Protein AF-0000000067797384 (afdb_homodimer)

Sequence (432 aa):
MNILNNVDGSAKWEQGTSVICSVTGPIETRRRTDEPTLAQVELVIRPAIGQATTRETLIKDRIYSVLAATVVRNLYPRMLLQIVIQILEQGEGTGYNVLKLAACLNAVCLALIDSRTPMTGLFTAVAIAIVDDKLILHPTRKQVSQSTSTHAVSYFVENNKATGLLMCESEGEFTENQLFEVLEQAARACEDVALDMRERIEKGVKEGLRIDAGQEMNILNNVDGSAKWEQGTSVICSVTGPIETRRRTDEPTLAQVELVIRPAIGQATTRETLIKDRIYSVLAATVVRNLYPRMLLQIVIQILEQGEGTGYNVLKLAACLNAVCLALIDSRTPMTGLFTAVAIAIVDDKLILHPTRKQVSQSTSTHAVSYFVENNKATGLLMCESEGEFTENQLFEVLEQAARACEDVALDMRERIEKGVKEGLRIDAGQE

InterPro domains:
  IPR001247 Exoribonuclease, phosphorolytic domain 1 [PF01138] (2-118)
  IPR015847 Exoribonuclease, phosphorolytic domain 2 [PF03725] (122-188)
  IPR020568 Ribosomal protein uS5 domain 2-type superfamily [SSF54211] (2-115)
  IPR027408 PNPase/RNase PH domain superfamily [G3DSA:3.30.230.70] (1-209)
  IPR036345 Exoribonuclease, PH domain 2 superfamily [SSF55666] (118-206)
  IPR050080 Ribonuclease PH [PTHR11953] (1-198)

pLDDT: mean 85.71, std 13.72, range [37.38, 98.44]

Nearest PDB structures (foldseek):
  2ba0-assembly1_E  TM=8.595E-01  e=4.652E-19  Archaeoglobus fulgidus
  3m85-assembly1_D  TM=8.763E-01  e=4.937E-18  Archaeoglobus fulgidus
  2wnr-assembly1_D  TM=8.749E-01  e=2.183E-15  Methanothermobacter thermautotrophicus
  5okz-assembly4_Z  TM=8.083E-01  e=1.893E-08  Saccharomyces cerevisiae S288C
  8qcf-assembly1_G  TM=8.037E-01  e=2.281E-08  Saccharomyces cerevisiae

Organism: Yarrowia lipolytica (strain CLIB 122 / E 150) (NCBI:txid284591)

Structure (mmCIF, N/CA/C/O backbone):
data_AF-0000000067797384-model_v1
#
loop_
_entity.id
_entity.type
_entity.pdbx_description
1 polymer YALI0F20240p
#
loop_
_atom_site.group_PDB
_atom_site.id
_atom_site.type_symbol
_atom_site.label_atom_id
_atom_site.label_alt_id
_atom_site.label_comp_id
_atom_site.label_asym_id
_atom_site.label_entity_id
_atom_site.label_seq_id
_atom_site.pdbx_PDB_ins_code
_atom_site.Cartn_x
_atom_site.Cartn_y
_atom_site.Cartn_z
_atom_site.occupancy
_atom_site.B_iso_or_equiv
_atom_site.auth_seq_id
_atom_site.auth_comp_id
_atom_site.auth_asym_id
_atom_site.auth_atom_id
_atom_site.pdbx_PDB_model_num
ATOM 1 N N . MET A 1 1 ? 11.266 -24.547 -10.102 1 74 1 MET A N 1
ATOM 2 C CA . MET A 1 1 ? 10.055 -25.078 -9.492 1 74 1 MET A CA 1
ATOM 3 C C . MET A 1 1 ? 10.336 -26.438 -8.836 1 74 1 MET A C 1
ATOM 5 O O . MET A 1 1 ? 11.352 -27.062 -9.117 1 74 1 MET A O 1
ATOM 9 N N . ASN A 1 2 ? 9.383 -26.781 -7.848 1 70.94 2 ASN A N 1
ATOM 10 C CA . ASN A 1 2 ? 9.484 -28.031 -7.105 1 70.94 2 ASN A CA 1
ATOM 11 C C . ASN A 1 2 ? 10.82 -28.156 -6.379 1 70.94 2 ASN A C 1
ATOM 13 O O . ASN A 1 2 ? 11.516 -29.156 -6.5 1 70.94 2 ASN A O 1
ATOM 17 N N . ILE A 1 3 ? 11.172 -27.078 -5.707 1 73.88 3 ILE A N 1
ATOM 18 C CA . ILE A 1 3 ? 12.484 -27.031 -5.082 1 73.88 3 ILE A CA 1
ATOM 19 C C . ILE A 1 3 ? 12.414 -27.641 -3.682 1 73.88 3 ILE A C 1
ATOM 21 O O . ILE A 1 3 ? 13.445 -27.938 -3.078 1 73.88 3 ILE A O 1
ATOM 25 N N . LEU A 1 4 ? 11.109 -27.734 -3.258 1 67.25 4 LEU A N 1
ATOM 26 C CA . LEU A 1 4 ? 10.914 -28.312 -1.933 1 67.25 4 LEU A CA 1
ATOM 27 C C . LEU A 1 4 ? 10.156 -29.641 -2.021 1 67.25 4 LEU A C 1
ATOM 29 O O . LEU A 1 4 ? 9.109 -29.719 -2.662 1 67.25 4 LEU A O 1
ATOM 33 N N . ASN A 1 5 ? 10.555 -30.688 -1.388 1 70.75 5 ASN A N 1
ATOM 34 C CA . ASN A 1 5 ? 10.039 -32.031 -1.566 1 70.75 5 ASN A CA 1
ATOM 35 C C . ASN A 1 5 ? 8.828 -32.312 -0.68 1 70.75 5 ASN A C 1
ATOM 37 O O . ASN A 1 5 ? 8.031 -33.188 -0.961 1 70.75 5 ASN A O 1
ATOM 41 N N . ASN A 1 6 ? 8.578 -31.531 0.221 1 71.94 6 ASN A N 1
ATOM 42 C CA . ASN A 1 6 ? 7.555 -31.875 1.204 1 71.94 6 ASN A CA 1
ATOM 43 C C . ASN A 1 6 ? 6.324 -30.984 1.066 1 71.94 6 ASN A C 1
ATOM 45 O O . ASN A 1 6 ? 5.547 -30.844 2.014 1 71.94 6 ASN A O 1
ATOM 49 N N . VAL A 1 7 ? 6.32 -30.422 -0.116 1 81.12 7 VAL A N 1
ATOM 50 C CA . VAL A 1 7 ? 5.188 -29.531 -0.31 1 81.12 7 VAL A CA 1
ATOM 51 C C . VAL A 1 7 ? 4.555 -29.781 -1.677 1 81.12 7 VAL A C 1
ATOM 53 O O . VAL A 1 7 ? 5.148 -30.438 -2.529 1 81.12 7 VAL A O 1
ATOM 56 N N . ASP A 1 8 ? 3.307 -29.391 -1.945 1 86.56 8 ASP A N 1
ATOM 57 C CA . ASP A 1 8 ? 2.57 -29.641 -3.182 1 86.56 8 ASP A CA 1
ATOM 58 C C . ASP A 1 8 ? 3.109 -28.766 -4.32 1 86.56 8 ASP A C 1
ATOM 60 O O . ASP A 1 8 ? 3.004 -29.141 -5.492 1 86.56 8 ASP A O 1
ATOM 64 N N . GLY A 1 9 ? 3.725 -27.625 -3.943 1 91.44 9 GLY A N 1
ATOM 65 C CA . GLY A 1 9 ? 4.352 -26.75 -4.914 1 91.44 9 GLY A CA 1
ATOM 66 C C . GLY A 1 9 ? 5.375 -25.812 -4.301 1 91.44 9 GLY A C 1
ATOM 67 O O . GLY A 1 9 ? 5.281 -25.469 -3.119 1 91.44 9 GLY A O 1
ATOM 68 N N . SER A 1 10 ? 6.336 -25.484 -5.074 1 93.31 10 SER A N 1
ATOM 69 C CA . SER A 1 10 ? 7.352 -24.547 -4.594 1 93.31 10 SER A CA 1
ATOM 70 C C . SER A 1 10 ? 8.047 -23.844 -5.754 1 93.31 10 SER A C 1
ATOM 72 O O . SER A 1 10 ? 8.055 -24.344 -6.879 1 93.31 10 SER A O 1
ATOM 74 N N . ALA A 1 11 ? 8.57 -22.656 -5.402 1 94.25 11 ALA A N 1
ATOM 75 C CA . ALA A 1 11 ? 9.289 -21.891 -6.418 1 94.25 11 ALA A CA 1
ATOM 76 C C . ALA A 1 11 ? 10.25 -20.891 -5.777 1 94.25 11 ALA A C 1
ATOM 78 O O . ALA A 1 11 ? 10.023 -20.453 -4.648 1 94.25 11 ALA A O 1
ATOM 79 N N . LYS A 1 12 ? 11.25 -20.688 -6.527 1 94.56 12 LYS A N 1
ATOM 80 C CA . LYS A 1 12 ? 12.188 -19.625 -6.188 1 94.56 12 LYS A CA 1
ATOM 81 C C . LYS A 1 12 ? 12.117 -18.484 -7.191 1 94.56 12 LYS A C 1
ATOM 83 O O . LYS A 1 12 ? 11.953 -18.719 -8.391 1 94.56 12 LYS A O 1
ATOM 88 N N . TRP A 1 13 ? 12.133 -17.266 -6.699 1 95.38 13 TRP A N 1
ATOM 89 C CA . TRP A 1 13 ? 12.164 -16.078 -7.551 1 95.38 13 TRP A CA 1
ATOM 90 C C . TRP A 1 13 ? 13.312 -15.156 -7.16 1 95.38 13 TRP A C 1
ATOM 92 O O . TRP A 1 13 ? 13.516 -14.875 -5.977 1 95.38 13 TRP A O 1
ATOM 102 N N . GLU A 1 14 ? 14.016 -14.82 -8.203 1 94.19 14 GLU A N 1
ATOM 103 C CA . GLU A 1 14 ? 15.164 -13.938 -7.977 1 94.19 14 GLU A CA 1
ATOM 104 C C . GLU A 1 14 ? 15.141 -12.742 -8.93 1 94.19 14 GLU A C 1
ATOM 106 O O . GLU A 1 14 ? 15.352 -12.898 -10.133 1 94.19 14 GLU A O 1
ATOM 111 N N . GLN A 1 15 ? 14.922 -11.609 -8.453 1 93.12 15 GLN A N 1
ATOM 112 C CA . GLN A 1 15 ? 14.945 -10.328 -9.148 1 93.12 15 GLN A CA 1
ATOM 113 C C . GLN A 1 15 ? 15.086 -9.172 -8.164 1 93.12 15 GLN A C 1
ATOM 115 O O . GLN A 1 15 ? 14.094 -8.664 -7.645 1 93.12 15 GLN A O 1
ATOM 120 N N . GLY A 1 16 ? 16.25 -8.625 -7.941 1 92.31 16 GLY A N 1
ATOM 121 C CA . GLY A 1 16 ? 16.562 -7.594 -6.965 1 92.31 16 GLY A CA 1
ATOM 122 C C . GLY A 1 16 ? 16.625 -8.117 -5.543 1 92.31 16 GLY A C 1
ATOM 123 O O . GLY A 1 16 ? 17.203 -7.477 -4.668 1 92.31 16 GLY A O 1
ATOM 124 N N . THR A 1 17 ? 15.93 -9.164 -5.324 1 93.75 17 THR A N 1
ATOM 125 C CA . THR A 1 17 ? 15.938 -9.93 -4.082 1 93.75 17 THR A CA 1
ATOM 126 C C . THR A 1 17 ? 15.734 -11.422 -4.359 1 93.75 17 THR A C 1
ATOM 128 O O . THR A 1 17 ? 15.719 -11.844 -5.52 1 93.75 17 THR A O 1
ATOM 131 N N . SER A 1 18 ? 15.758 -12.203 -3.301 1 95.31 18 SER A N 1
ATOM 132 C CA . SER A 1 18 ? 15.609 -13.648 -3.445 1 95.31 18 SER A CA 1
ATOM 133 C C . SER A 1 18 ? 14.578 -14.195 -2.463 1 95.31 18 SER A C 1
ATOM 135 O O . SER A 1 18 ? 14.648 -13.922 -1.263 1 95.31 18 SER A O 1
ATOM 137 N N . VAL A 1 19 ? 13.57 -14.914 -3.092 1 95.94 19 VAL A N 1
ATOM 138 C CA . VAL A 1 19 ? 12.484 -15.43 -2.262 1 95.94 19 VAL A CA 1
ATOM 139 C C . VAL A 1 19 ? 12.148 -16.859 -2.676 1 95.94 19 VAL A C 1
ATOM 141 O O . VAL A 1 19 ? 12.242 -17.219 -3.855 1 95.94 19 VAL A O 1
ATOM 144 N N . ILE A 1 20 ? 11.828 -17.688 -1.635 1 95.94 20 ILE A N 1
ATOM 145 C CA . ILE A 1 20 ? 11.32 -19.031 -1.876 1 95.94 20 ILE A CA 1
ATOM 146 C C . ILE A 1 20 ? 9.891 -19.141 -1.35 1 95.94 20 ILE A C 1
ATOM 148 O O . ILE A 1 20 ? 9.586 -18.656 -0.262 1 95.94 20 ILE A O 1
ATOM 152 N N . CYS A 1 21 ? 9.078 -19.688 -2.133 1 96.69 21 CYS A N 1
ATOM 153 C CA . CYS A 1 21 ? 7.688 -19.891 -1.725 1 96.69 21 CYS A CA 1
ATOM 154 C C . CYS A 1 21 ? 7.297 -21.359 -1.814 1 96.69 21 CYS A C 1
ATOM 156 O O . CYS A 1 21 ? 7.652 -22.047 -2.775 1 96.69 21 CYS A O 1
ATOM 158 N N . SER A 1 22 ? 6.602 -21.812 -0.805 1 95.94 22 SER A N 1
ATOM 159 C CA . SER A 1 22 ? 6.039 -23.156 -0.816 1 95.94 22 SER A CA 1
ATOM 160 C C . SER A 1 22 ? 4.523 -23.125 -0.628 1 95.94 22 SER A C 1
ATOM 162 O O . SER A 1 22 ? 4 -22.266 0.083 1 95.94 22 SER A O 1
ATOM 164 N N . VAL A 1 23 ? 3.879 -24.016 -1.264 1 94.94 23 VAL A N 1
ATOM 165 C CA . VAL A 1 23 ? 2.426 -24.141 -1.185 1 94.94 23 VAL A CA 1
ATOM 166 C C . VAL A 1 23 ? 2.051 -25.562 -0.756 1 94.94 23 VAL A C 1
ATOM 168 O O . VAL A 1 23 ? 2.566 -26.547 -1.302 1 94.94 23 VAL A O 1
ATOM 171 N N . THR A 1 24 ? 1.229 -25.625 0.307 1 92.94 24 THR A N 1
ATOM 172 C CA . THR A 1 24 ? 0.662 -26.906 0.752 1 92.94 24 THR A CA 1
ATOM 173 C C . THR A 1 24 ? -0.863 -26.859 0.724 1 92.94 24 THR A C 1
ATOM 175 O O . THR A 1 24 ? -1.472 -25.953 1.3 1 92.94 24 THR A O 1
ATOM 178 N N . GLY A 1 25 ? -1.457 -27.875 0.123 1 85.88 25 GLY A N 1
ATOM 179 C CA . GLY A 1 25 ? -2.898 -27.922 -0.061 1 85.88 25 GLY A CA 1
ATOM 180 C C . GLY A 1 25 ? -3.336 -27.5 -1.454 1 85.88 25 GLY A C 1
ATOM 181 O O . GLY A 1 25 ? -2.514 -27.422 -2.369 1 85.88 25 GLY A O 1
ATOM 182 N N . PRO A 1 26 ? -4.543 -27.438 -1.54 1 80.62 26 PRO A N 1
ATOM 183 C CA . PRO A 1 26 ? -5.648 -27.344 -0.585 1 80.62 26 PRO A CA 1
ATOM 184 C C . PRO A 1 26 ? -5.949 -28.672 0.106 1 80.62 26 PRO A C 1
ATOM 186 O O . PRO A 1 26 ? -5.871 -29.734 -0.524 1 80.62 26 PRO A O 1
ATOM 189 N N . ILE A 1 27 ? -6.059 -28.516 1.46 1 82.88 27 ILE A N 1
ATOM 190 C CA . ILE A 1 27 ? -6.406 -29.688 2.254 1 82.88 27 ILE A CA 1
ATOM 191 C C . ILE A 1 27 ? -7.707 -29.438 3.016 1 82.88 27 ILE A C 1
ATOM 193 O O . ILE A 1 27 ? -7.988 -28.297 3.398 1 82.88 27 ILE A O 1
ATOM 197 N N . GLU A 1 28 ? -8.602 -30.422 3.105 1 78.44 28 GLU A N 1
ATOM 198 C CA . GLU A 1 28 ? -9.867 -30.297 3.83 1 78.44 28 GLU A CA 1
ATOM 199 C C . GLU A 1 28 ? -9.625 -30.109 5.324 1 78.44 28 GLU A C 1
ATOM 201 O O . GLU A 1 28 ? -8.781 -30.781 5.918 1 78.44 28 GLU A O 1
ATOM 206 N N . THR A 1 29 ? -10.188 -28.938 5.754 1 71.94 29 THR A N 1
ATOM 207 C CA . THR A 1 29 ? -10.07 -28.719 7.191 1 71.94 29 THR A CA 1
ATOM 208 C C . THR A 1 29 ? -11.117 -29.516 7.953 1 71.94 29 THR A C 1
ATOM 210 O O . THR A 1 29 ? -12.25 -29.656 7.492 1 71.94 29 THR A O 1
ATOM 213 N N . ARG A 1 30 ? -10.773 -30.656 8.68 1 62.28 30 ARG A N 1
ATOM 214 C CA . ARG A 1 30 ? -11.68 -31.516 9.438 1 62.28 30 ARG A CA 1
ATOM 215 C C . ARG A 1 30 ? -12.539 -30.688 10.391 1 62.28 30 ARG A C 1
ATOM 217 O O . ARG A 1 30 ? -13.297 -31.25 11.188 1 62.28 30 ARG A O 1
ATOM 224 N N . ARG A 1 31 ? -12.391 -29.484 10.367 1 55.66 31 ARG A N 1
ATOM 225 C CA . ARG A 1 31 ? -13.125 -28.938 11.508 1 55.66 31 ARG A CA 1
ATOM 226 C C . ARG A 1 31 ? -14.625 -29.203 11.367 1 55.66 31 ARG A C 1
ATOM 228 O O . ARG A 1 31 ? -15.211 -28.922 10.32 1 55.66 31 ARG A O 1
ATOM 235 N N . ARG A 1 32 ? -15.18 -29.953 12.305 1 50.19 32 ARG A N 1
ATOM 236 C CA . ARG A 1 32 ? -16.531 -30.453 12.531 1 50.19 32 ARG A CA 1
ATOM 237 C C . ARG A 1 32 ? -17.547 -29.328 12.461 1 50.19 32 ARG A C 1
ATOM 239 O O . ARG A 1 32 ? -18.719 -29.516 12.812 1 50.19 32 ARG A O 1
ATOM 246 N N . THR A 1 33 ? -16.969 -28.156 12.195 1 51.62 33 THR A N 1
ATOM 247 C CA . THR A 1 33 ? -18.109 -27.281 12.422 1 51.62 33 THR A CA 1
ATOM 248 C C . THR A 1 33 ? -19.016 -27.234 11.195 1 51.62 33 THR A C 1
ATOM 250 O O . THR A 1 33 ? -18.531 -27.281 10.062 1 51.62 33 THR A O 1
ATOM 253 N N . ASP A 1 34 ? -20.25 -27.438 11.297 1 51.69 34 ASP A N 1
ATOM 254 C CA . ASP A 1 34 ? -21.422 -27.469 10.438 1 51.69 34 ASP A CA 1
ATOM 255 C C . ASP A 1 34 ? -21.453 -26.266 9.5 1 51.69 34 ASP A C 1
ATOM 257 O O . ASP A 1 34 ? -22.328 -26.156 8.633 1 51.69 34 ASP A O 1
ATOM 261 N N . GLU A 1 35 ? -20.812 -25.188 9.828 1 54.59 35 GLU A N 1
ATOM 262 C CA . GLU A 1 35 ? -21.078 -24.062 8.953 1 54.59 35 GLU A CA 1
ATOM 263 C C . GLU A 1 35 ? -20.078 -24 7.797 1 54.59 35 GLU A C 1
ATOM 265 O O . GLU A 1 35 ? -18.875 -24.141 8.008 1 54.59 35 GLU A O 1
ATOM 270 N N . PRO A 1 36 ? -20.625 -24.266 6.652 1 53.69 36 PRO A N 1
ATOM 271 C CA . PRO A 1 36 ? -19.797 -24.141 5.457 1 53.69 36 PRO A CA 1
ATOM 272 C C . PRO A 1 36 ? -18.828 -22.969 5.523 1 53.69 36 PRO A C 1
ATOM 274 O O . PRO A 1 36 ? -19.266 -21.812 5.586 1 53.69 36 PRO A O 1
ATOM 277 N N . THR A 1 37 ? -17.703 -23.25 6.117 1 61.56 37 THR A N 1
ATOM 278 C CA . THR A 1 37 ? -16.734 -22.172 6.301 1 61.56 37 THR A CA 1
ATOM 279 C C . THR A 1 37 ? -15.961 -21.906 5.012 1 61.56 37 THR A C 1
ATOM 281 O O . THR A 1 37 ? -15.758 -22.828 4.211 1 61.56 37 THR A O 1
ATOM 284 N N . LEU A 1 38 ? -15.859 -20.656 4.484 1 66.25 38 LEU A N 1
ATOM 285 C CA . LEU A 1 38 ? -15.133 -20.188 3.312 1 66.25 38 LEU A CA 1
ATOM 286 C C . LEU A 1 38 ? -13.734 -20.781 3.268 1 66.25 38 LEU A C 1
ATOM 288 O O . LEU A 1 38 ? -13.188 -21.172 4.301 1 66.25 38 LEU A O 1
ATOM 292 N N . ALA A 1 39 ? -13.289 -21.188 2.066 1 74.44 39 ALA A N 1
ATOM 293 C CA . ALA A 1 39 ? -11.891 -21.578 1.899 1 74.44 39 ALA A CA 1
ATOM 294 C C . ALA A 1 39 ? -10.961 -20.594 2.617 1 74.44 39 ALA A C 1
ATOM 296 O O . ALA A 1 39 ? -11.281 -19.406 2.744 1 74.44 39 ALA A O 1
ATOM 297 N N . GLN A 1 40 ? -9.969 -21.203 3.18 1 83.38 40 GLN A N 1
ATOM 298 C CA . GLN A 1 40 ? -9.031 -20.406 3.953 1 83.38 40 GLN A CA 1
ATOM 299 C C . GLN A 1 40 ? -7.633 -20.438 3.334 1 83.38 40 GLN A C 1
ATOM 301 O O . GLN A 1 40 ? -7.199 -21.469 2.816 1 83.38 40 GLN A O 1
ATOM 306 N N . VAL A 1 41 ? -6.992 -19.328 3.254 1 88 41 VAL A N 1
ATOM 307 C CA . VAL A 1 41 ? -5.586 -19.234 2.871 1 88 41 VAL A CA 1
ATOM 308 C C . VAL A 1 41 ? -4.75 -18.812 4.078 1 88 41 VAL A C 1
ATOM 310 O O . VAL A 1 41 ? -5.035 -17.797 4.723 1 88 41 VAL A O 1
ATOM 313 N N . GLU A 1 42 ? -3.865 -19.688 4.438 1 90.06 42 GLU A N 1
ATOM 314 C CA . GLU A 1 42 ? -2.887 -19.359 5.465 1 90.06 42 GLU A CA 1
ATOM 315 C C . GLU A 1 42 ? -1.565 -18.906 4.848 1 90.06 42 GLU A C 1
ATOM 317 O O . GLU A 1 42 ? -0.916 -19.672 4.137 1 90.06 42 GLU A O 1
ATOM 322 N N . LEU A 1 43 ? -1.185 -17.688 5.098 1 91.81 43 LEU A N 1
ATOM 323 C CA . LEU A 1 43 ? 0.029 -17.094 4.535 1 91.81 43 LEU A CA 1
ATOM 324 C C . LEU A 1 43 ? 1.037 -16.781 5.629 1 91.81 43 LEU A C 1
ATOM 326 O O . LEU A 1 43 ? 0.722 -16.047 6.574 1 91.81 43 LEU A O 1
ATOM 330 N N . VAL A 1 44 ? 2.262 -17.375 5.531 1 90.19 44 VAL A N 1
ATOM 331 C CA . VAL A 1 44 ? 3.352 -17.141 6.469 1 90.19 44 VAL A CA 1
ATOM 332 C C . VAL A 1 44 ? 4.543 -16.531 5.73 1 90.19 44 VAL A C 1
ATOM 334 O O . VAL A 1 44 ? 4.973 -17.047 4.695 1 90.19 44 VAL A O 1
ATOM 337 N N . ILE A 1 45 ? 5.07 -15.461 6.203 1 91.44 45 ILE A N 1
ATOM 338 C CA . ILE A 1 45 ? 6.27 -14.859 5.633 1 91.44 45 ILE A CA 1
ATOM 339 C C . ILE A 1 45 ? 7.402 -14.891 6.656 1 91.44 45 ILE A C 1
ATOM 341 O O . ILE A 1 45 ? 7.242 -14.422 7.785 1 91.44 45 ILE A O 1
ATOM 345 N N . ARG A 1 46 ? 8.445 -15.492 6.273 1 89.81 46 ARG A N 1
ATOM 346 C CA . ARG A 1 46 ? 9.648 -15.539 7.094 1 89.81 46 ARG A CA 1
ATOM 347 C C . ARG A 1 46 ? 10.711 -14.578 6.57 1 89.81 46 ARG A C 1
ATOM 349 O O . ARG A 1 46 ? 11.211 -14.742 5.457 1 89.81 46 ARG A O 1
ATOM 356 N N . PRO A 1 47 ? 11.07 -13.633 7.379 1 87.5 47 PRO A N 1
ATOM 357 C CA . PRO A 1 47 ? 12.047 -12.641 6.914 1 87.5 47 PRO A CA 1
ATOM 358 C C . PRO A 1 47 ? 13.461 -13.203 6.816 1 87.5 47 PRO A C 1
ATOM 360 O O . PRO A 1 47 ? 13.75 -14.258 7.395 1 87.5 47 PRO A O 1
ATOM 363 N N . ALA A 1 48 ? 14.328 -12.477 6.047 1 81.5 48 ALA A N 1
ATOM 364 C CA . ALA A 1 48 ? 15.727 -12.883 5.906 1 81.5 48 ALA A CA 1
ATOM 365 C C . ALA A 1 48 ? 16.484 -12.727 7.23 1 81.5 48 ALA A C 1
ATOM 367 O O . ALA A 1 48 ? 17.375 -13.516 7.531 1 81.5 48 ALA A O 1
ATOM 368 N N . ILE A 1 49 ? 16.188 -11.609 7.867 1 75.56 49 ILE A N 1
ATOM 369 C CA . ILE A 1 49 ? 16.891 -11.328 9.117 1 75.56 49 ILE A CA 1
ATOM 370 C C . ILE A 1 49 ? 15.867 -11.117 10.242 1 75.56 49 ILE A C 1
ATOM 372 O O . ILE A 1 49 ? 14.914 -10.352 10.086 1 75.56 49 ILE A O 1
ATOM 376 N N . GLY A 1 50 ? 16.125 -11.805 11.305 1 69.06 50 GLY A N 1
ATOM 377 C CA . GLY A 1 50 ? 15.367 -11.547 12.516 1 69.06 50 GLY A CA 1
ATOM 378 C C . GLY A 1 50 ? 13.922 -11.977 12.422 1 69.06 50 GLY A C 1
ATOM 379 O O . GLY A 1 50 ? 13.609 -12.969 11.75 1 69.06 50 GLY A O 1
ATOM 380 N N . GLN A 1 51 ? 13.148 -11.461 13.195 1 63.41 51 GLN A N 1
ATOM 381 C CA . GLN A 1 51 ? 11.711 -11.727 13.25 1 63.41 51 GLN A CA 1
ATOM 382 C C . GLN A 1 51 ? 10.945 -10.812 12.297 1 63.41 51 GLN A C 1
ATOM 384 O O . GLN A 1 51 ? 11.445 -9.758 11.906 1 63.41 51 GLN A O 1
ATOM 389 N N . ALA A 1 52 ? 9.891 -11.406 11.781 1 60.62 52 ALA A N 1
ATOM 390 C CA . ALA A 1 52 ? 9.039 -10.617 10.891 1 60.62 52 ALA A CA 1
ATOM 391 C C . ALA A 1 52 ? 8.781 -9.227 11.469 1 60.62 52 ALA A C 1
ATOM 393 O O . ALA A 1 52 ? 8.555 -9.086 12.672 1 60.62 52 ALA A O 1
ATOM 394 N N . THR A 1 53 ? 9.273 -8.273 10.68 1 61.19 53 THR A N 1
ATOM 395 C CA . THR A 1 53 ? 9.039 -6.883 11.047 1 61.19 53 THR A CA 1
ATOM 396 C C . THR A 1 53 ? 7.73 -6.383 10.438 1 61.19 53 THR A C 1
ATOM 398 O O . THR A 1 53 ? 6.984 -7.148 9.828 1 61.19 53 THR A O 1
ATOM 401 N N . THR A 1 54 ? 7.344 -5.195 10.703 1 58.66 54 THR A N 1
ATOM 402 C CA . THR A 1 54 ? 6.156 -4.504 10.211 1 58.66 54 THR A CA 1
ATOM 403 C C . THR A 1 54 ? 6.109 -4.527 8.688 1 58.66 54 THR A C 1
ATOM 405 O O . THR A 1 54 ? 5.035 -4.648 8.102 1 58.66 54 THR A O 1
ATOM 408 N N . ARG A 1 55 ? 7.203 -4.629 8.062 1 62.81 55 ARG A N 1
ATOM 409 C CA . ARG A 1 55 ? 7.262 -4.555 6.609 1 62.81 55 ARG A CA 1
ATOM 410 C C . ARG A 1 55 ? 6.793 -5.863 5.977 1 62.81 55 ARG A C 1
ATOM 412 O O . ARG A 1 55 ? 6.117 -5.852 4.945 1 62.81 55 ARG A O 1
ATOM 419 N N . GLU A 1 56 ? 7.012 -6.961 6.648 1 71.19 56 GLU A N 1
ATOM 420 C CA . GLU A 1 56 ? 6.582 -8.258 6.137 1 71.19 56 GLU A CA 1
ATOM 421 C C . GLU A 1 56 ? 5.07 -8.422 6.254 1 71.19 56 GLU A C 1
ATOM 423 O O . GLU A 1 56 ? 4.441 -9.062 5.406 1 71.19 56 GLU A O 1
ATOM 428 N N . THR A 1 57 ? 4.633 -7.789 7.172 1 70.69 57 THR A N 1
ATOM 429 C CA . THR A 1 57 ? 3.186 -7.836 7.34 1 70.69 57 THR A CA 1
ATOM 430 C C . THR A 1 57 ? 2.484 -7.082 6.215 1 70.69 57 THR A C 1
ATOM 432 O O . THR A 1 57 ? 1.438 -7.52 5.727 1 70.69 57 THR A O 1
ATOM 435 N N . LEU A 1 58 ? 3.195 -6.027 5.742 1 70.81 58 LEU A N 1
ATOM 436 C CA . LEU A 1 58 ? 2.662 -5.273 4.613 1 70.81 58 LEU A CA 1
ATOM 437 C C . LEU A 1 58 ? 2.611 -6.137 3.357 1 70.81 58 LEU 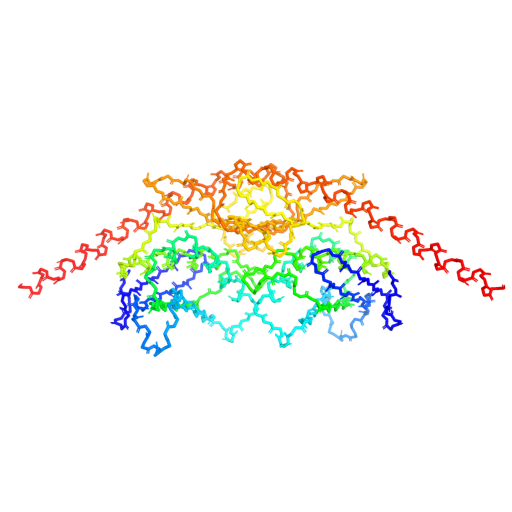A C 1
ATOM 439 O O . LEU A 1 58 ? 1.598 -6.16 2.656 1 70.81 58 LEU A O 1
ATOM 443 N N . ILE A 1 59 ? 3.615 -6.723 3.254 1 84.19 59 ILE A N 1
ATOM 444 C CA . ILE A 1 59 ? 3.734 -7.59 2.084 1 84.19 59 ILE A CA 1
ATOM 445 C C . ILE A 1 59 ? 2.662 -8.672 2.137 1 84.19 59 ILE A C 1
ATOM 447 O O . ILE A 1 59 ? 2.018 -8.969 1.126 1 84.19 59 ILE A O 1
ATOM 451 N N . LYS A 1 60 ? 2.434 -9.078 3.352 1 83.81 60 LYS A N 1
ATOM 452 C CA . LYS A 1 60 ? 1.446 -10.133 3.564 1 83.81 60 LYS A CA 1
ATOM 453 C C . LYS A 1 60 ? 0.05 -9.664 3.16 1 83.81 60 LYS A C 1
ATOM 455 O O . LYS A 1 60 ? -0.667 -10.383 2.455 1 83.81 60 LYS A O 1
ATOM 460 N N . ASP A 1 61 ? -0.333 -8.539 3.51 1 80.69 61 ASP A N 1
ATOM 461 C CA . ASP A 1 61 ? -1.659 -7.996 3.227 1 80.69 61 ASP A CA 1
ATOM 462 C C . ASP A 1 61 ? -1.863 -7.809 1.725 1 80.69 61 ASP A C 1
ATOM 464 O O . ASP A 1 61 ? -2.951 -8.062 1.203 1 80.69 61 ASP A O 1
ATOM 468 N N . ARG A 1 62 ? -0.904 -7.32 1.136 1 87.62 62 ARG A N 1
ATOM 469 C CA . ARG A 1 62 ? -1.014 -7.086 -0.301 1 87.62 62 ARG A CA 1
ATOM 470 C C . ARG A 1 62 ? -1.132 -8.406 -1.062 1 87.62 62 ARG A C 1
ATOM 472 O O . ARG A 1 62 ? -1.917 -8.508 -2.008 1 87.62 62 ARG A O 1
ATOM 479 N N . ILE A 1 63 ? -0.386 -9.32 -0.608 1 91.94 63 ILE A N 1
ATOM 480 C CA . ILE A 1 63 ? -0.438 -10.633 -1.24 1 91.94 63 ILE A CA 1
ATOM 481 C C . ILE A 1 63 ? -1.82 -11.25 -1.038 1 91.94 63 ILE A C 1
ATOM 483 O O . ILE A 1 63 ? -2.4 -11.805 -1.973 1 91.94 63 ILE A O 1
ATOM 487 N N . TYR A 1 64 ? -2.32 -11.109 0.145 1 86.69 64 TYR A N 1
ATOM 488 C CA . TYR A 1 64 ? -3.664 -11.609 0.418 1 86.69 64 TYR A CA 1
ATOM 489 C C . TYR A 1 64 ? -4.68 -10.992 -0.534 1 86.69 64 TYR A C 1
ATOM 491 O O . TYR A 1 64 ? -5.59 -11.672 -1.013 1 86.69 64 TYR A O 1
ATOM 499 N N . SER A 1 65 ? -4.559 -9.734 -0.711 1 85.31 65 SER A N 1
ATOM 500 C CA . SER A 1 65 ? -5.516 -9.047 -1.574 1 85.31 65 SER A CA 1
ATOM 501 C C . SER A 1 65 ? -5.477 -9.602 -2.994 1 85.31 65 SER A C 1
ATOM 503 O O . SER A 1 65 ? -6.523 -9.789 -3.621 1 85.31 65 SER A O 1
ATOM 505 N N . VAL A 1 66 ? -4.348 -9.828 -3.459 1 91.38 66 VAL A N 1
ATOM 506 C CA . VAL A 1 66 ? -4.191 -10.391 -4.797 1 91.38 66 VAL A CA 1
ATOM 507 C C . VAL A 1 66 ? -4.742 -11.812 -4.832 1 91.38 66 VAL A C 1
ATOM 509 O O . VAL A 1 66 ? -5.449 -12.188 -5.77 1 91.38 66 VAL A O 1
ATOM 512 N N . LEU A 1 67 ? -4.504 -12.633 -3.783 1 91.19 67 LEU A N 1
ATOM 513 C CA . LEU A 1 67 ? -4.977 -14.008 -3.707 1 91.19 67 LEU A CA 1
ATOM 514 C C . LEU A 1 67 ? -6.5 -14.055 -3.619 1 91.19 67 LEU A C 1
ATOM 516 O O . LEU A 1 67 ? -7.133 -14.938 -4.203 1 91.19 67 LEU A O 1
ATOM 520 N N . ALA A 1 68 ? -7.02 -13.133 -2.863 1 84.38 68 ALA A N 1
ATOM 521 C CA . ALA A 1 68 ? -8.469 -13.062 -2.727 1 84.38 68 ALA A CA 1
ATOM 522 C C . ALA A 1 68 ? -9.141 -12.852 -4.082 1 84.38 68 ALA A C 1
ATOM 524 O O . ALA A 1 68 ? -10.203 -13.414 -4.348 1 84.38 68 ALA A O 1
ATOM 525 N N . ALA A 1 69 ? -8.484 -12.109 -4.895 1 83.5 69 ALA A N 1
ATOM 526 C CA . ALA A 1 69 ? -9.055 -11.758 -6.195 1 83.5 69 ALA A CA 1
ATOM 527 C C . ALA A 1 69 ? -8.789 -12.859 -7.219 1 83.5 69 ALA A C 1
ATOM 529 O O . ALA A 1 69 ? -9.484 -12.945 -8.234 1 83.5 69 ALA A O 1
ATOM 530 N N . THR A 1 70 ? -7.844 -13.766 -6.914 1 87.75 70 THR A N 1
ATOM 531 C CA . THR A 1 70 ? -7.398 -14.633 -7.996 1 87.75 70 THR A CA 1
ATOM 532 C C . THR A 1 70 ? -7.559 -16.109 -7.605 1 87.75 70 THR A C 1
ATOM 534 O O . THR A 1 70 ? -7.645 -16.969 -8.469 1 87.75 70 THR A O 1
ATOM 537 N N . VAL A 1 71 ? -7.48 -16.422 -6.336 1 85.44 71 VAL A N 1
ATOM 538 C CA . VAL A 1 71 ? -7.367 -17.812 -5.914 1 85.44 71 VAL A CA 1
ATOM 539 C C . VAL A 1 71 ? -8.578 -18.203 -5.062 1 85.44 71 VAL A C 1
ATOM 541 O O . VAL A 1 71 ? -9.219 -19.219 -5.309 1 85.44 71 VAL A O 1
ATOM 544 N N . VAL A 1 72 ? -8.945 -17.375 -4.121 1 74.06 72 VAL A N 1
ATOM 545 C CA . VAL A 1 72 ? -9.914 -17.734 -3.084 1 74.06 72 VAL A CA 1
ATOM 546 C C . VAL A 1 72 ? -11.273 -18 -3.715 1 74.06 72 VAL A C 1
ATOM 548 O O . VAL A 1 72 ? -11.969 -18.938 -3.316 1 74.06 72 VAL A O 1
ATOM 551 N N . ARG A 1 73 ? -11.5 -17.234 -4.645 1 71.06 73 ARG A N 1
ATOM 552 C CA . ARG A 1 73 ? -12.789 -17.391 -5.305 1 71.06 73 ARG A CA 1
ATOM 553 C C . ARG A 1 73 ? -12.898 -18.734 -6.004 1 71.06 73 ARG A C 1
ATOM 555 O O . ARG A 1 73 ? -14 -19.203 -6.312 1 71.06 73 ARG A O 1
ATOM 562 N N . ASN A 1 74 ? -11.828 -19.391 -6.184 1 73.94 74 ASN A N 1
ATOM 563 C CA . ASN A 1 74 ? -11.797 -20.641 -6.934 1 73.94 74 ASN A CA 1
ATOM 564 C C . ASN A 1 74 ? -11.617 -21.844 -6.016 1 73.94 74 ASN A C 1
ATOM 566 O O . ASN A 1 74 ? -11.617 -22.984 -6.477 1 73.94 74 ASN A O 1
ATOM 570 N N . LEU A 1 75 ? -11.531 -21.531 -4.691 1 76.5 75 LEU A N 1
ATOM 571 C CA . LEU A 1 75 ? -11.32 -22.609 -3.748 1 76.5 75 LEU A CA 1
ATOM 572 C C . LEU A 1 75 ? -12.641 -23.109 -3.176 1 76.5 75 LEU A C 1
ATOM 574 O O . LEU A 1 75 ? -13.562 -22.312 -2.961 1 76.5 75 LEU A O 1
ATOM 578 N N . TYR A 1 76 ? -12.672 -24.391 -3.016 1 74.12 76 TYR A N 1
ATOM 579 C CA . TYR A 1 76 ? -13.852 -25 -2.402 1 74.12 76 TYR A CA 1
ATOM 580 C C . TYR A 1 76 ? -13.961 -24.594 -0.936 1 74.12 76 TYR A C 1
ATOM 582 O O . TYR A 1 76 ? -12.953 -24.359 -0.266 1 74.12 76 TYR A O 1
ATOM 590 N N . PRO A 1 77 ? -15.242 -24.594 -0.49 1 77.19 77 PRO A N 1
ATOM 591 C CA . PRO A 1 77 ? -15.445 -24.312 0.935 1 77.19 77 PRO A CA 1
ATOM 592 C C . PRO A 1 77 ? -14.727 -25.312 1.836 1 77.19 77 PRO A C 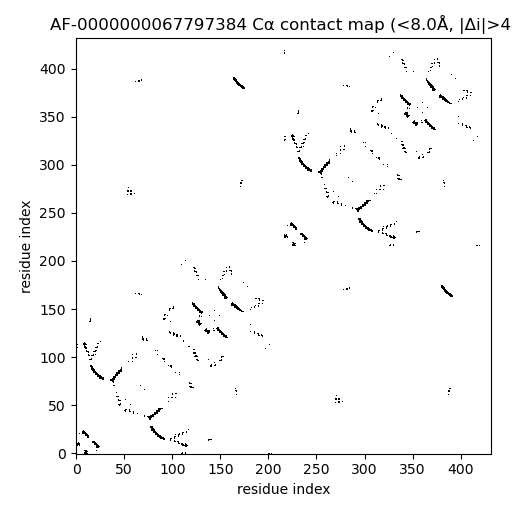1
ATOM 594 O O . PRO A 1 77 ? -14.578 -26.484 1.465 1 77.19 77 PRO A O 1
ATOM 597 N N . ARG A 1 78 ? -14.148 -24.953 2.828 1 78.19 78 ARG A N 1
ATOM 598 C CA . ARG A 1 78 ? -13.547 -25.75 3.893 1 78.19 78 ARG A CA 1
ATOM 599 C C . ARG A 1 78 ? -12.172 -26.266 3.484 1 78.19 78 ARG A C 1
ATOM 601 O O . ARG A 1 78 ? -11.734 -27.312 3.945 1 78.19 78 ARG A O 1
ATOM 608 N N . MET A 1 79 ? -11.602 -25.703 2.477 1 84.44 79 MET A N 1
ATOM 609 C CA . MET A 1 79 ? -10.234 -26.047 2.1 1 84.44 79 MET A CA 1
ATOM 610 C C . MET A 1 79 ? -9.242 -25.047 2.666 1 84.44 79 MET A C 1
ATOM 612 O O . MET A 1 79 ? -9.555 -23.859 2.812 1 84.44 79 MET A O 1
ATOM 616 N N . LEU A 1 80 ? -8.117 -25.656 3.002 1 87.94 80 LEU A N 1
ATOM 617 C CA . LEU A 1 80 ? -7.0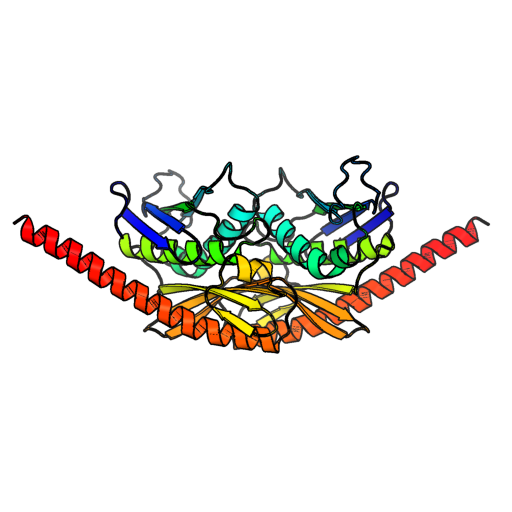35 -24.812 3.508 1 87.94 80 LEU A CA 1
ATOM 618 C C . LEU A 1 80 ? -5.848 -24.828 2.555 1 87.94 80 LEU A C 1
ATOM 620 O O . LEU A 1 80 ? -5.383 -25.906 2.15 1 87.94 80 LEU A O 1
ATOM 624 N N . LEU A 1 81 ? -5.488 -23.703 2.109 1 92.06 81 LEU A N 1
ATOM 625 C CA . LEU A 1 81 ? -4.277 -23.5 1.324 1 92.06 81 LEU A CA 1
ATOM 626 C C . LEU A 1 81 ? -3.203 -22.797 2.15 1 92.06 81 LEU A C 1
ATOM 628 O O . LEU A 1 81 ? -3.416 -21.688 2.635 1 92.06 81 LEU A O 1
ATOM 632 N N . GLN A 1 82 ? -2.111 -23.531 2.389 1 93.81 82 GLN A N 1
ATOM 633 C CA . GLN A 1 82 ? -1.019 -22.953 3.164 1 93.81 82 GLN A CA 1
ATOM 634 C C . GLN A 1 82 ? 0.105 -22.469 2.254 1 93.81 82 GLN A C 1
ATOM 636 O O . GLN A 1 82 ? 0.621 -23.234 1.434 1 93.81 82 GLN A O 1
ATOM 641 N N . ILE A 1 83 ? 0.453 -21.219 2.387 1 95.5 83 ILE A N 1
ATOM 642 C CA . ILE A 1 83 ? 1.531 -20.609 1.616 1 95.5 83 ILE A CA 1
ATOM 643 C C . ILE A 1 83 ? 2.609 -20.094 2.561 1 95.5 83 ILE A C 1
ATOM 645 O O . ILE A 1 83 ? 2.32 -19.312 3.475 1 95.5 83 ILE A O 1
ATOM 649 N N . VAL A 1 84 ? 3.857 -20.562 2.355 1 94.81 84 VAL A N 1
ATOM 650 C CA . VAL A 1 84 ? 4.984 -20.109 3.16 1 94.81 84 VAL A CA 1
ATOM 651 C C . VAL A 1 84 ? 6.02 -19.438 2.264 1 94.81 84 VAL A C 1
ATOM 653 O O . VAL A 1 84 ? 6.5 -20.031 1.3 1 94.81 84 VAL A O 1
ATOM 656 N N . ILE A 1 85 ? 6.328 -18.172 2.588 1 95.25 85 ILE A N 1
ATOM 657 C CA . ILE A 1 85 ? 7.328 -17.422 1.844 1 95.25 85 ILE A CA 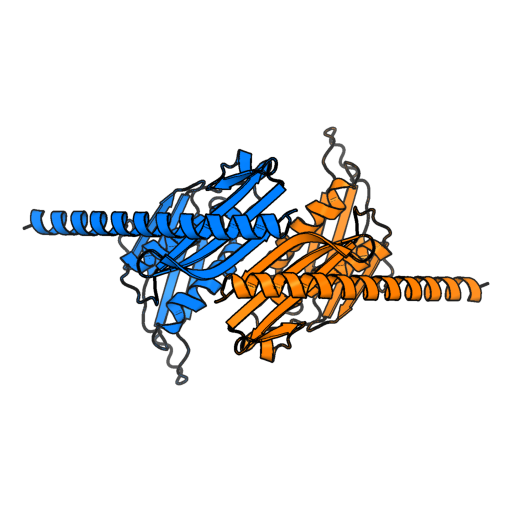1
ATOM 658 C C . ILE A 1 85 ? 8.562 -17.203 2.717 1 95.25 85 ILE A C 1
ATOM 660 O O . ILE A 1 85 ? 8.453 -16.688 3.834 1 95.25 85 ILE A O 1
ATOM 664 N N . GLN A 1 86 ? 9.648 -17.625 2.229 1 94.69 86 GLN A N 1
ATOM 665 C CA . GLN A 1 86 ? 10.938 -17.375 2.865 1 94.69 86 GLN A CA 1
ATOM 666 C C . GLN A 1 86 ? 11.734 -16.328 2.09 1 94.69 86 GLN A C 1
ATOM 668 O O . GLN A 1 86 ? 12.211 -16.609 0.987 1 94.69 86 GLN A O 1
ATOM 673 N N . ILE A 1 87 ? 11.906 -15.172 2.705 1 93.38 87 ILE A N 1
ATOM 674 C CA . ILE A 1 87 ? 12.758 -14.156 2.102 1 93.38 87 ILE A CA 1
ATOM 675 C C . ILE A 1 87 ? 14.227 -14.453 2.42 1 93.38 87 ILE A C 1
ATOM 677 O O . ILE A 1 87 ? 14.617 -14.492 3.588 1 93.38 87 ILE A O 1
ATOM 681 N N . LEU A 1 88 ? 15.031 -14.625 1.418 1 93.69 88 LEU A N 1
ATOM 682 C CA . LEU A 1 88 ? 16.422 -15.023 1.605 1 93.69 88 LEU A CA 1
ATOM 683 C C . LEU A 1 88 ? 17.328 -13.805 1.681 1 93.69 88 LEU A C 1
ATOM 685 O O . LEU A 1 88 ? 18.375 -13.836 2.336 1 93.69 88 LEU A O 1
ATOM 689 N N . GLU A 1 89 ? 16.938 -12.727 0.943 1 92.44 89 GLU A N 1
ATOM 690 C CA . GLU A 1 89 ? 17.703 -11.484 0.877 1 92.44 89 GLU A CA 1
ATOM 691 C C . GLU A 1 89 ? 16.781 -10.266 0.894 1 92.44 89 GLU A C 1
ATOM 693 O O . GLU A 1 89 ? 15.734 -10.266 0.247 1 92.44 89 GLU A O 1
ATOM 698 N N . GLN A 1 90 ? 17.078 -9.258 1.557 1 86 90 GLN A N 1
ATOM 699 C CA . GLN A 1 90 ? 16.266 -8.055 1.645 1 86 90 GLN A CA 1
ATOM 700 C C . GLN A 1 90 ? 16.219 -7.328 0.303 1 86 90 GLN A C 1
ATOM 702 O O . GLN A 1 90 ? 15.133 -6.949 -0.158 1 86 90 GLN A O 1
ATOM 707 N N . GLY A 1 91 ? 17.406 -7.102 -0.309 1 90.56 91 GLY A N 1
ATOM 708 C CA . GLY A 1 91 ? 17.531 -6.512 -1.633 1 90.56 91 GLY A CA 1
ATOM 709 C C . GLY A 1 91 ? 17.328 -5.008 -1.637 1 90.56 91 GLY A C 1
ATOM 710 O O . GLY A 1 91 ? 17.719 -4.328 -2.592 1 90.56 91 GLY A O 1
ATOM 711 N N . GLU A 1 92 ? 16.672 -4.473 -0.694 1 90.69 92 GLU A N 1
ATOM 712 C CA . GLU A 1 92 ? 16.406 -3.043 -0.572 1 90.69 92 GLU A CA 1
ATOM 713 C C . GLU A 1 92 ? 16.5 -2.584 0.88 1 90.69 92 GLU A C 1
ATOM 715 O O . GLU A 1 92 ? 16.594 -3.408 1.791 1 90.69 92 GLU A O 1
ATOM 720 N N . GLY A 1 93 ? 16.594 -1.291 1.004 1 83.44 93 GLY A N 1
ATOM 721 C CA . GLY A 1 93 ? 16.688 -0.741 2.348 1 83.44 93 GLY A CA 1
ATOM 722 C C . GLY A 1 93 ? 15.461 -1.004 3.188 1 83.44 93 GLY A C 1
ATOM 723 O O . GLY A 1 93 ? 14.383 -1.282 2.652 1 83.44 93 GLY A O 1
ATOM 724 N N . THR A 1 94 ? 15.523 -0.923 4.516 1 73.19 94 THR A N 1
ATOM 725 C CA . THR A 1 94 ? 14.461 -1.237 5.461 1 73.19 94 THR A CA 1
ATOM 726 C C . THR A 1 94 ? 13.273 -0.297 5.273 1 73.19 94 THR A C 1
ATOM 728 O O . THR A 1 94 ? 12.148 -0.627 5.648 1 73.19 94 THR A O 1
ATOM 731 N N . GLY A 1 95 ? 13.508 0.768 4.652 1 74.62 95 GLY A N 1
ATOM 732 C CA . GLY A 1 95 ? 12.438 1.727 4.449 1 74.62 95 GLY A CA 1
ATOM 733 C C . GLY A 1 95 ? 11.641 1.475 3.182 1 74.62 95 GLY A C 1
ATOM 734 O O . GLY A 1 95 ? 10.664 2.176 2.904 1 74.62 95 GLY A O 1
ATOM 735 N N . TYR A 1 96 ? 12.031 0.359 2.523 1 83.06 96 TYR A N 1
ATOM 736 C CA . TYR A 1 96 ? 11.398 0.072 1.239 1 83.06 96 TYR A CA 1
ATOM 737 C C . TYR A 1 96 ? 10.867 -1.354 1.199 1 83.06 96 TYR A C 1
ATOM 739 O O . TYR A 1 96 ? 11.352 -2.227 1.926 1 83.06 96 TYR A O 1
ATOM 747 N N . ASN A 1 97 ? 9.805 -1.573 0.339 1 87.06 97 ASN A N 1
ATOM 748 C CA . ASN A 1 97 ? 9.258 -2.918 0.189 1 87.06 97 ASN A CA 1
ATOM 749 C C . ASN A 1 97 ? 8.867 -3.207 -1.259 1 87.06 97 ASN A C 1
ATOM 751 O O . ASN A 1 97 ? 8.195 -4.199 -1.538 1 87.06 97 ASN A O 1
ATOM 755 N N . VAL A 1 98 ? 9.297 -2.428 -2.105 1 93.25 98 VAL A N 1
ATOM 756 C CA . VAL A 1 98 ? 8.812 -2.473 -3.48 1 93.25 98 VAL A CA 1
ATOM 757 C C . VAL A 1 98 ? 9.352 -3.719 -4.18 1 93.25 98 VAL A C 1
ATOM 759 O O . VAL A 1 98 ? 8.609 -4.418 -4.875 1 93.25 98 VAL A O 1
ATOM 762 N N . LEU A 1 99 ? 10.656 -4.047 -3.977 1 95.19 99 LEU A N 1
ATOM 763 C CA . LEU A 1 99 ? 11.273 -5.207 -4.605 1 95.19 99 LEU A CA 1
ATOM 764 C C . LEU A 1 99 ? 10.773 -6.5 -3.979 1 95.19 99 LEU A C 1
ATOM 766 O O . LEU A 1 99 ? 10.43 -7.449 -4.688 1 95.19 99 LEU A O 1
ATOM 770 N N . LYS A 1 100 ? 10.695 -6.473 -2.688 1 93.44 100 LYS A N 1
ATOM 771 C CA . LYS A 1 100 ? 10.242 -7.656 -1.962 1 93.44 100 LYS A CA 1
ATOM 772 C C . LYS A 1 100 ? 8.805 -8 -2.324 1 93.44 100 LYS A C 1
ATOM 774 O O . LYS A 1 100 ? 8.484 -9.172 -2.557 1 93.44 100 LYS A O 1
ATOM 779 N N . LEU A 1 101 ? 7.977 -7 -2.363 1 94.56 101 LEU A N 1
ATOM 780 C CA . LEU A 1 101 ? 6.562 -7.215 -2.66 1 94.56 101 LEU A CA 1
ATOM 781 C C . LEU A 1 101 ? 6.387 -7.836 -4.043 1 94.56 101 LEU A C 1
ATOM 783 O O . LEU A 1 101 ? 5.672 -8.828 -4.195 1 94.56 101 LEU A O 1
ATOM 787 N N . ALA A 1 102 ? 7.078 -7.293 -5.02 1 96.94 102 ALA A N 1
ATOM 788 C CA . ALA A 1 102 ? 6.992 -7.816 -6.379 1 96.94 102 ALA A CA 1
ATOM 789 C C . ALA A 1 102 ? 7.52 -9.25 -6.449 1 96.94 102 ALA A C 1
ATOM 791 O O . ALA A 1 102 ? 6.887 -10.125 -7.047 1 96.94 102 ALA A O 1
ATOM 792 N N . ALA A 1 103 ? 8.641 -9.484 -5.828 1 96.31 103 ALA A N 1
ATOM 793 C CA . ALA A 1 103 ? 9.266 -10.805 -5.852 1 96.31 103 ALA A CA 1
ATOM 794 C C . ALA A 1 103 ? 8.383 -11.844 -5.168 1 96.31 103 ALA A C 1
ATOM 796 O O . ALA A 1 103 ? 8.227 -12.961 -5.66 1 96.31 103 ALA A O 1
ATOM 797 N N . CYS A 1 104 ? 7.809 -11.445 -4.043 1 96.31 104 CYS A N 1
ATOM 798 C CA . CYS A 1 104 ? 6.953 -12.359 -3.295 1 96.31 104 CYS A CA 1
ATOM 799 C C . CYS A 1 104 ? 5.73 -12.75 -4.117 1 96.31 104 CYS A C 1
ATOM 801 O O . CYS A 1 104 ? 5.371 -13.93 -4.18 1 96.31 104 CYS A O 1
ATOM 803 N N . LEU A 1 105 ? 5.121 -11.805 -4.73 1 97.25 105 LEU A N 1
ATOM 804 C CA . LEU A 1 105 ? 3.938 -12.086 -5.535 1 97.25 105 LEU A CA 1
ATOM 805 C C . LEU A 1 105 ? 4.266 -13.055 -6.668 1 97.25 105 LEU A C 1
ATOM 807 O O . LEU A 1 105 ? 3.52 -14.008 -6.914 1 97.25 105 LEU A O 1
ATOM 811 N N . ASN A 1 106 ? 5.363 -12.828 -7.301 1 97.31 106 ASN A N 1
ATOM 812 C CA . ASN A 1 106 ? 5.75 -13.68 -8.422 1 97.31 106 ASN A CA 1
ATOM 813 C C . ASN A 1 106 ? 6.098 -15.094 -7.957 1 97.31 106 ASN A C 1
ATOM 815 O O . ASN A 1 106 ? 5.738 -16.078 -8.617 1 97.31 106 ASN A O 1
ATOM 819 N N . ALA A 1 107 ? 6.785 -15.172 -6.848 1 96.31 107 ALA A N 1
ATOM 820 C CA . ALA A 1 107 ? 7.109 -16.484 -6.297 1 96.31 107 ALA A CA 1
ATOM 821 C C . ALA A 1 107 ? 5.848 -17.266 -5.934 1 96.31 107 ALA A C 1
ATOM 823 O O . ALA A 1 107 ? 5.746 -18.453 -6.203 1 96.31 107 ALA A O 1
ATOM 824 N N . VAL A 1 108 ? 4.91 -16.562 -5.332 1 96.5 108 VAL A N 1
ATOM 825 C CA . VAL A 1 108 ? 3.645 -17.172 -4.941 1 96.5 108 VAL A CA 1
ATOM 826 C C . VAL A 1 108 ? 2.92 -17.703 -6.184 1 96.5 108 VAL A C 1
ATOM 828 O O . VAL A 1 108 ? 2.451 -18.844 -6.203 1 96.5 108 VAL A O 1
ATOM 831 N N . CYS A 1 109 ? 2.863 -16.938 -7.223 1 96.56 109 CYS A N 1
ATOM 832 C CA . CYS A 1 109 ? 2.186 -17.328 -8.453 1 96.56 109 CYS A CA 1
ATOM 833 C C . CYS A 1 109 ? 2.811 -18.594 -9.031 1 96.56 109 CYS A C 1
ATOM 835 O O . CYS A 1 109 ? 2.104 -19.547 -9.367 1 96.56 109 CYS A O 1
ATOM 837 N N . LEU A 1 1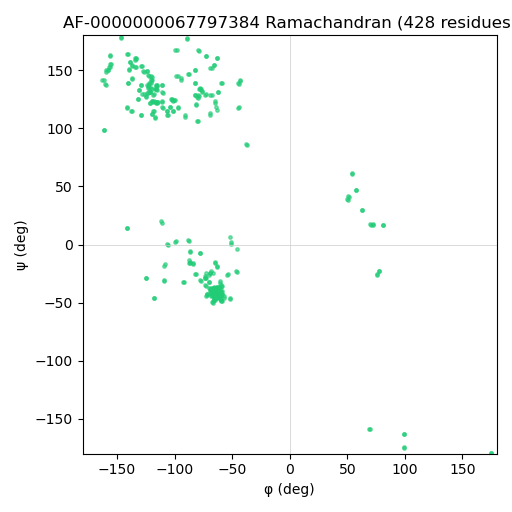10 ? 4.113 -18.594 -9.117 1 94.69 110 LEU A N 1
ATOM 838 C CA . LEU A 1 110 ? 4.832 -19.719 -9.68 1 94.69 110 LEU A CA 1
ATOM 839 C C . LEU A 1 110 ? 4.617 -20.969 -8.836 1 94.69 110 LEU A C 1
ATOM 841 O O . LEU A 1 110 ? 4.434 -22.078 -9.367 1 94.69 110 LEU A O 1
ATOM 845 N N . ALA A 1 111 ? 4.656 -20.781 -7.5 1 94.06 111 ALA A N 1
ATOM 846 C CA . ALA A 1 111 ? 4.469 -21.922 -6.598 1 94.06 111 ALA A CA 1
ATOM 847 C C . ALA A 1 111 ? 3.059 -22.484 -6.719 1 94.06 111 ALA A C 1
ATOM 849 O O . ALA A 1 111 ? 2.863 -23.703 -6.641 1 94.06 111 ALA A O 1
ATOM 850 N N . LEU A 1 112 ? 2.092 -21.641 -6.902 1 93.62 112 LEU A N 1
ATOM 851 C CA . LEU A 1 112 ? 0.71 -22.078 -7.082 1 93.62 112 LEU A CA 1
ATOM 852 C C . LEU A 1 112 ? 0.552 -22.859 -8.375 1 93.62 112 LEU A C 1
ATOM 854 O O . LEU A 1 112 ? -0.163 -23.875 -8.406 1 93.62 112 LEU A O 1
ATOM 858 N N . ILE A 1 113 ? 1.248 -22.422 -9.375 1 90.56 113 ILE A N 1
ATOM 859 C CA . ILE A 1 113 ? 1.241 -23.141 -10.641 1 90.56 113 ILE A CA 1
ATOM 860 C C . ILE A 1 113 ? 1.854 -24.531 -10.445 1 90.56 113 ILE A C 1
ATOM 862 O O . ILE A 1 113 ? 1.298 -25.531 -10.898 1 90.56 113 ILE A O 1
ATOM 866 N N . ASP A 1 114 ? 2.928 -24.547 -9.781 1 90 114 ASP A N 1
ATOM 867 C CA . ASP A 1 114 ? 3.631 -25.797 -9.531 1 90 114 ASP A CA 1
ATOM 868 C C . ASP A 1 114 ? 2.754 -26.766 -8.75 1 90 114 ASP A C 1
ATOM 870 O O . ASP A 1 114 ? 2.844 -27.984 -8.938 1 90 114 ASP A O 1
ATOM 874 N N . SER A 1 115 ? 1.908 -26.219 -7.883 1 89.62 115 SER A N 1
ATOM 875 C CA . SER A 1 115 ? 1.044 -27.062 -7.059 1 89.62 115 SER A CA 1
ATOM 876 C C . SER A 1 115 ? -0.25 -27.406 -7.789 1 89.62 115 SER A C 1
ATOM 878 O O . SER A 1 115 ? -1.095 -28.125 -7.254 1 89.62 115 SER A O 1
ATOM 880 N N . ARG A 1 116 ? -0.469 -26.844 -8.945 1 87.88 116 ARG A N 1
ATOM 881 C CA . ARG A 1 116 ? -1.666 -27.047 -9.758 1 87.88 116 ARG A CA 1
ATOM 882 C C . ARG A 1 116 ? -2.91 -26.547 -9.031 1 87.88 116 ARG A C 1
ATOM 884 O O . ARG A 1 116 ? -3.969 -27.188 -9.094 1 87.88 116 ARG A O 1
ATOM 891 N N . THR A 1 117 ? -2.697 -25.547 -8.203 1 89.56 117 THR A N 1
ATOM 892 C CA . THR A 1 117 ? -3.816 -24.891 -7.531 1 89.56 117 THR A CA 1
ATOM 893 C C . THR A 1 117 ? -4.676 -24.125 -8.531 1 89.56 117 THR A C 1
ATOM 895 O O . THR A 1 117 ? -4.152 -23.359 -9.344 1 89.56 117 THR A O 1
ATOM 898 N N . PRO A 1 118 ? -5.922 -24.359 -8.5 1 87.31 118 PRO A N 1
ATOM 899 C CA . PRO A 1 118 ? -6.777 -23.625 -9.43 1 87.31 118 PRO A CA 1
ATOM 900 C C . PRO A 1 118 ? -6.75 -22.125 -9.195 1 87.31 118 PRO A C 1
ATOM 902 O O . PRO A 1 118 ? -6.852 -21.672 -8.055 1 87.31 118 PRO A O 1
ATOM 905 N N . MET A 1 119 ? -6.555 -21.359 -10.242 1 87.81 119 MET A N 1
ATOM 906 C CA . MET A 1 119 ? -6.57 -19.906 -10.219 1 87.81 119 MET A CA 1
ATOM 907 C C . MET A 1 119 ? -7.34 -19.344 -11.414 1 87.81 119 MET A C 1
ATOM 909 O O . MET A 1 119 ? -7.508 -20.031 -12.422 1 87.81 119 MET A O 1
ATOM 913 N N . THR A 1 120 ? -7.887 -18.172 -11.328 1 82.19 120 THR A N 1
ATOM 914 C CA . THR A 1 120 ? -8.617 -17.547 -12.43 1 82.19 120 THR A CA 1
ATOM 915 C C . THR A 1 120 ? -7.668 -17.172 -13.57 1 82.19 120 THR A C 1
ATOM 917 O O . THR A 1 120 ? -8.078 -17.141 -14.727 1 82.19 120 THR A O 1
ATOM 920 N N . GLY A 1 121 ? -6.445 -17 -13.336 1 80.31 121 GLY A N 1
ATOM 921 C CA . GLY A 1 121 ? -5.406 -16.594 -14.266 1 80.31 121 GLY A CA 1
ATOM 922 C C . GLY A 1 121 ? -4.062 -16.359 -13.602 1 80.31 121 GLY A C 1
ATOM 923 O O . GLY A 1 121 ? -3.916 -16.578 -12.398 1 80.31 121 GLY A O 1
ATOM 924 N N . LEU A 1 122 ? -3.156 -15.977 -14.531 1 91.31 122 LEU A N 1
ATOM 925 C CA . LEU A 1 122 ? -1.834 -15.664 -14 1 91.31 122 LEU A CA 1
ATOM 926 C C . LEU A 1 122 ? -1.79 -14.242 -13.461 1 91.31 122 LEU A C 1
ATOM 928 O O . LEU A 1 122 ? -2.463 -13.352 -13.984 1 91.31 122 LEU A O 1
ATOM 932 N N . PHE A 1 123 ? -1.148 -14.094 -12.359 1 95.88 123 PHE A N 1
ATOM 933 C CA . PHE A 1 123 ? -0.842 -12.742 -11.914 1 95.88 123 PHE A CA 1
ATOM 934 C C . PHE A 1 123 ? 0.664 -12.539 -11.789 1 95.88 123 PHE A C 1
ATOM 936 O O . PHE A 1 123 ? 1.391 -13.469 -11.422 1 95.88 123 PHE A O 1
ATOM 943 N N . THR A 1 124 ? 1.081 -11.414 -12.148 1 97.62 124 THR A N 1
ATOM 944 C CA . THR A 1 124 ? 2.484 -11.031 -12.055 1 97.62 124 THR A CA 1
ATOM 945 C C . THR A 1 124 ? 2.623 -9.641 -11.445 1 97.62 124 THR A C 1
ATOM 947 O O . THR A 1 124 ? 1.647 -8.891 -11.359 1 97.62 124 THR A O 1
ATOM 950 N N . ALA A 1 125 ? 3.787 -9.367 -10.953 1 98.19 125 ALA A N 1
ATOM 951 C CA . ALA A 1 125 ? 4.062 -8.07 -10.344 1 98.19 125 ALA A CA 1
ATOM 952 C C . ALA A 1 125 ? 5.449 -7.566 -10.727 1 98.19 125 ALA A C 1
ATOM 954 O O . ALA A 1 125 ? 6.359 -8.359 -10.977 1 98.19 125 ALA A O 1
ATOM 955 N N . VAL A 1 126 ? 5.547 -6.25 -10.758 1 98.38 126 VAL A N 1
ATOM 956 C CA . VAL A 1 126 ? 6.836 -5.645 -11.078 1 98.38 126 VAL A CA 1
ATOM 957 C C . VAL A 1 126 ? 7.082 -4.441 -10.172 1 98.38 126 VAL A C 1
ATOM 959 O O . VAL A 1 126 ? 6.141 -3.893 -9.594 1 98.38 126 VAL A O 1
ATOM 962 N N . ALA A 1 127 ? 8.344 -4.133 -10.039 1 98.19 127 ALA A N 1
ATOM 963 C CA . ALA A 1 127 ? 8.789 -2.969 -9.273 1 98.19 127 ALA A CA 1
ATOM 964 C C . ALA A 1 127 ? 9.367 -1.898 -10.203 1 98.19 127 ALA A C 1
ATOM 966 O O . ALA A 1 127 ? 10.164 -2.201 -11.086 1 98.19 127 ALA A O 1
ATOM 967 N N . ILE A 1 128 ? 8.906 -0.667 -10.016 1 98.44 128 ILE A N 1
ATOM 968 C CA . ILE A 1 128 ? 9.391 0.464 -10.805 1 98.44 128 ILE A CA 1
ATOM 969 C C . ILE A 1 128 ? 9.797 1.602 -9.867 1 98.44 128 ILE A C 1
ATOM 971 O O . ILE A 1 128 ? 9.117 1.874 -8.875 1 98.44 128 ILE A O 1
ATOM 975 N N . ALA A 1 129 ? 10.922 2.229 -10.148 1 98.12 129 ALA A N 1
ATOM 976 C CA . ALA A 1 129 ? 11.359 3.422 -9.43 1 98.12 129 ALA A CA 1
ATOM 977 C C . ALA A 1 129 ? 11.516 4.605 -10.383 1 98.12 129 ALA A C 1
ATOM 979 O O . ALA A 1 129 ? 11.859 4.43 -11.555 1 98.12 129 ALA A O 1
ATOM 980 N N . ILE A 1 130 ? 11.203 5.754 -9.891 1 97.69 130 ILE A N 1
ATOM 981 C CA . ILE A 1 130 ? 11.5 6.969 -10.648 1 97.69 130 ILE A CA 1
ATOM 982 C C . ILE A 1 130 ? 12.75 7.633 -10.078 1 97.69 130 ILE A C 1
ATOM 984 O O . ILE A 1 130 ? 12.773 8.047 -8.922 1 97.69 130 ILE A O 1
ATOM 988 N N . VAL A 1 131 ? 13.812 7.691 -10.867 1 97.31 131 VAL A N 1
ATOM 989 C CA . VAL A 1 131 ? 15.086 8.312 -10.523 1 97.31 131 VAL A CA 1
ATOM 990 C C . VAL A 1 131 ? 15.414 9.414 -11.523 1 97.31 131 VAL A C 1
ATOM 992 O O . VAL A 1 131 ? 15.492 9.164 -12.727 1 97.31 131 VAL A O 1
ATOM 995 N N . ASP A 1 132 ? 15.586 10.617 -11.055 1 95.81 132 ASP A N 1
ATOM 996 C CA . ASP A 1 132 ? 15.867 11.75 -11.938 1 95.81 132 ASP A CA 1
ATOM 997 C C . ASP A 1 132 ? 14.852 11.82 -13.078 1 95.81 132 ASP A C 1
ATOM 999 O O . ASP A 1 132 ? 15.234 11.867 -14.25 1 95.81 132 ASP A O 1
ATOM 1003 N N . ASP A 1 133 ? 13.633 11.594 -12.797 1 94.69 133 ASP A N 1
ATOM 1004 C CA . ASP A 1 133 ? 12.477 11.734 -13.68 1 94.69 133 ASP A CA 1
ATOM 1005 C C . ASP A 1 133 ? 12.453 10.633 -14.734 1 94.69 133 ASP A C 1
ATOM 1007 O O . ASP A 1 133 ? 11.773 10.758 -15.758 1 94.69 133 ASP A O 1
ATOM 1011 N N . LYS A 1 134 ? 13.219 9.578 -14.461 1 97.25 134 LYS A N 1
ATOM 1012 C CA . LYS A 1 134 ? 13.227 8.43 -15.367 1 97.25 134 LYS A CA 1
ATOM 1013 C C . LYS A 1 134 ? 12.68 7.184 -14.68 1 97.25 134 LYS A C 1
ATOM 1015 O O . LYS A 1 134 ? 13 6.914 -13.523 1 97.25 134 LYS A O 1
ATOM 1020 N N . LEU A 1 135 ? 11.859 6.5 -15.469 1 98.06 135 LEU A N 1
ATOM 1021 C CA . LEU A 1 135 ? 11.32 5.242 -14.961 1 98.06 135 LEU A CA 1
ATOM 1022 C C . LEU A 1 135 ? 12.344 4.117 -15.102 1 98.06 135 LEU A C 1
ATOM 1024 O O . LEU A 1 135 ? 12.891 3.908 -16.188 1 98.06 135 LEU A O 1
ATOM 1028 N N . ILE A 1 136 ? 12.609 3.451 -14 1 98.31 136 ILE A N 1
ATOM 1029 C CA . ILE A 1 136 ? 13.523 2.32 -14.016 1 98.31 136 ILE A CA 1
ATOM 1030 C C . ILE A 1 136 ? 12.789 1.049 -13.602 1 98.31 136 ILE A C 1
ATOM 1032 O O . ILE A 1 136 ? 12.344 0.928 -12.461 1 98.31 136 ILE A O 1
ATOM 1036 N N . LEU A 1 137 ? 12.711 0.152 -14.57 1 97.88 137 LEU A N 1
ATOM 1037 C CA . LEU A 1 137 ? 12.125 -1.158 -14.312 1 97.88 137 LEU A CA 1
ATOM 1038 C C . LEU A 1 137 ? 13.109 -2.066 -13.586 1 97.88 137 LEU A C 1
ATOM 1040 O O . LEU A 1 137 ? 14.289 -2.125 -13.945 1 97.88 137 LEU A O 1
ATOM 1044 N N . HIS A 1 138 ? 12.656 -2.758 -12.539 1 96.5 138 HIS A N 1
ATOM 1045 C CA . HIS A 1 138 ? 13.492 -3.645 -11.734 1 96.5 138 HIS A CA 1
ATOM 1046 C C . HIS A 1 138 ? 14.727 -2.916 -11.211 1 96.5 138 HIS A C 1
ATOM 1048 O O . HIS A 1 138 ? 15.852 -3.318 -11.5 1 96.5 138 HIS A O 1
ATOM 1054 N N . PRO A 1 139 ? 14.461 -1.902 -10.438 1 97.81 139 PRO A N 1
ATOM 1055 C CA . PRO A 1 139 ? 15.578 -1.087 -9.953 1 97.81 139 PRO A CA 1
ATOM 1056 C C . PRO A 1 139 ? 16.5 -1.852 -9.016 1 97.81 139 PRO A C 1
ATOM 1058 O O . PRO A 1 139 ? 16.078 -2.822 -8.383 1 97.81 139 PRO A O 1
ATOM 1061 N N . THR A 1 140 ? 17.766 -1.402 -8.961 1 96.19 140 THR A N 1
ATOM 1062 C CA . THR A 1 140 ? 18.719 -1.912 -7.98 1 96.19 140 THR A CA 1
ATOM 1063 C C . THR A 1 140 ? 18.484 -1.263 -6.621 1 96.19 140 THR A C 1
ATOM 1065 O O . THR A 1 140 ? 17.75 -0.285 -6.512 1 96.19 140 THR A O 1
ATOM 1068 N N . ARG A 1 141 ? 19.125 -1.891 -5.664 1 95.69 141 ARG A N 1
ATOM 1069 C CA . ARG A 1 141 ? 19.062 -1.329 -4.32 1 95.69 141 ARG A CA 1
ATOM 1070 C C . ARG A 1 141 ? 19.453 0.148 -4.324 1 95.69 141 ARG A C 1
ATOM 1072 O O . ARG A 1 141 ? 18.781 0.968 -3.697 1 95.69 141 ARG A O 1
ATOM 1079 N N . LYS A 1 142 ? 20.5 0.456 -4.977 1 95.75 142 LYS A N 1
ATOM 1080 C CA . LYS A 1 142 ? 20.984 1.83 -5.066 1 95.75 142 LYS A CA 1
ATOM 1081 C C . LYS A 1 142 ? 19.953 2.73 -5.754 1 95.75 142 LYS A C 1
ATOM 1083 O O . LYS A 1 142 ? 19.703 3.848 -5.297 1 95.75 142 LYS A O 1
ATOM 1088 N N . GLN A 1 143 ? 19.359 2.271 -6.758 1 96.62 143 GLN A N 1
ATOM 1089 C CA . GLN A 1 143 ? 18.359 3.045 -7.5 1 96.62 143 GLN A CA 1
ATOM 1090 C C . GLN A 1 143 ? 17.125 3.297 -6.66 1 96.62 143 GLN A C 1
ATOM 1092 O O . GLN A 1 143 ? 16.531 4.383 -6.715 1 96.62 143 GLN A O 1
ATOM 1097 N N . VAL A 1 144 ? 16.719 2.326 -5.879 1 95.69 144 VAL A N 1
ATOM 1098 C CA . VAL A 1 144 ? 15.586 2.482 -4.977 1 95.69 144 VAL A CA 1
ATOM 1099 C C . VAL A 1 144 ? 15.883 3.58 -3.957 1 95.69 144 VAL A C 1
ATOM 1101 O O . VAL A 1 144 ? 15.055 4.465 -3.73 1 95.69 144 VAL A O 1
ATOM 1104 N N . SER A 1 145 ? 17.078 3.592 -3.424 1 92.06 145 SER A N 1
ATOM 1105 C CA . SER A 1 145 ? 17.453 4.543 -2.385 1 92.06 145 SER A CA 1
ATOM 1106 C C . SER A 1 145 ? 17.547 5.961 -2.941 1 92.06 145 SER A C 1
ATOM 1108 O O . SER A 1 145 ? 17.375 6.934 -2.205 1 92.06 145 SER A O 1
ATOM 1110 N N . GLN A 1 146 ? 17.781 6.109 -4.23 1 94.62 146 GLN A N 1
ATOM 1111 C CA . GLN A 1 146 ? 17.953 7.414 -4.863 1 94.62 146 GLN A CA 1
ATOM 1112 C C . GLN A 1 146 ? 16.672 7.883 -5.535 1 94.62 146 GLN A C 1
ATOM 1114 O O . GLN A 1 146 ? 16.625 8.969 -6.109 1 94.62 146 GLN A O 1
ATOM 1119 N N . SER A 1 147 ? 15.633 7.102 -5.402 1 95.44 147 SER A N 1
ATOM 1120 C CA . SER A 1 147 ? 14.414 7.371 -6.156 1 95.44 147 SER A CA 1
ATOM 1121 C C . SER A 1 147 ? 13.562 8.438 -5.469 1 95.44 147 SER A C 1
ATOM 1123 O O . SER A 1 147 ? 13.633 8.602 -4.246 1 95.44 147 SER A O 1
ATOM 1125 N N . THR A 1 148 ? 12.844 9.148 -6.285 1 93.56 148 THR A N 1
ATOM 1126 C CA . THR A 1 148 ? 11.867 10.086 -5.75 1 93.56 148 THR A CA 1
ATOM 1127 C C . THR A 1 148 ? 10.57 9.367 -5.391 1 93.56 148 THR A C 1
ATOM 1129 O O . THR A 1 148 ? 9.805 9.844 -4.551 1 93.56 148 THR A O 1
ATOM 1132 N N . SER A 1 149 ? 10.336 8.227 -6.07 1 95.12 149 SER A N 1
ATOM 1133 C CA . SER A 1 149 ? 9.156 7.418 -5.785 1 95.12 149 SER A CA 1
ATOM 1134 C C . SER A 1 149 ? 9.359 5.969 -6.211 1 95.12 149 SER A C 1
ATOM 1136 O O . SER A 1 149 ? 10.219 5.676 -7.047 1 95.12 149 SER A O 1
ATOM 1138 N N . THR A 1 150 ? 8.695 5.074 -5.578 1 96.31 150 THR A N 1
ATOM 1139 C CA . THR A 1 150 ? 8.711 3.654 -5.906 1 96.31 150 THR A CA 1
ATOM 1140 C C . THR A 1 150 ? 7.289 3.127 -6.09 1 96.31 150 THR A C 1
ATOM 1142 O O . THR A 1 150 ? 6.352 3.617 -5.453 1 96.31 150 THR A O 1
ATOM 1145 N N . HIS A 1 151 ? 7.141 2.098 -6.996 1 97.25 151 HIS A N 1
ATOM 1146 C CA . HIS A 1 151 ? 5.832 1.589 -7.398 1 97.25 151 HIS A CA 1
ATOM 1147 C C . HIS A 1 151 ? 5.859 0.073 -7.562 1 97.25 151 HIS A C 1
ATOM 1149 O O . HIS A 1 151 ? 6.652 -0.459 -8.344 1 97.25 151 HIS A O 1
ATOM 1155 N N . ALA A 1 152 ? 5.102 -0.599 -6.793 1 97 152 ALA A N 1
ATOM 1156 C CA . ALA A 1 152 ? 4.824 -2.016 -7.016 1 97 152 ALA A CA 1
ATOM 1157 C C . ALA A 1 152 ? 3.453 -2.215 -7.652 1 97 152 ALA A C 1
ATOM 1159 O O . ALA A 1 152 ? 2.441 -1.751 -7.117 1 97 152 ALA A O 1
ATOM 1160 N N . VAL A 1 153 ? 3.449 -2.891 -8.812 1 97.81 153 VAL A N 1
ATOM 1161 C CA . VAL A 1 153 ? 2.209 -3.014 -9.578 1 97.81 153 VAL A CA 1
ATOM 1162 C C . VAL A 1 153 ? 1.988 -4.469 -9.977 1 97.81 153 VAL A C 1
ATOM 1164 O O . VAL A 1 153 ? 2.92 -5.148 -10.414 1 97.81 153 VAL A O 1
ATOM 1167 N N . SER A 1 154 ? 0.781 -4.969 -9.781 1 97.94 154 SER A N 1
ATOM 1168 C CA . SER A 1 154 ? 0.426 -6.324 -10.18 1 97.94 154 SER A CA 1
ATOM 1169 C C . SER A 1 154 ? -0.752 -6.324 -11.148 1 97.94 154 SER A C 1
ATOM 1171 O O . SER A 1 154 ? -1.713 -5.574 -10.969 1 97.94 154 SER A O 1
ATOM 1173 N N . TYR A 1 155 ? -0.645 -7.141 -12.141 1 96.81 155 TYR A N 1
ATOM 1174 C CA . TYR A 1 155 ? -1.697 -7.305 -13.133 1 96.81 155 TYR A CA 1
ATOM 1175 C C . TYR A 1 155 ? -2.135 -8.758 -13.234 1 96.81 155 TYR A C 1
ATOM 1177 O O . TYR A 1 155 ? -1.332 -9.672 -13.023 1 96.81 155 TYR A O 1
ATOM 1185 N N . PHE A 1 156 ? -3.414 -8.883 -13.578 1 94.25 156 PHE A N 1
ATOM 1186 C CA . PHE A 1 156 ? -3.898 -10.141 -14.141 1 94.25 156 PHE A CA 1
ATOM 1187 C C . PHE A 1 156 ? -3.41 -10.312 -15.578 1 94.25 156 PHE A C 1
ATOM 1189 O O . PHE A 1 156 ? -3.488 -9.375 -16.375 1 94.25 156 PHE A O 1
ATOM 1196 N N . VAL A 1 157 ? -2.82 -11.461 -15.836 1 93.06 157 VAL A N 1
ATOM 1197 C CA . VAL A 1 157 ? -2.346 -11.719 -17.188 1 93.06 157 VAL A CA 1
ATOM 1198 C C . VAL A 1 157 ? -3.053 -12.953 -17.766 1 93.06 157 VAL A C 1
ATOM 1200 O O . VAL A 1 157 ? -2.924 -14.055 -17.219 1 93.06 157 VAL A O 1
ATOM 1203 N N . GLU A 1 158 ? -3.838 -12.68 -18.719 1 88.38 158 GLU A N 1
ATOM 1204 C CA . GLU A 1 158 ? -4.527 -13.727 -19.453 1 88.38 158 GLU A CA 1
ATOM 1205 C C . GLU A 1 158 ? -4.16 -13.688 -20.938 1 88.38 158 GLU A C 1
ATOM 1207 O O . GLU A 1 158 ? -4.172 -12.625 -21.562 1 88.38 158 GLU A O 1
ATOM 1212 N N . ASN A 1 159 ? -3.879 -14.852 -21.484 1 88.12 159 ASN A N 1
ATOM 1213 C CA . ASN A 1 159 ? -3.473 -14.953 -22.875 1 88.12 159 ASN A CA 1
ATOM 1214 C C . ASN A 1 159 ? -2.348 -13.977 -23.203 1 88.12 159 ASN A C 1
ATOM 1216 O O . ASN A 1 159 ? -2.408 -13.266 -24.219 1 88.12 159 ASN A O 1
ATOM 1220 N N . ASN A 1 160 ? -1.438 -13.82 -22.312 1 88.12 160 ASN A N 1
ATOM 1221 C CA . ASN A 1 160 ? -0.216 -13.039 -22.438 1 88.12 160 ASN A CA 1
ATOM 1222 C C . ASN A 1 160 ? -0.513 -11.539 -22.484 1 88.12 160 ASN A C 1
ATOM 1224 O O . ASN A 1 160 ? 0.318 -10.75 -22.922 1 88.12 160 ASN A O 1
ATOM 1228 N N . LYS A 1 161 ? -1.713 -11.188 -22.047 1 93.38 161 LYS A N 1
ATOM 1229 C CA . LYS A 1 161 ? -2.084 -9.781 -21.984 1 93.38 161 LYS A CA 1
ATOM 1230 C C . LYS A 1 161 ? -2.492 -9.367 -20.578 1 93.38 161 LYS A C 1
ATOM 1232 O O . LYS A 1 161 ? -3.191 -10.117 -19.891 1 93.38 161 LYS A O 1
ATOM 1237 N N . ALA A 1 162 ? -1.961 -8.203 -20.188 1 93.81 162 ALA A N 1
ATOM 1238 C CA . ALA A 1 162 ? -2.42 -7.625 -18.922 1 93.81 162 ALA A CA 1
ATOM 1239 C C . ALA A 1 162 ? -3.865 -7.145 -19.031 1 93.81 162 ALA A C 1
ATOM 1241 O O . ALA A 1 162 ? -4.16 -6.223 -19.797 1 93.81 162 ALA A O 1
ATOM 1242 N N . THR A 1 163 ? -4.805 -7.777 -18.328 1 89 163 THR A N 1
ATOM 1243 C CA . THR A 1 163 ? -6.223 -7.52 -18.562 1 89 163 THR A CA 1
ATOM 1244 C C . THR A 1 163 ? -6.832 -6.75 -17.391 1 89 163 THR A C 1
ATOM 1246 O O . THR A 1 163 ? -7.91 -6.168 -17.516 1 89 163 THR A O 1
ATOM 1249 N N . GLY A 1 164 ? -6.199 -6.75 -16.281 1 91.06 164 GLY A N 1
ATOM 1250 C CA . GLY A 1 164 ? -6.742 -6.074 -15.117 1 91.06 164 GLY A CA 1
ATOM 1251 C C . GLY A 1 164 ? -5.703 -5.793 -14.055 1 91.06 164 GLY A C 1
ATOM 1252 O O . GLY A 1 164 ? -4.816 -6.617 -13.805 1 91.06 164 GLY A O 1
ATOM 1253 N N . LEU A 1 165 ? -5.871 -4.555 -13.43 1 94.94 165 LEU A N 1
ATOM 1254 C CA . LEU A 1 165 ? -5.012 -4.211 -12.305 1 94.94 165 LEU A CA 1
ATOM 1255 C C . LEU A 1 165 ? -5.473 -4.922 -11.031 1 94.94 165 LEU A C 1
ATOM 1257 O O . LEU A 1 165 ? -6.672 -5.004 -10.766 1 94.94 165 LEU A O 1
ATOM 1261 N N . LEU A 1 166 ? -4.531 -5.484 -10.32 1 94.12 166 LEU A N 1
ATOM 1262 C CA . LEU A 1 166 ? -4.855 -6.191 -9.086 1 94.12 166 LEU A CA 1
ATOM 1263 C C . LEU A 1 166 ? -4.363 -5.414 -7.867 1 94.12 166 LEU A C 1
ATOM 1265 O O . LEU A 1 166 ? -4.922 -5.543 -6.777 1 94.12 166 LEU A O 1
ATOM 1269 N N . MET A 1 167 ? -3.266 -4.719 -8.117 1 94.25 167 MET A N 1
ATOM 1270 C CA . MET A 1 167 ? -2.658 -3.979 -7.012 1 94.25 167 MET A CA 1
ATOM 1271 C C . MET A 1 167 ? -1.752 -2.869 -7.535 1 94.25 167 MET A C 1
ATOM 1273 O O . MET A 1 167 ? -1.05 -3.053 -8.531 1 94.25 167 MET A O 1
ATOM 1277 N N . CYS A 1 168 ? -1.815 -1.74 -6.945 1 94.25 168 CYS A N 1
ATOM 1278 C CA . CYS A 1 168 ? -0.878 -0.644 -7.16 1 94.25 168 CYS A CA 1
ATOM 1279 C C . CYS A 1 168 ? -0.493 0.014 -5.84 1 94.25 168 CYS A C 1
ATOM 1281 O O . CYS A 1 168 ? -1.35 0.549 -5.137 1 94.25 168 CYS A O 1
ATOM 1283 N N . GLU A 1 169 ? 0.74 -0.112 -5.512 1 92.88 169 GLU A N 1
ATOM 1284 C CA . GLU A 1 169 ? 1.308 0.532 -4.332 1 92.88 169 GLU A CA 1
ATOM 1285 C C . GLU A 1 169 ? 2.389 1.538 -4.715 1 92.88 169 GLU A C 1
ATOM 1287 O O . GLU A 1 169 ? 3.465 1.155 -5.176 1 92.88 169 GLU A O 1
ATOM 1292 N N . SER A 1 170 ? 2.033 2.768 -4.539 1 93.81 170 SER A N 1
ATOM 1293 C CA . SER A 1 170 ? 2.943 3.846 -4.914 1 93.81 170 SER A CA 1
ATOM 1294 C C . SER A 1 170 ? 3.262 4.738 -3.721 1 93.81 170 SER A C 1
ATOM 1296 O O . SER A 1 170 ? 2.363 5.133 -2.973 1 93.81 170 SER A O 1
ATOM 1298 N N . GLU A 1 171 ? 4.562 4.977 -3.562 1 90.19 171 GLU A N 1
ATOM 1299 C CA . GLU A 1 171 ? 5.023 5.82 -2.463 1 90.19 171 GLU A CA 1
ATOM 1300 C C . GLU A 1 171 ? 6.039 6.848 -2.945 1 90.19 171 GLU A C 1
ATOM 1302 O O . GLU A 1 171 ? 6.773 6.602 -3.906 1 90.19 171 GLU A O 1
ATOM 1307 N N . GLY A 1 172 ? 6.102 8.023 -2.195 1 90.25 172 GLY A N 1
ATOM 1308 C CA . GLY A 1 172 ? 6.984 9.109 -2.576 1 90.25 172 GLY A CA 1
ATOM 1309 C C . GLY A 1 172 ? 6.27 10.219 -3.324 1 90.25 172 GLY A C 1
ATOM 1310 O O . GLY A 1 172 ? 5.055 10.383 -3.191 1 90.25 172 GLY A O 1
ATOM 1311 N N . GLU A 1 173 ? 7.102 11.047 -3.996 1 90 173 GLU A N 1
ATOM 1312 C CA . GLU A 1 173 ? 6.531 12.148 -4.758 1 90 173 GLU A CA 1
ATOM 1313 C C . GLU A 1 173 ? 6.512 11.844 -6.25 1 90 173 GLU A C 1
ATOM 1315 O O . GLU A 1 173 ? 7.539 11.469 -6.824 1 90 173 GLU A O 1
ATOM 1320 N N . PHE A 1 174 ? 5.273 11.945 -6.883 1 93.38 174 PHE A N 1
ATOM 1321 C CA . PHE A 1 174 ? 5.105 11.688 -8.312 1 93.38 174 PHE A CA 1
ATOM 1322 C C . PHE A 1 174 ? 3.869 12.398 -8.844 1 93.38 174 PHE A C 1
ATOM 1324 O O . PHE A 1 174 ? 3.02 12.844 -8.07 1 93.38 174 PHE A O 1
ATOM 1331 N N . THR A 1 175 ? 3.799 12.562 -10.148 1 92.25 175 THR A N 1
ATOM 1332 C CA . THR A 1 175 ? 2.66 13.211 -10.781 1 92.25 175 THR A CA 1
ATOM 1333 C C . THR A 1 175 ? 1.673 12.18 -11.32 1 92.25 175 THR A C 1
ATOM 1335 O O . THR A 1 175 ? 1.998 11 -11.414 1 92.25 175 THR A O 1
ATOM 1338 N N . GLU A 1 176 ? 0.508 12.641 -11.672 1 91.31 176 GLU A N 1
ATOM 1339 C CA . GLU A 1 176 ? -0.476 11.766 -12.297 1 91.31 176 GLU A CA 1
ATOM 1340 C C . GLU A 1 176 ? 0.05 11.195 -13.617 1 91.31 176 GLU A C 1
ATOM 1342 O O . GLU A 1 176 ? -0.142 10.016 -13.906 1 91.31 176 GLU A O 1
ATOM 1347 N N . ASN A 1 177 ? 0.703 12.094 -14.32 1 93.31 177 ASN A N 1
ATOM 1348 C CA . ASN A 1 177 ? 1.275 11.641 -15.586 1 93.31 177 ASN A CA 1
ATOM 1349 C C . ASN A 1 177 ? 2.32 10.555 -15.375 1 93.31 177 ASN A C 1
ATOM 1351 O O . ASN A 1 177 ? 2.359 9.57 -16.125 1 93.31 177 ASN A O 1
ATOM 1355 N N . GLN A 1 178 ? 3.125 10.727 -14.391 1 94.62 178 GLN A N 1
ATOM 1356 C CA . GLN A 1 178 ? 4.133 9.719 -14.07 1 94.62 178 GLN A CA 1
ATOM 1357 C C . GLN A 1 178 ? 3.484 8.398 -13.68 1 94.62 178 GLN A C 1
ATOM 1359 O O . GLN A 1 178 ? 3.967 7.328 -14.055 1 94.62 178 GLN A O 1
ATOM 1364 N N . LEU A 1 179 ? 2.391 8.445 -12.945 1 95 179 LEU A N 1
ATOM 1365 C CA . LEU A 1 179 ? 1.694 7.223 -12.555 1 95 179 LEU A CA 1
ATOM 1366 C C . LEU A 1 179 ? 1.118 6.512 -13.773 1 95 179 LEU A C 1
ATOM 1368 O O . LEU A 1 179 ? 1.184 5.281 -13.867 1 95 179 LEU A O 1
ATOM 1372 N N . PHE A 1 180 ? 0.647 7.309 -14.695 1 93.12 180 PHE A N 1
ATOM 1373 C CA . PHE A 1 180 ? 0.126 6.723 -15.922 1 93.12 180 PHE A CA 1
ATOM 1374 C C . PHE A 1 180 ? 1.229 6 -16.688 1 93.12 180 PHE A C 1
ATOM 1376 O O . PHE A 1 180 ? 1.021 4.895 -17.188 1 93.12 180 PHE A O 1
ATOM 1383 N N . GLU A 1 181 ? 2.328 6.609 -16.781 1 96.31 181 GLU A N 1
ATOM 1384 C CA . GLU A 1 181 ? 3.465 5.988 -17.453 1 96.31 181 GLU A CA 1
ATOM 1385 C C . GLU A 1 181 ? 3.912 4.723 -16.734 1 96.31 181 GLU A C 1
ATOM 1387 O O . GLU A 1 181 ? 4.273 3.73 -17.359 1 96.31 181 GLU A O 1
ATOM 1392 N N . VAL A 1 182 ? 3.881 4.801 -15.414 1 97.44 182 VAL A N 1
ATOM 1393 C CA . VAL A 1 182 ? 4.23 3.65 -14.586 1 97.44 182 VAL A CA 1
ATOM 1394 C C . VAL A 1 182 ? 3.293 2.486 -14.906 1 97.44 182 VAL A C 1
ATOM 1396 O O . VAL A 1 182 ? 3.744 1.356 -15.109 1 97.44 182 VAL A O 1
ATOM 1399 N N . LEU A 1 183 ? 2.029 2.748 -15.031 1 96.5 183 LEU A N 1
ATOM 1400 C CA . LEU A 1 183 ? 1.037 1.705 -15.273 1 96.5 183 LEU A CA 1
ATOM 1401 C C . LEU A 1 183 ? 1.205 1.102 -16.656 1 96.5 183 LEU A C 1
ATOM 1403 O O . LEU A 1 183 ? 1.106 -0.116 -16.828 1 96.5 183 LEU A O 1
ATOM 1407 N N . GLU A 1 184 ? 1.499 1.935 -17.594 1 95.75 184 GLU A N 1
ATOM 1408 C CA . GLU A 1 184 ? 1.706 1.454 -18.953 1 95.75 184 GLU A CA 1
ATOM 1409 C C . GLU A 1 184 ? 2.932 0.548 -19.047 1 95.75 184 GLU A C 1
ATOM 1411 O O . GLU A 1 184 ? 2.869 -0.532 -19.625 1 95.75 184 GLU A O 1
ATOM 1416 N N . GLN A 1 185 ? 3.969 1.023 -18.469 1 97.5 185 GLN A N 1
ATOM 1417 C CA . GLN A 1 185 ? 5.195 0.232 -18.469 1 97.5 185 GLN A CA 1
ATOM 1418 C C . GLN A 1 185 ? 5.023 -1.056 -17.672 1 97.5 185 GLN A C 1
ATOM 1420 O O . GLN A 1 185 ? 5.539 -2.107 -18.062 1 97.5 185 GLN A O 1
ATOM 1425 N N . ALA A 1 186 ? 4.332 -0.94 -16.547 1 98 186 ALA A N 1
ATOM 1426 C CA . ALA A 1 186 ? 4.109 -2.104 -15.695 1 98 186 ALA A CA 1
ATOM 1427 C C . ALA A 1 186 ? 3.291 -3.168 -16.422 1 98 186 ALA A C 1
ATOM 1429 O O . ALA A 1 186 ? 3.559 -4.363 -16.281 1 98 186 ALA A O 1
ATOM 1430 N N . ALA A 1 187 ? 2.297 -2.773 -17.234 1 96.75 187 ALA A N 1
ATOM 1431 C CA . ALA A 1 187 ? 1.475 -3.715 -17.984 1 96.75 187 ALA A CA 1
ATOM 1432 C C . ALA A 1 187 ? 2.33 -4.559 -18.938 1 96.75 187 ALA A C 1
ATOM 1434 O O . ALA A 1 187 ? 2.256 -5.789 -18.906 1 96.75 187 ALA A O 1
ATOM 1435 N N . ARG A 1 188 ? 3.154 -3.898 -19.641 1 97.31 188 ARG A N 1
ATOM 1436 C CA . ARG A 1 188 ? 4.023 -4.59 -20.578 1 97.31 188 ARG A CA 1
ATOM 1437 C C . ARG A 1 188 ? 5.016 -5.492 -19.859 1 97.31 188 ARG A C 1
ATOM 1439 O O . ARG A 1 188 ? 5.25 -6.629 -20.266 1 97.31 188 ARG A O 1
ATOM 1446 N N . ALA A 1 189 ? 5.57 -4.953 -18.828 1 97.88 189 ALA A N 1
ATOM 1447 C CA . ALA A 1 189 ? 6.562 -5.707 -18.062 1 97.88 189 ALA A CA 1
ATOM 1448 C C . ALA A 1 189 ? 5.938 -6.945 -17.422 1 97.88 189 ALA A C 1
ATOM 1450 O O . ALA A 1 189 ? 6.57 -8 -17.344 1 97.88 189 ALA A O 1
ATOM 1451 N N . CYS A 1 190 ? 4.699 -6.82 -16.922 1 97.62 190 CYS A N 1
ATOM 1452 C CA . CYS A 1 190 ? 3.996 -7.949 -16.328 1 97.62 190 CYS A CA 1
ATOM 1453 C C . CYS A 1 190 ? 3.734 -9.039 -17.359 1 97.62 190 CYS A C 1
ATOM 1455 O O . CYS A 1 190 ? 3.801 -10.227 -17.047 1 97.62 190 CYS A O 1
ATOM 1457 N N . GLU A 1 191 ? 3.439 -8.609 -18.562 1 97.12 191 GLU A N 1
ATOM 1458 C CA . GLU A 1 191 ? 3.285 -9.57 -19.656 1 97.12 191 GLU A CA 1
ATOM 1459 C C . GLU A 1 191 ? 4.578 -10.344 -19.891 1 97.12 191 GLU A C 1
ATOM 1461 O O . GLU A 1 191 ? 4.555 -11.562 -20.078 1 97.12 191 GLU A O 1
ATOM 1466 N N . ASP A 1 192 ? 5.703 -9.648 -19.859 1 97 192 ASP A N 1
ATOM 1467 C CA . ASP A 1 192 ? 7.004 -10.281 -20.062 1 97 192 ASP A CA 1
ATOM 1468 C C . ASP A 1 192 ? 7.305 -11.273 -18.938 1 97 192 ASP A C 1
ATOM 1470 O O . ASP A 1 192 ? 7.84 -12.352 -19.172 1 97 192 ASP A O 1
ATOM 1474 N N . VAL A 1 193 ? 6.961 -10.875 -17.703 1 96.38 193 VAL A N 1
ATOM 1475 C CA . VAL A 1 193 ? 7.191 -11.742 -16.562 1 96.38 193 VAL A CA 1
ATOM 1476 C C . VAL A 1 193 ? 6.352 -13.016 -16.703 1 96.38 193 VAL A C 1
ATOM 1478 O O . VAL A 1 193 ? 6.824 -14.117 -16.406 1 96.38 193 VAL A O 1
ATOM 1481 N N . ALA A 1 194 ? 5.129 -12.852 -17.172 1 95 194 ALA A N 1
ATOM 1482 C CA . ALA A 1 194 ? 4.246 -14 -17.375 1 95 194 ALA A CA 1
ATOM 1483 C C . ALA A 1 194 ? 4.832 -14.961 -18.406 1 95 194 ALA A C 1
ATOM 1485 O O . ALA A 1 194 ? 4.773 -16.188 -18.219 1 95 194 ALA A O 1
ATOM 1486 N N . LEU A 1 195 ? 5.359 -14.406 -19.438 1 93.81 195 LEU A N 1
ATOM 1487 C CA . LEU A 1 195 ? 5.988 -15.219 -20.469 1 93.81 195 LEU A CA 1
ATOM 1488 C C . LEU A 1 195 ? 7.18 -15.984 -19.906 1 93.81 195 LEU A C 1
ATOM 1490 O O . LEU A 1 195 ? 7.355 -17.172 -20.203 1 93.81 195 LEU A O 1
ATOM 1494 N N . ASP A 1 196 ? 7.945 -15.281 -19.141 1 91.44 196 ASP A N 1
ATOM 1495 C CA . ASP A 1 196 ? 9.086 -15.922 -18.484 1 91.44 196 ASP A CA 1
ATOM 1496 C C . ASP A 1 196 ? 8.641 -17.078 -17.594 1 91.44 196 ASP A C 1
ATOM 1498 O O . ASP A 1 196 ? 9.273 -18.125 -17.562 1 91.44 196 ASP A O 1
ATOM 1502 N N . MET A 1 197 ? 7.559 -16.859 -16.844 1 91.31 197 MET A N 1
ATOM 1503 C CA . MET A 1 197 ? 7.023 -17.875 -15.961 1 91.31 197 MET A CA 1
ATOM 1504 C C . MET A 1 197 ? 6.582 -19.109 -16.75 1 91.31 197 MET A C 1
ATOM 1506 O O . MET A 1 197 ? 6.867 -20.234 -16.359 1 91.31 197 MET A O 1
ATOM 1510 N N . ARG A 1 198 ? 5.969 -18.891 -17.828 1 88.75 198 ARG A N 1
ATOM 1511 C CA . ARG A 1 198 ? 5.496 -19.984 -18.672 1 88.75 198 ARG A CA 1
ATOM 1512 C C . ARG A 1 198 ? 6.664 -20.797 -19.219 1 88.75 198 ARG A C 1
ATOM 1514 O O . ARG A 1 198 ? 6.594 -22.031 -19.281 1 88.75 198 ARG A O 1
ATOM 1521 N N . GLU A 1 199 ? 7.656 -20.109 -19.578 1 88.25 199 GLU A N 1
ATOM 1522 C CA . GLU A 1 199 ? 8.836 -20.797 -20.094 1 88.25 199 GLU A CA 1
ATOM 1523 C C . GLU A 1 199 ? 9.484 -21.656 -19.016 1 88.25 199 GLU A C 1
ATOM 1525 O O . GLU A 1 199 ? 9.945 -22.766 -19.297 1 88.25 199 GLU A O 1
ATOM 1530 N N . ARG A 1 200 ? 9.539 -21.062 -17.859 1 84.62 200 ARG A N 1
ATOM 1531 C CA . ARG A 1 200 ? 10.117 -21.797 -16.75 1 84.62 200 ARG A CA 1
ATOM 1532 C C . ARG A 1 200 ? 9.305 -23.047 -16.422 1 84.62 200 ARG A C 1
ATOM 1534 O O . ARG A 1 200 ? 9.859 -24.078 -16.094 1 84.62 200 ARG A O 1
ATOM 1541 N N . ILE A 1 201 ? 8.039 -22.953 -16.531 1 84.31 201 ILE A N 1
ATOM 1542 C CA . ILE A 1 201 ? 7.125 -24.062 -16.266 1 84.31 201 ILE A CA 1
ATOM 1543 C C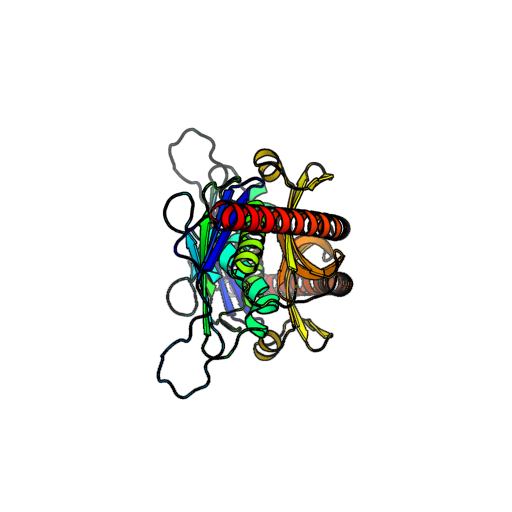 . ILE A 1 201 ? 7.328 -25.141 -17.312 1 84.31 201 ILE A C 1
ATOM 1545 O O . ILE A 1 201 ? 7.398 -26.328 -16.984 1 84.31 201 ILE A O 1
ATOM 1549 N N . GLU A 1 202 ? 7.336 -24.703 -18.5 1 82.25 202 GLU A N 1
ATOM 1550 C CA . GLU A 1 202 ? 7.523 -25.656 -19.594 1 82.25 202 GLU A CA 1
ATOM 1551 C C . GLU A 1 202 ? 8.844 -26.406 -19.453 1 82.25 202 GLU A C 1
ATOM 1553 O O . GLU A 1 202 ? 8.914 -27.609 -19.688 1 82.25 202 GLU A O 1
ATOM 1558 N N . LYS A 1 203 ? 9.812 -25.656 -19.062 1 78.62 203 LYS A N 1
ATOM 1559 C CA . LYS A 1 203 ? 11.125 -26.281 -18.891 1 78.62 203 LYS A CA 1
ATOM 1560 C C . LYS A 1 203 ? 11.125 -27.25 -17.703 1 78.62 203 LYS A C 1
ATOM 1562 O O . LYS A 1 203 ? 11.766 -28.297 -17.766 1 78.62 203 LYS A O 1
ATOM 1567 N N . GLY A 1 204 ? 10.484 -26.734 -16.594 1 71.25 204 GLY A N 1
ATOM 1568 C CA . GLY A 1 204 ? 10.383 -27.594 -15.438 1 71.25 204 GLY A CA 1
ATOM 1569 C C . GLY A 1 204 ? 9.617 -28.875 -15.703 1 71.25 204 GLY A C 1
ATOM 1570 O O . GLY A 1 204 ? 9.992 -29.953 -15.211 1 71.25 204 GLY A O 1
ATOM 1571 N N . VAL A 1 205 ? 8.539 -28.781 -16.438 1 61.47 205 VAL A N 1
ATOM 1572 C CA . VAL A 1 205 ? 7.734 -29.938 -16.828 1 61.47 205 VAL A CA 1
ATOM 1573 C C . VAL A 1 205 ? 8.562 -30.875 -17.703 1 61.47 205 VAL A C 1
ATOM 1575 O O . VAL A 1 205 ? 8.516 -32.094 -17.531 1 61.47 205 VAL A O 1
ATOM 1578 N N . LYS A 1 206 ? 9.32 -30.219 -18.5 1 58.28 206 LYS A N 1
ATOM 1579 C CA . LYS A 1 206 ? 10.148 -31.016 -19.406 1 58.28 206 LYS A CA 1
ATOM 1580 C C . LYS A 1 206 ? 11.227 -31.766 -18.641 1 58.28 206 LYS A C 1
ATOM 1582 O O . LYS A 1 206 ? 11.516 -32.938 -18.938 1 58.28 206 LYS A O 1
ATOM 1587 N N . GLU A 1 207 ? 11.766 -31.016 -17.703 1 58 207 GLU A N 1
ATOM 1588 C CA . GLU A 1 207 ? 12.805 -31.656 -16.891 1 58 207 GLU A CA 1
ATOM 1589 C C . GLU A 1 207 ? 12.219 -32.75 -16 1 58 207 GLU A C 1
ATOM 1591 O O . GLU A 1 207 ? 12.844 -33.781 -15.766 1 58 207 GLU A O 1
ATOM 1596 N N . GLY A 1 208 ? 11.047 -32.438 -15.523 1 55.81 208 GLY A N 1
ATOM 1597 C CA . GLY A 1 208 ? 10.359 -33.438 -14.734 1 55.81 208 GLY A CA 1
ATOM 1598 C C . GLY A 1 208 ? 9.977 -34.656 -15.539 1 55.81 208 GLY A C 1
ATOM 1599 O O . GLY A 1 208 ? 10.102 -35.812 -15.062 1 55.81 208 GLY A O 1
ATOM 1600 N N . LEU A 1 209 ? 9.547 -34.406 -16.781 1 49.28 209 LEU A N 1
ATOM 1601 C CA . LEU A 1 209 ? 9.188 -35.5 -17.703 1 49.28 209 LEU A CA 1
ATOM 1602 C C . LEU A 1 209 ? 10.43 -36.281 -18.125 1 49.28 209 LEU A C 1
ATOM 1604 O O . LEU A 1 209 ? 10.383 -37.5 -18.25 1 49.28 209 LEU A O 1
ATOM 1608 N N . ARG A 1 210 ? 11.539 -35.656 -18.344 1 50.91 210 ARG A N 1
ATOM 1609 C CA . ARG A 1 210 ? 12.773 -36.344 -18.75 1 50.91 210 ARG A CA 1
ATOM 1610 C C . ARG A 1 210 ? 13.266 -37.281 -17.656 1 50.91 210 ARG A C 1
ATOM 1612 O O . ARG A 1 210 ? 13.742 -38.375 -17.938 1 50.91 210 ARG A O 1
ATOM 1619 N N . ILE A 1 211 ? 13.102 -36.75 -16.453 1 49.31 211 ILE A N 1
ATOM 1620 C CA . ILE A 1 211 ? 13.531 -37.594 -15.328 1 49.31 211 ILE A CA 1
ATOM 1621 C C . ILE A 1 211 ? 12.641 -38.844 -15.242 1 49.31 211 ILE A C 1
ATOM 1623 O O . ILE A 1 211 ? 13.133 -39.938 -15.008 1 49.31 211 ILE A O 1
ATOM 1627 N N . ASP A 1 212 ? 11.367 -38.625 -15.352 1 50.5 212 ASP A N 1
ATOM 1628 C CA . ASP A 1 212 ? 10.469 -39.781 -15.312 1 50.5 212 ASP A CA 1
ATOM 1629 C C . ASP A 1 212 ? 10.773 -40.75 -16.438 1 50.5 212 ASP A C 1
ATOM 1631 O O . ASP A 1 212 ? 10.734 -41.969 -16.25 1 50.5 212 ASP A O 1
ATOM 1635 N N . ALA A 1 213 ? 11.148 -40.281 -17.625 1 51.75 213 ALA A N 1
ATOM 1636 C CA . ALA A 1 213 ? 11.461 -41.156 -18.766 1 51.75 213 ALA A CA 1
ATOM 1637 C C . ALA A 1 213 ? 12.805 -41.844 -18.562 1 51.75 213 ALA A C 1
ATOM 1639 O O . ALA A 1 213 ? 13 -42.969 -19.031 1 51.75 213 ALA A O 1
ATOM 1640 N N . GLY A 1 214 ? 13.711 -41.094 -17.922 1 47.91 214 GLY A N 1
ATOM 1641 C CA . GLY A 1 214 ? 14.992 -41.75 -17.734 1 47.91 214 GLY A CA 1
ATOM 1642 C C . GLY A 1 214 ? 14.961 -42.812 -16.672 1 47.91 214 GLY A C 1
ATOM 1643 O O . GLY A 1 214 ? 15.922 -43.594 -16.516 1 47.91 214 GLY A O 1
ATOM 1644 N N . GLN A 1 215 ? 14.078 -42.656 -15.742 1 47.12 215 GLN A N 1
ATOM 1645 C CA . GLN A 1 215 ? 14 -43.688 -14.711 1 47.12 215 GLN A CA 1
ATOM 1646 C C . GLN A 1 215 ? 13.25 -44.938 -15.227 1 47.12 215 GLN A C 1
ATOM 1648 O O . GLN A 1 215 ? 13.172 -45.938 -14.531 1 47.12 215 GLN A O 1
ATOM 1653 N N . GLU A 1 216 ? 12.672 -44.844 -16.422 1 37.38 216 GLU A N 1
ATOM 1654 C CA . GLU A 1 216 ? 12.266 -46.125 -16.984 1 37.38 216 GLU A CA 1
ATOM 1655 C C . GLU A 1 216 ? 13.414 -46.781 -17.734 1 37.38 216 GLU A C 1
ATOM 1657 O O . GLU A 1 216 ? 14.258 -46.125 -18.328 1 37.38 216 GLU A O 1
ATOM 1662 N N . MET B 1 1 ? -8.852 20.484 17.453 1 73.88 1 MET B N 1
ATOM 1663 C CA . MET B 1 1 ? -7.422 20.625 17.703 1 73.88 1 MET B CA 1
ATOM 1664 C C . MET B 1 1 ? -7.141 20.922 19.172 1 73.88 1 MET B C 1
ATOM 1666 O O . MET B 1 1 ? -8.039 21.312 19.906 1 73.88 1 MET B O 1
ATOM 1670 N N . ASN B 1 2 ? -5.812 20.594 19.562 1 70.56 2 ASN B N 1
ATOM 1671 C CA . ASN B 1 2 ? -5.359 20.812 20.938 1 70.56 2 ASN B CA 1
ATOM 1672 C C . ASN B 1 2 ? -6.23 20.062 21.938 1 70.56 2 ASN B C 1
ATOM 1674 O O . ASN B 1 2 ? -6.703 20.656 22.906 1 70.56 2 ASN B O 1
ATOM 1678 N N . ILE B 1 3 ? -6.484 18.812 21.625 1 73.12 3 ILE B N 1
ATOM 1679 C CA . ILE B 1 3 ? -7.41 18.031 22.438 1 73.12 3 ILE B CA 1
ATOM 1680 C C . ILE B 1 3 ? -6.652 17.391 23.594 1 73.12 3 ILE B C 1
ATOM 1682 O O . ILE B 1 3 ? -7.266 16.906 24.562 1 73.12 3 ILE B O 1
ATOM 1686 N N . LEU B 1 4 ? -5.281 17.422 23.359 1 66.56 4 LEU B N 1
ATOM 1687 C CA . LEU B 1 4 ? -4.461 16.828 24.422 1 66.56 4 LEU B CA 1
ATOM 1688 C C . LEU B 1 4 ? -3.553 17.891 25.047 1 66.56 4 LEU B C 1
ATOM 1690 O O . LEU B 1 4 ? -2.857 18.609 24.344 1 66.56 4 LEU B O 1
ATOM 1694 N N . ASN B 1 5 ? -3.443 18 26.312 1 69.94 5 ASN B N 1
ATOM 1695 C CA . ASN B 1 5 ? -2.791 19.094 27.031 1 69.94 5 ASN B CA 1
ATOM 1696 C C . ASN B 1 5 ? -1.294 18.844 27.188 1 69.94 5 ASN B C 1
ATOM 1698 O O . ASN B 1 5 ? -0.521 19.781 27.375 1 69.94 5 ASN B O 1
ATOM 1702 N N . ASN B 1 6 ? -0.85 17.734 26.984 1 71.56 6 ASN B N 1
ATOM 1703 C CA . ASN B 1 6 ? 0.533 17.422 27.328 1 71.56 6 ASN B CA 1
ATOM 1704 C C . ASN B 1 6 ? 1.388 17.188 26.078 1 71.56 6 ASN B C 1
ATOM 1706 O O . ASN B 1 6 ? 2.426 16.531 26.141 1 71.56 6 ASN B O 1
ATOM 1710 N N . VAL B 1 7 ? 0.782 17.734 25.047 1 81.06 7 VAL B N 1
ATOM 1711 C CA . VAL B 1 7 ? 1.532 17.531 23.812 1 81.06 7 VAL B CA 1
ATOM 1712 C C . VAL B 1 7 ? 1.594 18.844 23.031 1 81.06 7 VAL B C 1
ATOM 1714 O O . VAL B 1 7 ? 0.853 19.781 23.328 1 81.06 7 VAL B O 1
ATOM 1717 N N . ASP B 1 8 ? 2.533 19.062 22.109 1 86.31 8 ASP B N 1
ATOM 1718 C CA . ASP B 1 8 ? 2.732 20.281 21.328 1 86.31 8 ASP B CA 1
ATOM 1719 C C . ASP B 1 8 ? 1.616 20.484 20.312 1 86.31 8 ASP B C 1
ATOM 1721 O O . ASP B 1 8 ? 1.304 21.609 19.938 1 86.31 8 ASP B O 1
ATOM 1725 N N . GLY B 1 9 ? 0.991 19.359 19.906 1 91.5 9 GLY B N 1
ATOM 1726 C CA . GLY B 1 9 ? -0.14 19.391 18.984 1 91.5 9 GLY B CA 1
ATOM 1727 C C . GLY B 1 9 ? -0.99 18.141 19.031 1 91.5 9 GLY B C 1
ATOM 1728 O O . GLY B 1 9 ? -0.495 17.062 19.344 1 91.5 9 GLY B O 1
ATOM 1729 N N . SER B 1 10 ? -2.232 18.328 18.781 1 93.25 10 SER B N 1
ATOM 1730 C CA . SER B 1 10 ? -3.131 17.172 18.75 1 93.25 10 SER B CA 1
ATOM 1731 C C . SER B 1 10 ? -4.363 17.453 17.891 1 93.25 10 SER B C 1
ATOM 1733 O O . SER B 1 10 ? -4.723 18.625 17.688 1 93.25 10 SER B O 1
ATOM 1735 N N . ALA B 1 11 ? -4.922 16.344 17.406 1 94.25 11 ALA B N 1
ATOM 1736 C CA . ALA B 1 11 ? -6.129 16.469 16.594 1 94.25 11 ALA B CA 1
ATOM 1737 C C . ALA B 1 11 ? -6.926 15.172 16.578 1 94.25 11 ALA B C 1
ATOM 1739 O O . ALA B 1 11 ? -6.359 14.086 16.75 1 94.25 11 ALA B O 1
ATOM 1740 N N . LYS B 1 12 ? -8.164 15.414 16.438 1 94.56 12 LYS B N 1
ATOM 1741 C CA . LYS B 1 12 ? -9.078 14.297 16.203 1 94.56 12 LYS B CA 1
ATOM 1742 C C . LYS B 1 12 ? -9.648 14.336 14.789 1 94.56 12 LYS B C 1
ATOM 1744 O O . LYS B 1 12 ? -9.953 15.414 14.266 1 94.56 12 LYS B O 1
ATOM 1749 N N . TRP B 1 13 ? -9.719 13.195 14.148 1 95.25 13 TRP B N 1
ATOM 1750 C CA . TRP B 1 13 ? -10.32 13.078 12.828 1 95.25 13 TRP B CA 1
ATOM 1751 C C . TRP B 1 13 ? -11.367 11.969 12.805 1 95.25 13 TRP B C 1
ATOM 1753 O O . TRP B 1 13 ? -11.125 10.867 13.297 1 95.25 13 TRP B O 1
ATOM 1763 N N . GLU B 1 14 ? -12.492 12.398 12.297 1 94.12 14 GLU B N 1
ATOM 1764 C CA . GLU B 1 14 ? -13.602 11.445 12.219 1 94.12 14 GLU B CA 1
ATOM 1765 C C . GLU B 1 14 ? -14.203 11.414 10.82 1 94.12 14 GLU B C 1
ATOM 1767 O O . GLU B 1 14 ? -14.867 12.367 10.398 1 94.12 14 GLU B O 1
ATOM 1772 N N . GLN B 1 15 ? -14.047 10.375 10.125 1 93.19 15 GLN B N 1
ATOM 1773 C CA . GLN B 1 15 ? -14.609 10.086 8.812 1 93.19 15 GLN B CA 1
ATOM 1774 C C . GLN B 1 15 ? -14.57 8.594 8.516 1 93.19 15 GLN B C 1
ATOM 1776 O O . GLN B 1 15 ? -13.57 8.086 8 1 93.19 15 GLN B O 1
ATOM 1781 N N . GLY B 1 16 ? -15.609 7.848 8.688 1 92.25 16 GLY B N 1
ATOM 1782 C CA . GLY B 1 16 ? -15.695 6.402 8.547 1 92.25 16 GLY B CA 1
ATOM 1783 C C . GLY B 1 16 ? -15.07 5.652 9.711 1 92.25 16 GLY B C 1
ATOM 1784 O O . GLY B 1 16 ? -15.367 4.477 9.93 1 92.25 16 GLY B O 1
ATOM 1785 N N . THR B 1 17 ? -14.156 6.285 10.344 1 93.75 17 THR B N 1
ATOM 1786 C CA . THR B 1 17 ? -13.5 5.832 11.562 1 93.75 17 THR B CA 1
ATOM 1787 C C . THR B 1 17 ? -13.133 7.02 12.453 1 93.75 17 THR B C 1
ATOM 1789 O O . THR B 1 17 ? -13.492 8.164 12.148 1 93.75 17 THR B O 1
ATOM 1792 N N . SER B 1 18 ? -12.578 6.715 13.602 1 95.25 18 SER B N 1
ATOM 1793 C CA . SER B 1 18 ? -12.211 7.762 14.547 1 95.25 18 SER B CA 1
ATOM 1794 C C . SER B 1 18 ? -10.789 7.578 15.055 1 95.25 18 SER B C 1
ATOM 1796 O O . SER B 1 18 ? -10.414 6.492 15.5 1 95.25 18 SER B O 1
ATOM 1798 N N . VAL B 1 19 ? -9.992 8.719 14.852 1 95.88 19 VAL B N 1
ATOM 1799 C CA . VAL B 1 19 ? -8.586 8.633 15.227 1 95.88 19 VAL B CA 1
ATOM 1800 C C . VAL B 1 19 ? -8.172 9.914 15.945 1 95.88 19 VAL B C 1
ATOM 1802 O O . VAL B 1 19 ? -8.664 11 15.633 1 95.88 19 VAL B O 1
ATOM 1805 N N . ILE B 1 20 ? -7.289 9.727 16.969 1 95.94 20 ILE B N 1
ATOM 1806 C CA . ILE B 1 20 ? -6.664 10.859 17.641 1 95.94 20 ILE B CA 1
ATOM 1807 C C . ILE B 1 20 ? -5.156 10.82 17.422 1 95.94 20 ILE B C 1
ATOM 1809 O O . ILE B 1 20 ? -4.535 9.758 17.5 1 95.94 20 ILE B O 1
ATOM 1813 N N . CYS B 1 21 ? -4.648 11.914 17.094 1 96.5 21 CYS B N 1
ATOM 1814 C CA . CYS B 1 21 ? -3.207 12.008 16.891 1 96.5 21 CYS B CA 1
ATOM 1815 C C . CYS B 1 21 ? -2.602 13.086 17.781 1 96.5 21 CYS B C 1
ATOM 1817 O O . CYS B 1 21 ? -3.172 14.164 17.938 1 96.5 21 CYS B O 1
ATOM 1819 N N . SER B 1 22 ? -1.479 12.758 18.359 1 95.94 22 SER B N 1
ATOM 1820 C CA . SER B 1 22 ? -0.713 13.727 19.125 1 95.94 22 SER B CA 1
ATOM 1821 C C . SER B 1 22 ? 0.707 13.867 18.594 1 95.94 22 SER B C 1
ATOM 1823 O O . SER B 1 22 ? 1.291 12.898 18.109 1 95.94 22 SER B O 1
ATOM 1825 N N . VAL B 1 23 ? 1.213 15.039 18.672 1 94.94 23 VAL B N 1
ATOM 1826 C CA . VAL B 1 23 ? 2.564 15.344 18.219 1 94.94 23 VAL B CA 1
ATOM 1827 C C . VAL B 1 23 ? 3.357 15.992 19.359 1 94.94 23 VAL B C 1
ATOM 1829 O O . VAL B 1 23 ? 2.871 16.906 20.016 1 94.94 23 VAL B O 1
ATOM 1832 N N . THR B 1 24 ? 4.535 15.406 19.625 1 93 24 THR B N 1
ATOM 1833 C CA . THR B 1 24 ? 5.473 15.984 20.578 1 93 24 THR B CA 1
ATOM 1834 C C . THR B 1 24 ? 6.812 16.281 19.906 1 93 24 THR B C 1
ATOM 1836 O O . THR B 1 24 ? 7.406 15.406 19.281 1 93 24 THR B O 1
ATOM 1839 N N . GLY B 1 25 ? 7.305 17.484 20.109 1 85.75 25 GLY B N 1
ATOM 1840 C CA . GLY B 1 25 ? 8.523 17.938 19.453 1 85.75 25 GLY B CA 1
ATOM 1841 C C . GLY B 1 25 ? 8.266 18.812 18.234 1 85.75 25 GLY B C 1
ATOM 1842 O O . GLY B 1 25 ? 7.141 19.266 18.031 1 85.75 25 GLY B O 1
ATOM 1843 N N . PRO B 1 26 ? 9.297 19.094 17.656 1 80.56 26 PRO B N 1
ATOM 1844 C CA . PRO B 1 26 ? 10.656 18.547 17.641 1 80.56 26 PRO B CA 1
ATOM 1845 C C . PRO B 1 26 ? 11.461 18.922 18.875 1 80.56 26 PRO B C 1
ATOM 1847 O O . PRO B 1 26 ? 11.344 20.047 19.375 1 80.56 26 PRO B O 1
ATOM 1850 N N . ILE B 1 27 ? 12.07 17.828 19.422 1 82.81 27 ILE B N 1
ATOM 1851 C CA . ILE B 1 27 ? 12.938 18.047 20.578 1 82.81 27 ILE B CA 1
ATOM 1852 C C . ILE B 1 27 ? 14.352 17.562 20.25 1 82.81 27 ILE B C 1
ATOM 1854 O O . ILE B 1 27 ? 14.539 16.625 19.484 1 82.81 27 ILE B O 1
ATOM 1858 N N . GLU B 1 28 ? 15.383 18.297 20.688 1 78.56 28 GLU B N 1
ATOM 1859 C CA . GLU B 1 28 ? 16.781 17.922 20.469 1 78.56 28 GLU B CA 1
ATOM 1860 C C . GLU B 1 28 ? 17.125 16.641 21.203 1 78.56 28 GLU B C 1
ATOM 1862 O O . GLU B 1 28 ? 16.75 16.453 22.359 1 78.56 28 GLU B O 1
ATOM 1867 N N . THR B 1 29 ? 17.594 15.727 20.312 1 71.25 29 THR B N 1
ATOM 1868 C CA . THR B 1 29 ? 18.031 14.484 20.953 1 71.25 29 THR B CA 1
ATOM 1869 C C . THR B 1 29 ? 19.422 14.641 21.531 1 71.25 29 THR B C 1
ATOM 1871 O O . THR B 1 29 ? 20.281 15.32 20.953 1 71.25 29 THR B O 1
ATOM 1874 N N . ARG B 1 30 ? 19.656 14.758 22.922 1 62.5 30 ARG B N 1
ATOM 1875 C CA . ARG B 1 30 ? 20.938 14.883 23.594 1 62.5 30 ARG B CA 1
ATOM 1876 C C . ARG B 1 30 ? 21.891 13.781 23.156 1 62.5 30 ARG B C 1
ATOM 1878 O 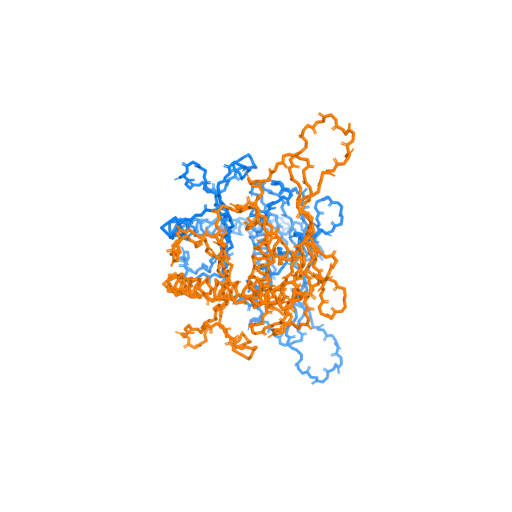O . ARG B 1 30 ? 23 13.664 23.672 1 62.5 30 ARG B O 1
ATOM 1885 N N . ARG B 1 31 ? 21.5 13.008 22.203 1 54.97 31 ARG B N 1
ATOM 1886 C CA . ARG B 1 31 ? 22.484 11.945 22.078 1 54.97 31 ARG B CA 1
ATOM 1887 C C . ARG B 1 31 ? 23.844 12.516 21.672 1 54.97 31 ARG B C 1
ATOM 1889 O O . ARG B 1 31 ? 23.938 13.305 20.734 1 54.97 31 ARG B O 1
ATOM 1896 N N . ARG B 1 32 ? 24.906 12.383 22.578 1 47.91 32 ARG B N 1
ATOM 1897 C CA . ARG B 1 32 ? 26.328 12.758 22.531 1 47.91 32 ARG B CA 1
ATOM 1898 C C . ARG B 1 32 ? 26.953 12.352 21.219 1 47.91 32 ARG B C 1
ATOM 1900 O O . ARG B 1 32 ? 28.172 12.453 21.047 1 47.91 32 ARG B O 1
ATOM 1907 N N . THR B 1 33 ? 26.125 11.688 20.438 1 51.22 33 THR B N 1
ATOM 1908 C CA . THR B 1 33 ? 27.047 11.195 19.422 1 51.22 33 THR B CA 1
ATOM 1909 C C . THR B 1 33 ? 27.328 12.266 18.375 1 51.22 33 THR B C 1
ATOM 1911 O O . THR B 1 33 ? 26.438 13.055 18.031 1 51.22 33 THR B O 1
ATOM 1914 N N . ASP B 1 34 ? 28.5 12.555 18.078 1 51.25 34 ASP B N 1
ATOM 1915 C CA . ASP B 1 34 ? 29.203 13.453 17.156 1 51.25 34 ASP B CA 1
ATOM 1916 C C . ASP B 1 34 ? 28.609 13.375 15.758 1 51.25 34 ASP B C 1
ATOM 1918 O O . ASP B 1 34 ? 29 14.133 14.867 1 51.25 34 ASP B O 1
ATOM 1922 N N . GLU B 1 35 ? 27.938 12.328 15.375 1 54.62 35 GLU B N 1
ATOM 1923 C CA . GLU B 1 35 ? 27.578 12.305 13.953 1 54.62 35 GLU B CA 1
ATOM 1924 C C . GLU B 1 35 ? 26.219 12.953 13.711 1 54.62 35 GLU B C 1
ATOM 1926 O O . GLU B 1 35 ? 25.25 12.648 14.414 1 54.62 35 GLU B O 1
ATOM 1931 N N . PRO B 1 36 ? 26.297 14.102 13.086 1 53.66 36 PRO B N 1
ATOM 1932 C CA . PRO B 1 36 ? 25.047 14.766 12.703 1 53.66 36 PRO B CA 1
ATOM 1933 C C . PRO B 1 36 ? 23.984 13.789 12.242 1 53.66 36 PRO B C 1
ATOM 1935 O O . PRO B 1 36 ? 24.172 13.094 11.242 1 53.66 36 PRO B O 1
ATOM 1938 N N . THR B 1 37 ? 23.25 13.289 13.211 1 61.44 37 THR B N 1
ATOM 1939 C CA . THR B 1 37 ? 22.25 12.281 12.883 1 61.44 37 THR B CA 1
ATOM 1940 C C . THR B 1 37 ? 20.984 12.945 12.32 1 61.44 37 THR B C 1
ATOM 1942 O O . THR B 1 37 ? 20.656 14.078 12.68 1 61.44 37 THR B O 1
ATOM 1945 N N . LEU B 1 38 ? 20.438 12.531 11.141 1 66.56 38 LEU B N 1
ATOM 1946 C CA . LEU B 1 38 ? 19.219 12.977 10.469 1 66.56 38 LEU B CA 1
ATOM 1947 C C . LEU B 1 38 ? 18.062 13.109 11.461 1 66.56 38 LEU B C 1
ATOM 1949 O O . LEU B 1 38 ? 18.078 12.469 12.508 1 66.56 38 LEU B O 1
ATOM 1953 N N . ALA B 1 39 ? 17.281 14.188 11.305 1 74.31 39 ALA B N 1
ATOM 1954 C CA . ALA B 1 39 ? 16.047 14.281 12.078 1 74.31 39 ALA B CA 1
ATOM 1955 C C . ALA B 1 39 ? 15.305 12.945 12.102 1 74.31 39 ALA B C 1
ATOM 1957 O O . ALA B 1 39 ? 15.398 12.164 11.148 1 74.31 39 ALA B O 1
ATOM 1958 N N . GLN B 1 40 ? 14.781 12.711 13.266 1 83.25 40 GLN B N 1
ATOM 1959 C CA . GLN B 1 40 ? 14.094 11.438 13.445 1 83.25 40 GLN B CA 1
ATOM 1960 C C . GLN B 1 40 ? 12.609 11.641 13.703 1 83.25 40 GLN B C 1
ATOM 1962 O O . GLN B 1 40 ? 12.219 12.586 14.398 1 83.25 40 GLN B O 1
ATOM 1967 N N . VAL B 1 41 ? 11.789 10.883 13.086 1 88.06 41 VAL B N 1
ATOM 1968 C CA . VAL B 1 41 ? 10.367 10.828 13.383 1 88.06 41 VAL B CA 1
ATOM 1969 C C . VAL B 1 41 ? 10.023 9.492 14.039 1 88.06 41 VAL B C 1
ATOM 1971 O O . VAL B 1 41 ? 10.328 8.43 13.5 1 88.06 41 VAL B O 1
ATOM 1974 N N . GLU B 1 42 ? 9.562 9.594 15.25 1 90.06 42 GLU B N 1
ATOM 1975 C CA . GLU B 1 42 ? 9.047 8.414 15.938 1 90.06 42 GLU B CA 1
ATOM 1976 C C . GLU B 1 42 ? 7.527 8.336 15.812 1 90.06 42 GLU B C 1
ATOM 1978 O O . GLU B 1 42 ? 6.812 9.227 16.281 1 90.06 42 GLU B O 1
ATOM 1983 N N . LEU B 1 43 ? 7.051 7.293 15.188 1 91.94 43 LEU B N 1
ATOM 1984 C CA . LEU B 1 43 ? 5.625 7.109 14.953 1 91.94 43 LEU B CA 1
ATOM 1985 C C . LEU B 1 43 ? 5.105 5.883 15.688 1 91.94 43 LEU B C 1
ATOM 1987 O O . LEU B 1 43 ? 5.625 4.777 15.508 1 91.94 43 LEU B O 1
ATOM 1991 N N . VAL B 1 44 ? 4.09 6.09 16.594 1 90.12 44 VAL B N 1
ATOM 1992 C CA . VAL B 1 44 ? 3.451 5.012 17.344 1 90.12 44 VAL B CA 1
ATOM 1993 C C . VAL B 1 44 ? 1.967 4.945 16.984 1 90.12 44 VAL B C 1
ATOM 1995 O O . VAL B 1 44 ? 1.271 5.961 17.016 1 90.12 44 VAL B O 1
ATOM 1998 N N . ILE B 1 45 ? 1.482 3.805 16.641 1 91.5 45 ILE B N 1
ATOM 1999 C CA . ILE B 1 45 ? 0.061 3.607 16.375 1 91.5 45 ILE B CA 1
ATOM 2000 C C . ILE B 1 45 ? -0.525 2.639 17.406 1 91.5 45 ILE B C 1
ATOM 2002 O O . ILE B 1 45 ? -0.021 1.526 17.578 1 91.5 45 ILE B O 1
ATOM 2006 N N . ARG B 1 46 ? -1.486 3.092 18.078 1 89.81 46 ARG B N 1
ATOM 2007 C CA . ARG B 1 46 ? -2.217 2.27 19.047 1 89.81 46 ARG B CA 1
ATOM 2008 C C . ARG B 1 46 ? -3.568 1.84 18.484 1 89.81 46 ARG B C 1
ATOM 2010 O O . ARG B 1 46 ? -4.434 2.68 18.219 1 89.81 46 ARG B O 1
ATOM 2017 N N . PRO B 1 47 ? -3.754 0.558 18.344 1 87.5 47 PRO B N 1
ATOM 2018 C CA . PRO B 1 47 ? -5.008 0.085 17.766 1 87.5 47 PRO B CA 1
ATOM 2019 C C . PRO B 1 47 ? -6.195 0.23 18.703 1 87.5 47 PRO B C 1
ATOM 2021 O O . PRO B 1 47 ? -6.012 0.401 19.922 1 87.5 47 PRO B O 1
ATOM 2024 N N . ALA B 1 48 ? -7.434 0.169 18.109 1 81.69 48 ALA B N 1
ATOM 2025 C CA . ALA B 1 48 ? -8.656 0.249 18.906 1 81.69 48 ALA B CA 1
ATOM 2026 C C . ALA B 1 48 ? -8.82 -0.986 19.781 1 81.69 48 ALA B C 1
ATOM 2028 O O . ALA B 1 48 ? -9.344 -0.899 20.906 1 81.69 48 ALA B O 1
ATOM 2029 N N . ILE B 1 49 ? -8.531 -2.115 19.172 1 75.5 49 ILE B N 1
ATOM 2030 C CA . ILE B 1 49 ? -8.695 -3.371 19.891 1 75.5 49 ILE B CA 1
ATOM 2031 C C . ILE B 1 49 ? -7.379 -4.141 19.906 1 75.5 49 ILE B C 1
ATOM 2033 O O . ILE B 1 49 ? -6.746 -4.32 18.859 1 75.5 49 ILE B O 1
ATOM 2037 N N . GLY B 1 50 ? -7.023 -4.57 21.094 1 69.06 50 GLY B N 1
ATOM 2038 C CA . GLY B 1 50 ? -5.898 -5.484 21.219 1 69.06 50 GLY B CA 1
ATOM 2039 C C . GLY B 1 50 ? -4.566 -4.836 20.906 1 69.06 50 GLY B C 1
ATOM 2040 O O . GLY B 1 50 ? -4.363 -3.652 21.172 1 69.06 50 GLY B O 1
ATOM 2041 N N . GLN B 1 51 ? -3.654 -5.598 20.594 1 63.31 51 GLN B N 1
ATOM 2042 C CA . GLN B 1 51 ? -2.305 -5.172 20.234 1 63.31 51 GLN B CA 1
ATOM 2043 C C . GLN B 1 51 ? -2.195 -4.883 18.75 1 63.31 51 GLN B C 1
ATOM 2045 O O . GLN B 1 51 ? -3.01 -5.359 17.953 1 63.31 51 GLN B O 1
ATOM 2050 N N . ALA B 1 52 ? -1.356 -3.904 18.484 1 60.28 52 ALA B N 1
ATOM 2051 C CA . ALA B 1 52 ? -1.125 -3.572 17.078 1 60.28 52 ALA B CA 1
ATOM 2052 C C . ALA B 1 52 ? -0.93 -4.832 16.234 1 60.28 52 ALA B C 1
ATOM 2054 O O . ALA B 1 52 ? -0.272 -5.777 16.672 1 60.28 52 ALA B O 1
ATOM 2055 N N . THR B 1 53 ? -1.877 -4.938 15.305 1 61 53 THR B N 1
ATOM 2056 C CA . THR B 1 53 ? -1.796 -6.043 14.352 1 61 53 THR B CA 1
ATOM 2057 C C . THR B 1 53 ? -0.978 -5.645 13.125 1 61 53 THR B C 1
ATOM 2059 O O . THR B 1 53 ? -0.413 -4.551 13.078 1 61 53 THR B O 1
ATOM 2062 N N . THR B 1 54 ? -0.769 -6.531 12.227 1 58.31 54 THR B N 1
ATOM 2063 C CA . THR B 1 54 ? -0.055 -6.363 10.961 1 58.31 54 THR B CA 1
ATOM 2064 C C . THR B 1 54 ? -0.63 -5.199 10.164 1 58.31 54 THR B C 1
ATOM 2066 O O . THR B 1 54 ? 0.11 -4.461 9.516 1 58.31 54 THR B O 1
ATOM 2069 N N . ARG B 1 55 ? -1.837 -4.871 10.367 1 62.72 55 ARG B N 1
ATOM 2070 C CA . ARG B 1 55 ? -2.498 -3.842 9.57 1 62.72 55 ARG B CA 1
ATOM 2071 C C . ARG B 1 55 ? -2.082 -2.447 10.031 1 62.72 55 ARG B C 1
ATOM 2073 O O . ARG B 1 55 ? -1.9 -1.546 9.203 1 62.72 55 ARG B O 1
ATOM 2080 N N . GLU B 1 56 ? -1.779 -2.301 11.281 1 71.31 56 GLU B N 1
ATOM 2081 C CA . GLU B 1 56 ? -1.345 -1.011 11.812 1 71.31 56 GLU B CA 1
ATOM 2082 C C . GLU B 1 56 ? 0.083 -0.689 11.375 1 71.31 56 GLU B C 1
ATOM 2084 O O . GLU B 1 56 ? 0.424 0.475 11.164 1 71.31 56 GLU B O 1
ATOM 2089 N N . THR B 1 57 ? 0.723 -1.689 11.195 1 70.75 57 THR B N 1
ATOM 2090 C CA . THR B 1 57 ? 2.092 -1.496 10.727 1 70.75 57 THR B CA 1
ATOM 2091 C C . THR B 1 57 ? 2.104 -0.98 9.289 1 70.75 57 THR B C 1
ATOM 2093 O O . THR B 1 57 ? 2.92 -0.126 8.938 1 70.75 57 THR B O 1
ATOM 2096 N N . LEU B 1 58 ? 1.062 -1.443 8.539 1 70.69 58 LEU B N 1
ATOM 2097 C CA . LEU B 1 58 ? 0.923 -0.962 7.164 1 70.69 58 LEU B CA 1
ATOM 2098 C C . LEU B 1 58 ? 0.627 0.534 7.141 1 70.69 58 LEU B C 1
ATOM 2100 O O . LEU B 1 58 ? 1.248 1.282 6.383 1 70.69 58 LEU B O 1
ATOM 2104 N N . ILE B 1 59 ? -0.182 0.784 7.949 1 84.12 59 ILE B N 1
ATOM 2105 C CA . ILE B 1 59 ? -0.592 2.182 8.039 1 84.12 59 ILE B CA 1
ATOM 2106 C C . ILE B 1 59 ? 0.602 3.043 8.445 1 84.12 59 ILE B C 1
ATOM 2108 O O . ILE B 1 59 ? 0.82 4.117 7.879 1 84.12 59 ILE B O 1
ATOM 2112 N N . LYS B 1 60 ? 1.38 2.439 9.289 1 83.69 60 LYS B N 1
ATOM 2113 C CA . LYS B 1 60 ? 2.555 3.146 9.797 1 83.69 60 LYS B CA 1
ATOM 2114 C C . LYS B 1 60 ? 3.543 3.439 8.672 1 83.69 60 LYS B C 1
ATOM 2116 O O . LYS B 1 60 ? 4.035 4.562 8.547 1 83.69 60 LYS B O 1
ATOM 2121 N N . ASP B 1 61 ? 3.805 2.535 7.855 1 80.44 61 ASP B N 1
ATOM 2122 C CA . ASP B 1 61 ? 4.766 2.68 6.766 1 80.44 61 ASP B CA 1
ATOM 2123 C C . ASP B 1 61 ? 4.297 3.725 5.758 1 80.44 61 ASP B C 1
ATOM 2125 O O . ASP B 1 61 ? 5.102 4.5 5.238 1 80.44 61 ASP B O 1
ATOM 2129 N N . ARG B 1 62 ? 3.096 3.676 5.473 1 87.69 62 ARG B N 1
ATOM 2130 C CA . ARG B 1 62 ? 2.559 4.625 4.5 1 87.69 62 ARG B CA 1
ATOM 2131 C C . ARG B 1 62 ? 2.613 6.051 5.039 1 87.69 62 ARG B C 1
ATOM 2133 O O . ARG B 1 62 ? 2.943 6.984 4.305 1 87.69 62 ARG B O 1
ATOM 2140 N N . ILE B 1 63 ? 2.322 6.125 6.258 1 91.94 63 ILE B N 1
ATOM 2141 C CA . ILE B 1 63 ? 2.373 7.438 6.895 1 91.94 63 ILE B CA 1
ATOM 2142 C C . ILE B 1 63 ? 3.811 7.953 6.898 1 91.94 63 ILE B C 1
ATOM 2144 O O . ILE B 1 63 ? 4.059 9.125 6.598 1 91.94 63 ILE B O 1
ATOM 2148 N N . TYR B 1 64 ? 4.719 7.082 7.207 1 87.12 64 TYR B N 1
ATOM 2149 C CA . TYR B 1 64 ? 6.129 7.461 7.18 1 87.12 64 TYR B CA 1
ATOM 2150 C C . TYR B 1 64 ? 6.523 7.988 5.805 1 87.12 64 TYR B C 1
ATOM 2152 O O . TYR B 1 64 ? 7.27 8.961 5.699 1 87.12 64 TYR B O 1
ATOM 2160 N N . SER B 1 65 ? 6.113 7.289 4.828 1 84.88 65 SER B N 1
ATOM 2161 C CA . SER B 1 65 ? 6.473 7.688 3.473 1 84.88 65 SER B CA 1
ATOM 2162 C C . SER B 1 65 ? 5.977 9.094 3.16 1 84.88 65 SER B C 1
ATOM 2164 O O . SER B 1 65 ? 6.691 9.883 2.541 1 84.88 65 SER B O 1
ATOM 2166 N N . VAL B 1 66 ? 4.805 9.375 3.547 1 91.5 66 VAL B N 1
ATOM 2167 C CA . VAL B 1 66 ? 4.234 10.695 3.326 1 91.5 66 VAL B CA 1
ATOM 2168 C C . VAL B 1 66 ? 4.996 11.734 4.152 1 91.5 66 VAL B C 1
ATOM 2170 O O . VAL B 1 66 ? 5.316 12.82 3.66 1 91.5 66 VAL B O 1
ATOM 2173 N N . LEU B 1 67 ? 5.367 11.422 5.402 1 91.31 67 LEU B N 1
ATOM 2174 C CA . LEU B 1 67 ? 6.094 12.328 6.285 1 91.31 67 LEU B CA 1
ATOM 2175 C C . LEU B 1 67 ? 7.496 12.602 5.746 1 91.31 67 LEU B C 1
ATOM 2177 O O . LEU B 1 67 ? 8 13.719 5.852 1 91.31 67 LEU B O 1
ATOM 2181 N N . ALA B 1 68 ? 8.07 11.547 5.238 1 84.44 68 ALA B N 1
ATOM 2182 C CA . ALA B 1 68 ? 9.406 11.695 4.668 1 84.44 68 ALA B CA 1
ATOM 2183 C C . ALA B 1 68 ? 9.406 12.711 3.527 1 84.44 68 ALA B C 1
ATOM 2185 O O . ALA B 1 68 ? 10.367 13.477 3.371 1 84.44 68 ALA B O 1
ATOM 2186 N N . ALA B 1 69 ? 8.352 12.734 2.822 1 83.5 69 ALA B N 1
ATOM 2187 C CA . ALA B 1 69 ? 8.25 13.594 1.649 1 83.5 69 ALA B CA 1
ATOM 2188 C C . ALA B 1 69 ? 7.82 15.008 2.043 1 83.5 69 ALA B C 1
ATOM 2190 O O . ALA B 1 69 ? 8.031 15.961 1.289 1 83.5 69 ALA B O 1
ATOM 2191 N N . THR B 1 70 ? 7.293 15.148 3.258 1 87.81 70 THR B N 1
ATOM 2192 C CA . THR B 1 70 ? 6.633 16.422 3.529 1 87.81 70 THR B CA 1
ATOM 2193 C C . THR B 1 70 ? 7.227 17.094 4.77 1 87.81 70 THR B C 1
ATOM 2195 O O . THR B 1 70 ? 7.125 18.297 4.938 1 87.81 70 THR B O 1
ATOM 2198 N N . VAL B 1 71 ? 7.738 16.328 5.711 1 85.62 71 VAL B N 1
ATOM 2199 C CA . VAL B 1 71 ? 8.086 16.859 7.02 1 85.62 71 VAL B CA 1
ATOM 2200 C C . VAL B 1 71 ? 9.586 16.703 7.262 1 85.62 71 VAL B C 1
ATOM 2202 O O . VAL B 1 71 ? 10.266 17.672 7.645 1 85.62 71 VAL B O 1
ATOM 2205 N N . VAL B 1 72 ? 10.141 15.555 6.977 1 74.38 72 VAL B N 1
ATOM 2206 C CA . VAL B 1 72 ? 11.484 15.195 7.395 1 74.38 72 VAL B CA 1
ATOM 2207 C C . VAL B 1 72 ? 12.5 16.109 6.723 1 74.38 72 VAL B C 1
ATOM 2209 O O . VAL B 1 72 ? 13.477 16.547 7.352 1 74.38 72 VAL B O 1
ATOM 2212 N N . ARG B 1 73 ? 12.172 16.375 5.57 1 71.25 73 ARG B N 1
ATOM 2213 C CA . ARG B 1 73 ? 13.086 17.234 4.816 1 71.25 73 ARG B CA 1
ATOM 2214 C C . ARG B 1 73 ? 13.172 18.625 5.418 1 71.25 73 ARG B C 1
ATOM 2216 O O . ARG B 1 73 ? 14.125 19.359 5.156 1 71.25 73 ARG B O 1
ATOM 2223 N N . ASN B 1 74 ? 12.266 18.969 6.242 1 74.31 74 ASN B N 1
ATOM 2224 C CA . ASN B 1 74 ? 12.188 20.312 6.801 1 74.31 74 ASN B CA 1
ATOM 2225 C C . ASN B 1 74 ? 12.648 20.344 8.258 1 74.31 74 ASN B C 1
ATOM 2227 O O . ASN B 1 74 ? 12.695 21.406 8.867 1 74.31 74 ASN B O 1
ATOM 2231 N N . LEU B 1 75 ? 13.031 19.141 8.75 1 76.62 75 LEU B N 1
ATOM 2232 C CA . LEU B 1 75 ? 13.445 19.078 10.148 1 76.62 75 LEU B CA 1
ATOM 2233 C C . LEU B 1 75 ? 14.953 19.219 10.273 1 76.62 75 LEU B C 1
ATOM 2235 O O . LEU B 1 75 ? 15.703 18.75 9.414 1 76.62 75 LEU B O 1
ATOM 2239 N N . TYR B 1 76 ? 15.305 19.906 11.32 1 74.56 76 TYR B N 1
ATOM 2240 C CA . TYR B 1 76 ? 16.734 20.062 11.609 1 74.56 76 TYR B CA 1
ATOM 2241 C C . TYR B 1 76 ? 17.344 18.75 12.031 1 74.56 76 TYR B C 1
ATOM 2243 O O . TYR B 1 76 ? 16.672 17.891 12.625 1 74.56 76 TYR B O 1
ATOM 2251 N N . PRO B 1 77 ? 18.672 18.656 11.742 1 77.31 77 PRO B N 1
ATOM 2252 C CA . PRO B 1 77 ? 19.375 17.453 12.203 1 77.31 77 PRO B CA 1
ATOM 2253 C C . PRO B 1 77 ? 19.312 17.281 13.719 1 77.31 77 PRO B C 1
ATOM 2255 O O . PRO B 1 77 ? 19.25 18.266 14.453 1 77.31 77 PRO B O 1
ATOM 2258 N N . ARG B 1 78 ? 19.125 16.188 14.219 1 78.31 78 ARG B N 1
ATOM 2259 C CA . ARG B 1 78 ? 19.188 15.781 15.617 1 78.31 78 ARG B CA 1
ATOM 2260 C C . ARG B 1 78 ? 17.891 16.141 16.344 1 78.31 78 ARG B C 1
ATOM 2262 O O . ARG B 1 78 ? 17.891 16.375 17.547 1 78.31 78 ARG B O 1
ATOM 2269 N N . MET B 1 79 ? 16.859 16.406 15.602 1 84.5 79 MET B N 1
ATOM 2270 C CA . MET B 1 79 ? 15.562 16.641 16.219 1 84.5 79 MET B CA 1
ATOM 2271 C C . MET B 1 79 ? 14.703 15.383 16.172 1 84.5 79 MET B C 1
ATOM 2273 O O . MET B 1 79 ? 14.812 14.586 15.234 1 84.5 79 MET B O 1
ATOM 2277 N N . LEU B 1 80 ? 13.961 15.289 17.25 1 87.88 80 LEU B N 1
ATOM 2278 C CA . LEU B 1 80 ? 13.031 14.164 17.312 1 87.88 80 LEU B CA 1
ATOM 2279 C C . LEU B 1 80 ? 11.586 14.648 17.312 1 87.88 80 LEU B C 1
ATOM 2281 O O . LEU B 1 80 ? 11.227 15.539 18.094 1 87.88 80 LEU B O 1
ATOM 2285 N N . LEU B 1 81 ? 10.867 14.203 16.391 1 92.12 81 LEU B N 1
ATOM 2286 C CA . LEU B 1 81 ? 9.43 14.422 16.312 1 92.12 81 LEU B CA 1
ATOM 2287 C C . LEU B 1 81 ? 8.664 13.141 16.656 1 92.12 81 LEU B C 1
ATOM 2289 O O . LEU B 1 81 ? 8.82 12.125 15.977 1 92.12 81 LEU B O 1
ATOM 2293 N N . GLN B 1 82 ? 7.938 13.203 17.766 1 93.81 82 GLN B N 1
ATOM 2294 C CA . GLN B 1 82 ? 7.164 12.039 18.188 1 93.81 82 GLN B CA 1
ATOM 2295 C C . GLN B 1 82 ? 5.695 12.188 17.797 1 93.81 82 GLN B C 1
ATOM 2297 O O . GLN B 1 82 ? 5.051 13.172 18.156 1 93.81 82 GLN B O 1
ATOM 2302 N N . ILE B 1 83 ? 5.188 11.242 17.078 1 95.56 83 ILE B N 1
ATOM 2303 C CA . ILE B 1 83 ? 3.791 11.219 16.656 1 95.56 83 ILE B CA 1
ATOM 2304 C C . ILE B 1 83 ? 3.109 9.961 17.203 1 95.56 83 ILE B C 1
ATOM 2306 O O . ILE B 1 83 ? 3.58 8.844 16.984 1 95.56 83 ILE B O 1
ATOM 2310 N N . VAL B 1 84 ? 2.012 10.156 17.969 1 94.75 84 VAL B N 1
ATOM 2311 C CA . VAL B 1 84 ? 1.244 9.039 18.5 1 94.75 84 VAL B CA 1
ATOM 2312 C C . VAL B 1 84 ? -0.179 9.078 17.953 1 94.75 84 VAL B C 1
ATOM 2314 O O . VAL B 1 84 ? -0.879 10.086 18.094 1 94.75 84 VAL B O 1
ATOM 2317 N N . ILE B 1 85 ? -0.575 7.973 17.312 1 95.31 85 ILE B N 1
ATOM 2318 C CA . ILE B 1 85 ? -1.923 7.852 16.766 1 95.31 85 ILE B CA 1
ATOM 2319 C C . ILE B 1 85 ? -2.709 6.812 17.562 1 95.31 85 ILE B C 1
ATOM 2321 O O . ILE B 1 85 ? -2.264 5.676 17.719 1 95.31 85 ILE B O 1
ATOM 2325 N N . GLN B 1 86 ? -3.793 7.246 18.078 1 94.69 86 GLN B N 1
ATOM 2326 C CA . GLN B 1 86 ? -4.73 6.348 18.75 1 94.69 86 GLN B CA 1
ATOM 2327 C C . GLN B 1 86 ? -5.969 6.109 17.891 1 94.69 86 GLN B C 1
ATOM 2329 O O . GLN B 1 86 ? -6.793 7.012 17.703 1 94.69 86 GLN B O 1
ATOM 2334 N N . ILE B 1 87 ? -6.102 4.875 17.406 1 93.38 87 ILE B N 1
ATOM 2335 C CA . ILE B 1 87 ? -7.312 4.512 16.672 1 93.38 87 ILE B CA 1
ATOM 2336 C C . ILE B 1 87 ? -8.43 4.164 17.656 1 93.38 87 ILE B C 1
ATOM 2338 O O . ILE B 1 87 ? -8.289 3.242 18.453 1 93.38 87 ILE B O 1
ATOM 2342 N N . LEU B 1 88 ? -9.508 4.875 17.594 1 93.56 88 LEU B N 1
ATOM 2343 C CA . LEU B 1 88 ? -10.586 4.707 18.547 1 93.56 88 LEU B CA 1
ATOM 2344 C C . LEU B 1 88 ? -11.617 3.697 18.047 1 93.56 88 LEU B C 1
ATOM 2346 O O . LEU B 1 88 ? -12.273 3.02 18.844 1 93.56 88 LEU B O 1
ATOM 2350 N N . GLU B 1 89 ? -11.789 3.646 16.688 1 92.38 89 GLU B N 1
ATOM 2351 C CA . GLU B 1 89 ? -12.742 2.76 16.031 1 92.38 89 GLU B CA 1
ATOM 2352 C C . GLU B 1 89 ? -12.164 2.164 14.75 1 92.38 89 GLU B C 1
ATOM 2354 O O . GLU B 1 89 ? -11.492 2.859 13.992 1 92.38 89 GLU B O 1
ATOM 2359 N N . GLN B 1 90 ? -12.367 0.966 14.477 1 85.81 90 GLN B N 1
ATOM 2360 C CA . GLN B 1 90 ? -11.844 0.304 13.281 1 85.81 90 GLN B CA 1
ATOM 2361 C C . GLN B 1 90 ? -12.484 0.862 12.016 1 85.81 90 GLN B C 1
ATOM 2363 O O . GLN B 1 90 ? -11.789 1.185 11.055 1 85.81 90 GLN B O 1
ATOM 2368 N N . GLY B 1 91 ? -13.852 0.931 12.016 1 90.38 91 GLY B N 1
ATOM 2369 C CA . GLY B 1 91 ? -14.617 1.525 10.93 1 90.38 91 GLY B CA 1
ATOM 2370 C C . GLY B 1 91 ? -14.734 0.616 9.719 1 90.38 91 GLY B C 1
ATOM 2371 O O . GLY B 1 91 ? -15.602 0.824 8.867 1 90.38 91 GLY B O 1
ATOM 2372 N N . GLU B 1 92 ? -13.875 -0.298 9.531 1 90.62 92 GLU B N 1
ATOM 2373 C CA . GLU B 1 92 ? -13.867 -1.24 8.414 1 90.62 92 GLU B CA 1
ATOM 2374 C C . GLU B 1 92 ? -13.453 -2.637 8.875 1 90.62 92 GLU B C 1
ATOM 2376 O O . GLU B 1 92 ? -13.008 -2.816 10.008 1 90.62 92 GLU B O 1
ATOM 2381 N N . GLY B 1 93 ? -13.75 -3.561 8.016 1 83.44 93 GLY B N 1
ATOM 2382 C CA . GLY B 1 93 ? -13.391 -4.93 8.344 1 83.44 93 GLY B CA 1
ATOM 2383 C C . GLY B 1 93 ? -11.898 -5.141 8.477 1 83.44 93 GLY B C 1
ATOM 2384 O O . GLY B 1 93 ? -11.102 -4.344 7.969 1 83.44 93 GLY B O 1
ATOM 2385 N N . THR B 1 94 ? -11.445 -6.191 9.141 1 73.06 94 THR B N 1
ATOM 2386 C CA . THR B 1 94 ? -10.047 -6.484 9.438 1 73.06 94 THR B CA 1
ATOM 2387 C C . THR B 1 94 ? -9.25 -6.695 8.156 1 73.06 94 THR B C 1
ATOM 2389 O O . THR B 1 94 ? -8.023 -6.539 8.141 1 73.06 94 THR B O 1
ATOM 2392 N N . GLY B 1 95 ? -9.93 -6.965 7.137 1 74.62 95 GLY B N 1
ATOM 2393 C CA . GLY B 1 95 ? -9.242 -7.207 5.879 1 74.62 95 GLY B CA 1
ATOM 2394 C C . GLY B 1 95 ? -8.992 -5.938 5.082 1 74.62 95 GLY B C 1
ATOM 2395 O O . GLY B 1 95 ? -8.367 -5.977 4.02 1 74.62 95 GLY B O 1
ATOM 2396 N N . TYR B 1 96 ? -9.391 -4.816 5.727 1 83.12 96 TYR B N 1
ATOM 2397 C CA . TYR B 1 96 ? -9.289 -3.551 5.008 1 83.12 96 TYR B CA 1
ATOM 2398 C C . TYR B 1 96 ? -8.539 -2.512 5.836 1 83.12 96 TYR B C 1
ATOM 2400 O O . TYR B 1 96 ? -8.508 -2.598 7.066 1 83.12 96 TYR B O 1
ATOM 2408 N N . ASN B 1 97 ? -7.895 -1.522 5.113 1 87.12 97 ASN B N 1
ATOM 2409 C CA . ASN B 1 97 ? -7.199 -0.449 5.816 1 87.12 97 ASN B CA 1
ATOM 2410 C C . ASN B 1 97 ? -7.391 0.894 5.117 1 87.12 97 ASN B C 1
ATOM 2412 O O . ASN B 1 97 ? -6.707 1.868 5.441 1 87.12 97 ASN B O 1
ATOM 2416 N N . VAL B 1 98 ? -8.281 0.954 4.262 1 93.19 98 VAL B N 1
ATOM 2417 C CA . VAL B 1 98 ? -8.406 2.107 3.379 1 93.19 98 VAL B CA 1
ATOM 2418 C C . VAL B 1 98 ? -8.922 3.309 4.168 1 93.19 98 VAL B C 1
ATOM 2420 O O . VAL B 1 98 ? -8.406 4.422 4.027 1 93.19 98 VAL B O 1
ATOM 2423 N N . LEU B 1 99 ? -9.922 3.1 5.055 1 95.25 99 LEU B N 1
ATOM 2424 C CA . LEU B 1 99 ? -10.5 4.18 5.848 1 95.25 99 LEU B CA 1
ATOM 2425 C C . LEU B 1 99 ? -9.531 4.629 6.941 1 95.25 99 LEU B C 1
ATOM 2427 O O . LEU B 1 99 ? -9.328 5.828 7.137 1 95.25 99 LEU B O 1
ATOM 2431 N N . LYS B 1 100 ? -8.961 3.652 7.562 1 93.44 100 LYS B N 1
ATOM 2432 C CA . LYS B 1 100 ? -8.023 3.947 8.648 1 93.44 100 LYS B CA 1
ATOM 2433 C C . LYS B 1 100 ? -6.816 4.727 8.133 1 93.44 100 LYS B C 1
ATOM 2435 O O . LYS B 1 100 ? -6.391 5.703 8.75 1 93.44 100 LYS B O 1
ATOM 2440 N N . LEU B 1 101 ? -6.301 4.297 7.012 1 94.5 101 LEU B N 1
ATOM 2441 C CA . LEU B 1 101 ? -5.121 4.938 6.445 1 94.5 101 LEU B CA 1
ATOM 2442 C C . LEU B 1 101 ? -5.402 6.402 6.121 1 94.5 101 LEU B C 1
ATOM 2444 O O . LEU B 1 101 ? -4.625 7.285 6.488 1 94.5 101 LEU B O 1
ATOM 2448 N N . ALA B 1 102 ? -6.523 6.656 5.492 1 96.94 102 ALA B N 1
ATOM 2449 C CA . ALA B 1 102 ? -6.898 8.023 5.141 1 96.94 102 ALA B CA 1
ATOM 2450 C C . ALA B 1 102 ? -7.113 8.875 6.391 1 96.94 102 ALA B C 1
ATOM 2452 O O . ALA B 1 102 ? -6.617 10 6.477 1 96.94 102 ALA B O 1
ATOM 2453 N N . ALA B 1 103 ? -7.805 8.328 7.344 1 96.31 103 ALA B N 1
ATOM 2454 C CA . ALA B 1 103 ? -8.102 9.047 8.578 1 96.31 103 ALA B CA 1
ATOM 2455 C C . ALA B 1 103 ? -6.828 9.367 9.352 1 96.31 103 ALA B C 1
ATOM 2457 O O . ALA B 1 103 ? -6.672 10.477 9.867 1 96.31 103 ALA B O 1
ATOM 2458 N N . CYS B 1 104 ? -5.945 8.398 9.406 1 96.31 104 CYS B N 1
ATOM 2459 C CA . CYS B 1 104 ? -4.691 8.586 10.133 1 96.31 104 CYS B CA 1
ATOM 2460 C C . CYS B 1 104 ? -3.857 9.695 9.5 1 96.31 104 CYS B C 1
ATOM 2462 O O . CYS B 1 104 ? -3.33 10.562 10.203 1 96.31 104 CYS B O 1
ATOM 2464 N N . LEU B 1 105 ? -3.758 9.68 8.227 1 97.25 105 LEU B N 1
ATOM 2465 C CA . LEU B 1 105 ? -2.977 10.695 7.527 1 97.25 105 LEU B CA 1
ATOM 2466 C C . LEU B 1 105 ? -3.539 12.086 7.793 1 97.25 105 LEU B C 1
ATOM 2468 O O . LEU B 1 105 ? -2.787 13.023 8.07 1 97.25 105 LEU B O 1
ATOM 2472 N N . ASN B 1 106 ? -4.805 12.203 7.746 1 97.31 106 ASN B N 1
ATOM 2473 C CA . ASN B 1 106 ? -5.441 13.5 7.957 1 97.31 106 ASN B CA 1
ATOM 2474 C C . ASN B 1 106 ? -5.273 13.977 9.398 1 97.31 106 ASN B C 1
ATOM 2476 O O . ASN B 1 106 ? -5.027 15.156 9.641 1 97.31 106 ASN B O 1
ATOM 2480 N N . ALA B 1 107 ? -5.418 13.055 10.312 1 96.31 107 ALA B N 1
ATOM 2481 C CA . ALA B 1 107 ? -5.219 13.406 11.719 1 96.31 107 ALA B CA 1
ATOM 2482 C C . ALA B 1 107 ? -3.791 13.875 11.969 1 96.31 107 ALA B C 1
ATOM 2484 O O . ALA B 1 107 ? -3.572 14.852 12.695 1 96.31 107 ALA B O 1
ATOM 2485 N N . VAL B 1 108 ? -2.857 13.172 11.383 1 96.5 108 VAL B N 1
ATOM 2486 C CA . VAL B 1 108 ? -1.448 13.523 11.531 1 96.5 108 VAL B CA 1
ATOM 2487 C C . VAL B 1 108 ? -1.204 14.93 10.977 1 96.5 108 VAL B C 1
ATOM 2489 O O . VAL B 1 108 ? -0.565 15.758 11.633 1 96.5 108 VAL B O 1
ATOM 2492 N N . CYS B 1 109 ? -1.73 15.227 9.836 1 96.56 109 CYS B N 1
ATOM 2493 C CA . CYS B 1 109 ? -1.547 16.531 9.219 1 96.56 109 CYS B CA 1
ATOM 2494 C C . CYS B 1 109 ? -2.088 17.641 10.109 1 96.56 109 CYS B C 1
ATOM 2496 O O . CYS B 1 109 ? -1.4 18.641 10.359 1 96.56 109 CYS B O 1
ATOM 2498 N N . LEU B 1 110 ? -3.277 17.453 10.602 1 94.62 110 LEU B N 1
ATOM 2499 C CA . LEU B 1 110 ? -3.916 18.453 11.453 1 94.62 110 LEU B CA 1
ATOM 2500 C C . LEU B 1 110 ? -3.131 18.641 12.75 1 94.62 110 LEU B C 1
ATOM 2502 O O . LEU B 1 110 ? -2.967 19.781 13.211 1 94.62 110 LEU B O 1
ATOM 2506 N N . ALA B 1 111 ? -2.66 17.516 13.312 1 94.06 111 ALA B N 1
ATOM 2507 C CA . ALA B 1 111 ? -1.898 17.594 14.555 1 94.06 111 ALA B CA 1
ATOM 2508 C C . ALA B 1 111 ? -0.577 18.328 14.344 1 94.06 111 ALA B C 1
ATOM 2510 O O . ALA B 1 111 ? -0.128 19.062 15.219 1 94.06 111 ALA B O 1
ATOM 2511 N N . LEU B 1 112 ? 0.036 18.125 13.227 1 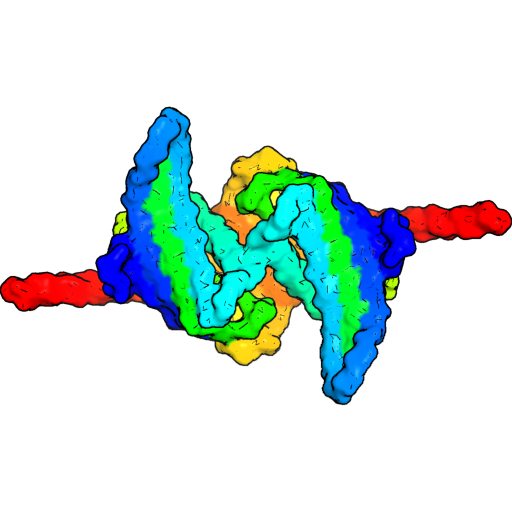93.69 112 LEU B N 1
ATOM 2512 C CA . LEU B 1 112 ? 1.28 18.812 12.891 1 93.69 112 LEU B CA 1
ATOM 2513 C C . LEU B 1 112 ? 1.054 20.312 12.742 1 93.69 112 LEU B C 1
ATOM 2515 O O . LEU B 1 112 ? 1.879 21.109 13.188 1 93.69 112 LEU B O 1
ATOM 2519 N N . ILE B 1 113 ? -0.059 20.641 12.188 1 90.56 113 ILE B N 1
ATOM 2520 C CA . ILE B 1 113 ? -0.424 22.047 12.07 1 90.56 113 ILE B CA 1
ATOM 2521 C C . ILE B 1 113 ? -0.613 22.656 13.461 1 90.56 113 ILE B C 1
ATOM 2523 O O . ILE B 1 113 ? -0.102 23.734 13.742 1 90.56 113 ILE B O 1
ATOM 2527 N N . ASP B 1 114 ? -1.302 21.938 14.25 1 90.06 114 ASP B N 1
ATOM 2528 C CA . ASP B 1 114 ? -1.573 22.406 15.609 1 90.06 114 ASP B CA 1
ATOM 2529 C C . ASP B 1 114 ? -0.277 22.609 16.391 1 90.06 114 ASP B C 1
ATOM 2531 O O . ASP B 1 114 ? -0.19 23.5 17.234 1 90.06 114 ASP B O 1
ATOM 2535 N N . SER B 1 115 ? 0.721 21.781 16.062 1 89.69 115 SER B N 1
ATOM 2536 C CA . SER B 1 115 ? 1.996 21.859 16.766 1 89.69 115 SER B CA 1
ATOM 2537 C C . SER B 1 115 ? 2.922 22.891 16.125 1 89.69 115 SER B C 1
ATOM 2539 O O . SER B 1 115 ? 4.039 23.109 16.594 1 89.69 115 SER B O 1
ATOM 2541 N N . ARG B 1 116 ? 2.535 23.453 15.016 1 88.06 116 ARG B N 1
ATOM 2542 C CA . ARG B 1 116 ? 3.312 24.422 14.266 1 88.06 116 ARG B CA 1
ATOM 2543 C C . ARG B 1 116 ? 4.613 23.812 13.758 1 88.06 116 ARG B C 1
ATOM 2545 O O . ARG B 1 116 ? 5.66 24.469 13.766 1 88.06 116 ARG B O 1
ATOM 2552 N N . THR B 1 117 ? 4.559 22.516 13.508 1 89.69 117 THR B N 1
ATOM 2553 C CA . THR B 1 117 ? 5.703 21.828 12.914 1 89.69 117 THR B CA 1
ATOM 2554 C C . THR B 1 117 ? 5.902 22.266 11.469 1 89.69 117 THR B C 1
ATOM 2556 O O . THR B 1 117 ? 4.949 22.281 10.68 1 89.69 117 THR B O 1
ATOM 2559 N N . PRO B 1 118 ? 7.074 22.641 11.164 1 87.38 118 PRO B N 1
ATOM 2560 C CA . PRO B 1 118 ? 7.309 23.047 9.773 1 87.38 118 PRO B CA 1
ATOM 2561 C C . PRO B 1 118 ? 7.07 21.922 8.781 1 87.38 118 PRO B C 1
ATOM 2563 O O . PRO B 1 118 ? 7.535 20.797 8.992 1 87.38 118 PRO B O 1
ATOM 2566 N N . MET B 1 119 ? 6.32 22.188 7.738 1 87.88 119 MET B N 1
ATOM 2567 C CA . MET B 1 119 ? 6.047 21.25 6.648 1 87.88 119 MET B CA 1
ATOM 2568 C C . MET B 1 119 ? 6.133 21.953 5.297 1 87.88 119 MET B C 1
ATOM 2570 O O . MET B 1 119 ? 6.012 23.172 5.219 1 87.88 119 MET B O 1
ATOM 2574 N N . THR B 1 120 ? 6.434 21.25 4.246 1 82.38 120 THR B N 1
ATOM 2575 C CA . THR B 1 120 ? 6.508 21.812 2.904 1 82.38 120 THR B CA 1
ATOM 2576 C C . THR B 1 120 ? 5.129 22.25 2.424 1 82.38 120 THR B C 1
ATOM 2578 O O . THR B 1 120 ? 5.012 23.172 1.62 1 82.38 120 THR B O 1
ATOM 2581 N N . GLY B 1 121 ? 4.098 21.719 2.898 1 80.62 121 GLY B N 1
ATOM 2582 C CA . GLY B 1 121 ? 2.709 21.953 2.533 1 80.62 121 GLY B CA 1
ATOM 2583 C C . GLY B 1 121 ? 1.739 21.031 3.254 1 80.62 121 GLY B C 1
ATOM 2584 O O . GLY B 1 121 ? 2.145 20.234 4.105 1 80.62 121 GLY B O 1
ATOM 2585 N N . LEU B 1 122 ? 0.477 21.312 2.854 1 91.25 122 LEU B N 1
ATOM 2586 C CA . LEU B 1 122 ? -0.549 20.453 3.43 1 91.25 122 LEU B CA 1
ATOM 2587 C C . LEU B 1 122 ? -0.65 19.141 2.66 1 91.25 122 LEU B C 1
ATOM 2589 O O . LEU B 1 122 ? -0.44 19.109 1.445 1 91.25 122 LEU B O 1
ATOM 2593 N N . PHE B 1 123 ? -0.811 18.109 3.393 1 95.81 123 PHE B N 1
ATOM 2594 C CA . PHE B 1 123 ? -1.18 16.859 2.736 1 95.81 123 PHE B CA 1
ATOM 2595 C C . PHE B 1 123 ? -2.512 16.344 3.266 1 95.81 123 PHE B C 1
ATOM 2597 O O . PHE B 1 123 ? -2.822 16.5 4.445 1 95.81 123 PHE B O 1
ATOM 2604 N N . THR B 1 124 ? -3.256 15.812 2.398 1 97.62 124 THR B N 1
ATOM 2605 C CA . THR B 1 124 ? -4.543 15.219 2.732 1 97.62 124 THR B CA 1
ATOM 2606 C C . THR B 1 124 ? -4.699 13.852 2.066 1 97.62 124 THR B C 1
ATOM 2608 O O . THR B 1 124 ? -3.947 13.516 1.147 1 97.62 124 THR B O 1
ATOM 2611 N N . ALA B 1 125 ? -5.594 13.07 2.602 1 98.19 125 ALA B N 1
ATOM 2612 C CA . ALA B 1 125 ? -5.848 11.742 2.064 1 98.19 125 ALA B CA 1
ATOM 2613 C C . ALA B 1 125 ? -7.34 11.43 2.051 1 98.19 125 ALA B C 1
ATOM 2615 O O . ALA B 1 125 ? -8.094 11.938 2.883 1 98.19 125 ALA B O 1
ATOM 2616 N N . VAL B 1 126 ? -7.695 10.609 1.091 1 98.38 126 VAL B N 1
ATOM 2617 C CA . VAL B 1 126 ? -9.094 10.203 0.994 1 98.38 126 VAL B CA 1
ATOM 2618 C C . VAL B 1 126 ? -9.188 8.719 0.666 1 98.38 126 VAL B C 1
ATOM 2620 O O . VAL B 1 126 ? -8.219 8.125 0.178 1 98.38 126 VAL B O 1
ATOM 2623 N N . ALA B 1 127 ? -10.328 8.156 1.018 1 98.19 127 ALA B N 1
ATOM 2624 C CA . ALA B 1 127 ? -10.648 6.762 0.722 1 98.19 127 ALA B CA 1
ATOM 2625 C C . ALA B 1 127 ? -11.75 6.66 -0.325 1 98.19 127 ALA B C 1
ATOM 2627 O O . ALA B 1 127 ? -12.766 7.348 -0.231 1 98.19 127 ALA B O 1
ATOM 2628 N N . ILE B 1 128 ? -11.516 5.848 -1.343 1 98.44 128 ILE B N 1
ATOM 2629 C CA . ILE B 1 128 ? -12.5 5.617 -2.4 1 98.44 128 ILE B CA 1
ATOM 2630 C C . ILE B 1 128 ? -12.703 4.117 -2.598 1 98.44 128 ILE B C 1
ATOM 2632 O O . ILE B 1 128 ? -11.742 3.344 -2.566 1 98.44 128 ILE B O 1
ATOM 2636 N N . ALA B 1 129 ? -13.945 3.705 -2.748 1 98.12 129 ALA B N 1
ATOM 2637 C CA . ALA B 1 129 ? -14.281 2.326 -3.09 1 98.12 129 ALA B CA 1
ATOM 2638 C C . ALA B 1 129 ? -15.047 2.258 -4.41 1 98.12 129 ALA B C 1
ATOM 2640 O O . ALA B 1 129 ? -15.789 3.18 -4.754 1 98.12 129 ALA B O 1
ATOM 2641 N N . ILE B 1 130 ? -14.797 1.233 -5.152 1 97.62 130 ILE B N 1
ATOM 2642 C CA . ILE B 1 130 ? -15.609 0.97 -6.336 1 97.62 130 ILE B CA 1
ATOM 2643 C C . ILE B 1 130 ? -16.625 -0.128 -6.027 1 97.62 130 ILE B C 1
ATOM 2645 O O . ILE B 1 130 ? -16.25 -1.261 -5.719 1 97.62 130 ILE B O 1
ATOM 2649 N N . VAL B 1 131 ? -17.906 0.212 -6.043 1 97.25 131 VAL B N 1
ATOM 2650 C CA . VAL B 1 131 ? -19.016 -0.697 -5.812 1 97.25 131 VAL B CA 1
ATOM 2651 C C . VAL B 1 131 ? -19.938 -0.71 -7.027 1 97.25 131 VAL B C 1
ATOM 2653 O O . VAL B 1 131 ? -20.453 0.334 -7.438 1 97.25 131 VAL B O 1
ATOM 2656 N N . ASP B 1 132 ? -20.141 -1.857 -7.617 1 95.81 132 ASP B N 1
ATOM 2657 C CA . ASP B 1 132 ? -20.984 -1.966 -8.805 1 95.81 132 ASP B CA 1
ATOM 2658 C C . ASP B 1 132 ? -20.562 -0.95 -9.867 1 95.81 132 ASP B C 1
ATOM 2660 O O . ASP B 1 132 ? -21.391 -0.181 -10.359 1 95.81 132 ASP B O 1
ATOM 2664 N N . ASP B 1 133 ? -19.312 -0.777 -10.047 1 94.75 133 ASP B N 1
ATOM 2665 C CA . ASP B 1 133 ? -18.672 0.026 -11.086 1 94.75 133 ASP B CA 1
ATOM 2666 C C . ASP B 1 133 ? -18.859 1.518 -10.82 1 94.75 133 ASP B C 1
ATOM 2668 O O . ASP B 1 133 ? -18.703 2.34 -11.719 1 94.75 133 ASP B O 1
ATOM 2672 N N . LYS B 1 134 ? -19.234 1.828 -9.578 1 97.19 134 LYS B N 1
ATOM 2673 C CA . LYS B 1 134 ? -19.375 3.227 -9.188 1 97.19 134 LYS B CA 1
ATOM 2674 C C . LYS B 1 134 ? -18.359 3.611 -8.117 1 97.19 134 LYS B C 1
ATOM 2676 O O . LYS B 1 134 ? -18.109 2.846 -7.184 1 97.19 134 LYS B O 1
ATOM 2681 N N . LEU B 1 135 ? -17.812 4.809 -8.344 1 98.06 135 LEU B N 1
ATOM 2682 C CA . LEU B 1 135 ? -16.875 5.332 -7.352 1 98.06 135 LEU B CA 1
ATOM 2683 C C . LEU B 1 135 ? -17.625 5.941 -6.168 1 98.06 135 LEU B C 1
ATOM 2685 O O . LEU B 1 135 ? -18.516 6.766 -6.352 1 98.06 135 LEU B O 1
ATOM 2689 N N . ILE B 1 136 ? -17.266 5.488 -4.992 1 98.31 136 ILE B N 1
ATOM 2690 C CA . ILE B 1 136 ? -17.859 6.027 -3.775 1 98.31 136 ILE B CA 1
ATOM 2691 C C . ILE B 1 136 ? -16.781 6.668 -2.906 1 98.31 136 ILE B C 1
ATOM 2693 O O . ILE B 1 136 ? -15.891 5.98 -2.402 1 98.31 136 ILE B O 1
ATOM 2697 N N . LEU B 1 137 ? -16.938 7.965 -2.777 1 97.88 137 LEU B N 1
ATOM 2698 C CA . LEU B 1 137 ? -16.047 8.727 -1.902 1 97.88 137 LEU B CA 1
ATOM 2699 C C . LEU B 1 137 ? -16.453 8.555 -0.441 1 97.88 137 LEU B C 1
ATOM 2701 O O . LEU B 1 137 ? -17.625 8.625 -0.108 1 97.88 137 LEU B O 1
ATOM 2705 N N . HIS B 1 138 ? -15.477 8.297 0.441 1 96.44 138 HIS B N 1
ATOM 2706 C CA . HIS B 1 138 ? -15.711 8.086 1.865 1 96.44 138 HIS B CA 1
ATOM 2707 C C . HIS B 1 138 ? -16.75 6.988 2.094 1 96.44 138 HIS B C 1
ATOM 2709 O O . HIS B 1 138 ? -17.781 7.227 2.709 1 96.44 138 HIS B O 1
ATOM 2715 N N . PRO B 1 139 ? -16.391 5.82 1.629 1 97.81 139 PRO B N 1
ATOM 2716 C CA . PRO B 1 139 ? -17.344 4.723 1.724 1 97.81 139 PRO B CA 1
ATOM 2717 C C . PRO B 1 139 ? -17.641 4.312 3.166 1 97.81 139 PRO B C 1
ATOM 2719 O O . PRO B 1 139 ? -16.812 4.535 4.051 1 97.81 139 PRO B O 1
ATOM 2722 N N . THR B 1 140 ? -18.828 3.734 3.375 1 96.19 140 THR B N 1
ATOM 2723 C CA . THR B 1 140 ? -19.172 3.131 4.656 1 96.19 140 THR B CA 1
ATOM 2724 C C . THR B 1 140 ? -18.547 1.747 4.789 1 96.19 140 THR B C 1
ATOM 2726 O O . THR B 1 140 ? -18.031 1.2 3.811 1 96.19 140 THR B O 1
ATOM 2729 N N . ARG B 1 141 ? -18.609 1.293 6.008 1 95.69 141 ARG B N 1
ATOM 2730 C CA . ARG B 1 141 ? -18.109 -0.058 6.266 1 95.69 141 ARG B CA 1
ATOM 2731 C C . ARG B 1 141 ? -18.75 -1.062 5.305 1 95.69 141 ARG B C 1
ATOM 2733 O O . ARG B 1 141 ? -18.062 -1.916 4.746 1 95.69 141 ARG B O 1
ATOM 2740 N N . LYS B 1 142 ? -20.016 -0.968 5.164 1 95.69 142 LYS B N 1
ATOM 2741 C CA . LYS B 1 142 ? -20.75 -1.866 4.285 1 95.69 142 LYS B CA 1
ATOM 2742 C C . LYS B 1 142 ? -20.297 -1.715 2.836 1 95.69 142 LYS B C 1
ATOM 2744 O O . LYS B 1 142 ? -20.109 -2.709 2.133 1 95.69 142 LYS B O 1
ATOM 2749 N N . GLN B 1 143 ? -20.094 -0.548 2.416 1 96.62 143 GLN B N 1
ATOM 2750 C CA . GLN B 1 143 ? -19.672 -0.281 1.044 1 96.62 143 GLN B CA 1
ATOM 2751 C C . GLN B 1 143 ? -18.266 -0.816 0.785 1 96.62 143 GLN B C 1
ATOM 2753 O O . GLN B 1 143 ? -17.984 -1.344 -0.293 1 96.62 143 GLN B O 1
ATOM 2758 N N . VAL B 1 144 ? -17.391 -0.709 1.757 1 95.62 144 VAL B N 1
ATOM 2759 C CA . VAL B 1 144 ? -16.031 -1.256 1.646 1 95.62 144 VAL B CA 1
ATOM 2760 C C . VAL B 1 144 ? -16.109 -2.771 1.478 1 95.62 144 VAL B C 1
ATOM 2762 O O . VAL B 1 144 ? -15.453 -3.334 0.593 1 95.62 144 VAL B O 1
ATOM 2765 N N . SER B 1 145 ? -16.953 -3.416 2.24 1 91.94 145 SER B N 1
ATOM 2766 C CA . SER B 1 145 ? -17.062 -4.871 2.225 1 91.94 145 SER B CA 1
ATOM 2767 C C . SER B 1 145 ? -17.656 -5.367 0.911 1 91.94 145 SER B C 1
ATOM 2769 O O . SER B 1 145 ? -17.391 -6.5 0.494 1 91.94 145 SER B O 1
ATOM 2771 N N . GLN B 1 146 ? -18.406 -4.547 0.218 1 94.56 146 GLN B N 1
ATOM 2772 C CA . GLN B 1 146 ? -19.094 -4.934 -1.015 1 94.56 146 GLN B CA 1
ATOM 2773 C C . GLN B 1 146 ? -18.312 -4.469 -2.242 1 94.56 146 GLN B C 1
ATOM 2775 O O . GLN B 1 146 ? -18.719 -4.727 -3.377 1 94.56 146 GLN B O 1
ATOM 2780 N N . SER B 1 147 ? -17.172 -3.867 -2.006 1 95.38 147 SER B N 1
ATOM 2781 C CA . SER B 1 147 ? -16.453 -3.232 -3.1 1 95.38 147 SER B CA 1
ATOM 2782 C C . SER B 1 147 ? -15.625 -4.25 -3.881 1 95.38 147 SER B C 1
ATOM 2784 O O . SER B 1 147 ? -15.227 -5.281 -3.338 1 95.38 147 SER B O 1
ATOM 2786 N N . THR B 1 148 ? -15.469 -3.951 -5.125 1 93.56 148 THR B N 1
ATOM 2787 C CA . THR B 1 148 ? -14.562 -4.746 -5.949 1 93.56 148 THR B CA 1
ATOM 2788 C C . THR B 1 148 ? -13.117 -4.297 -5.754 1 93.56 148 THR B C 1
ATOM 2790 O O . THR B 1 148 ? -12.188 -5.074 -5.98 1 93.56 148 THR B O 1
ATOM 2793 N N . SER B 1 149 ? -12.961 -3.016 -5.355 1 95.19 149 SER B N 1
ATOM 2794 C CA . SER B 1 149 ? -11.633 -2.48 -5.082 1 95.19 149 SER B CA 1
ATOM 2795 C C . SER B 1 149 ? -11.695 -1.287 -4.137 1 95.19 149 SER B C 1
ATOM 2797 O O . SER B 1 149 ? -12.742 -0.652 -4.004 1 95.19 149 SER B O 1
ATOM 2799 N N . THR B 1 150 ? -10.656 -1.067 -3.412 1 96.25 150 THR B N 1
ATOM 2800 C CA . THR B 1 150 ? -10.523 0.074 -2.514 1 96.25 150 THR B CA 1
ATOM 2801 C C . THR B 1 150 ? -9.227 0.831 -2.795 1 96.25 150 THR B C 1
ATOM 2803 O O . THR B 1 150 ? -8.227 0.234 -3.207 1 96.25 150 THR B O 1
ATOM 2806 N N . HIS B 1 151 ? -9.266 2.186 -2.553 1 97.25 151 HIS B N 1
ATOM 2807 C CA . HIS B 1 151 ? -8.164 3.072 -2.916 1 97.25 151 HIS B CA 1
ATOM 2808 C C . HIS B 1 151 ? -7.949 4.148 -1.856 1 97.25 151 HIS B C 1
ATOM 2810 O O . HIS B 1 151 ? -8.875 4.902 -1.536 1 97.25 151 HIS B O 1
ATOM 2816 N N . ALA B 1 152 ? -6.816 4.152 -1.274 1 97 152 ALA B N 1
ATOM 2817 C CA . ALA B 1 152 ? -6.383 5.273 -0.442 1 97 152 ALA B CA 1
ATOM 2818 C C . ALA B 1 152 ? -5.383 6.152 -1.186 1 97 152 ALA B C 1
ATOM 2820 O O . ALA B 1 152 ? -4.359 5.664 -1.67 1 97 152 ALA B O 1
ATOM 2821 N N . VAL B 1 153 ? -5.723 7.457 -1.281 1 97.75 153 VAL B N 1
ATOM 2822 C CA . VAL B 1 153 ? -4.906 8.352 -2.09 1 97.75 153 VAL B CA 1
ATOM 2823 C C . VAL B 1 153 ? -4.578 9.617 -1.294 1 97.75 153 VAL B C 1
ATOM 2825 O O . VAL B 1 153 ? -5.453 10.18 -0.632 1 97.75 153 VAL B O 1
ATOM 2828 N N . SER B 1 154 ? -3.328 10.023 -1.308 1 97.88 154 SER B N 1
ATOM 2829 C CA . SER B 1 154 ? -2.902 11.258 -0.643 1 97.88 154 SER B CA 1
ATOM 2830 C C . SER B 1 154 ? -2.246 12.219 -1.626 1 97.88 154 SER B C 1
ATOM 2832 O O . SER B 1 154 ? -1.463 11.797 -2.482 1 97.88 154 SER B O 1
ATOM 2834 N N . TYR B 1 155 ? -2.572 13.453 -1.481 1 96.75 155 TYR B N 1
ATOM 2835 C CA . TYR B 1 155 ? -2.008 14.516 -2.309 1 96.75 155 TYR B CA 1
ATOM 2836 C C . TYR B 1 155 ? -1.364 15.594 -1.447 1 96.75 155 TYR B C 1
ATOM 2838 O O . TYR B 1 155 ? -1.812 15.852 -0.326 1 96.75 155 TYR B O 1
ATOM 2846 N N . PHE B 1 156 ? -0.335 16.172 -2.055 1 94.19 156 PHE B N 1
ATOM 2847 C CA . PHE B 1 156 ? 0.119 17.484 -1.607 1 94.19 156 PHE B CA 1
ATOM 2848 C C . PHE B 1 156 ? -0.863 18.562 -2.029 1 94.19 156 PHE B C 1
ATOM 2850 O O . PHE B 1 156 ? -1.311 18.594 -3.178 1 94.19 156 PHE B O 1
ATOM 2857 N N . VAL B 1 157 ? -1.257 19.375 -1.066 1 93.06 157 VAL B N 1
ATOM 2858 C CA . VAL B 1 157 ? -2.182 20.453 -1.385 1 93.06 157 VAL B CA 1
ATOM 2859 C C . VAL B 1 157 ? -1.537 21.797 -1.051 1 93.06 157 VAL B C 1
ATOM 2861 O O . VAL B 1 157 ? -1.206 22.062 0.107 1 93.06 157 VAL B O 1
ATOM 2864 N N . GLU B 1 158 ? -1.279 22.5 -2.08 1 88.38 158 GLU B N 1
ATOM 2865 C CA . GLU B 1 158 ? -0.759 23.859 -1.965 1 88.38 158 GLU B CA 1
ATOM 2866 C C . GLU B 1 158 ? -1.703 24.875 -2.611 1 88.38 158 GLU B C 1
ATOM 2868 O O . GLU B 1 158 ? -2.16 24.672 -3.738 1 88.38 158 GLU B O 1
ATOM 2873 N N . ASN B 1 159 ? -1.953 25.953 -1.91 1 88.06 159 ASN B N 1
ATOM 2874 C CA . ASN B 1 159 ? -2.867 26.984 -2.395 1 88.06 159 ASN B CA 1
ATOM 2875 C C . ASN B 1 159 ? -4.199 26.391 -2.836 1 88.06 159 ASN B C 1
ATOM 2877 O O . ASN B 1 159 ? -4.703 26.703 -3.914 1 88.06 159 ASN B O 1
ATOM 2881 N N . ASN B 1 160 ? -4.676 25.422 -2.121 1 88.12 160 ASN B N 1
ATOM 2882 C CA . ASN B 1 160 ? -5.973 24.781 -2.283 1 88.12 160 ASN B CA 1
ATOM 2883 C C . ASN B 1 160 ? -6.02 23.922 -3.549 1 88.12 160 ASN B C 1
ATOM 2885 O O . ASN B 1 160 ? -7.102 23.609 -4.047 1 88.12 160 ASN B O 1
ATOM 2889 N N . LYS B 1 161 ? -4.836 23.625 -4.059 1 93.38 161 LYS B N 1
ATOM 2890 C CA . LYS B 1 161 ? -4.762 22.766 -5.242 1 93.38 161 LYS B CA 1
ATOM 2891 C C . LYS B 1 161 ? -3.906 21.531 -4.977 1 93.38 161 LYS B C 1
ATOM 2893 O O . LYS B 1 161 ? -2.855 21.625 -4.34 1 93.38 161 LYS B O 1
ATOM 2898 N N . ALA B 1 162 ? -4.461 20.406 -5.426 1 93.81 162 ALA B N 1
ATOM 2899 C CA . ALA B 1 162 ? -3.658 19.188 -5.391 1 93.81 162 ALA B CA 1
ATOM 2900 C C . ALA B 1 162 ? -2.518 19.25 -6.402 1 93.81 162 ALA B C 1
ATOM 2902 O O . ALA B 1 162 ? -2.752 19.297 -7.613 1 93.81 162 ALA B O 1
ATOM 2903 N N . THR B 1 163 ? -1.256 19.328 -5.949 1 88.94 163 THR B N 1
ATOM 2904 C CA . THR B 1 163 ? -0.142 19.609 -6.844 1 88.94 163 THR B CA 1
ATOM 2905 C C . THR B 1 163 ? 0.724 18.375 -7.055 1 88.94 163 THR B C 1
ATOM 2907 O O . THR B 1 163 ? 1.517 18.312 -7.996 1 88.94 163 THR B O 1
ATOM 2910 N N . GLY B 1 164 ? 0.594 17.406 -6.215 1 91.06 164 GLY B N 1
ATOM 2911 C CA . GLY B 1 164 ? 1.421 16.219 -6.34 1 91.06 164 GLY B CA 1
ATOM 2912 C C . GLY B 1 164 ? 0.878 15.039 -5.562 1 91.06 164 GLY B C 1
ATOM 2913 O O . GLY B 1 164 ? 0.362 15.195 -4.453 1 91.06 164 GLY B O 1
ATOM 2914 N N . LEU B 1 165 ? 1.037 13.82 -6.242 1 94.88 165 LEU B N 1
ATOM 2915 C CA . LEU B 1 165 ? 0.666 12.586 -5.559 1 94.88 165 LEU B CA 1
ATOM 2916 C C . LEU B 1 165 ? 1.735 12.18 -4.551 1 94.88 165 LEU B C 1
ATOM 2918 O O . LEU B 1 165 ? 2.932 12.273 -4.836 1 94.88 165 LEU B O 1
ATOM 2922 N N . LEU B 1 166 ? 1.291 11.82 -3.365 1 94.25 166 LEU B N 1
ATOM 2923 C CA . LEU B 1 166 ? 2.225 11.406 -2.324 1 94.25 166 LEU B CA 1
ATOM 2924 C C . LEU B 1 166 ? 2.127 9.906 -2.07 1 94.25 166 LEU B C 1
ATOM 2926 O O . LEU B 1 166 ? 3.09 9.281 -1.616 1 94.25 166 LEU B O 1
ATOM 2930 N N . MET B 1 167 ? 0.916 9.43 -2.289 1 94.25 167 MET B N 1
ATOM 2931 C CA . MET B 1 167 ? 0.674 8.016 -2.021 1 94.25 167 MET B CA 1
ATOM 2932 C C . MET B 1 167 ? -0.567 7.527 -2.76 1 94.25 167 MET B C 1
ATOM 2934 O O . MET B 1 167 ? -1.562 8.25 -2.857 1 94.25 167 MET B O 1
ATOM 2938 N N . CYS B 1 168 ? -0.493 6.379 -3.314 1 94.19 168 CYS B N 1
ATOM 2939 C CA . CYS B 1 168 ? -1.636 5.66 -3.865 1 94.19 168 CYS B CA 1
ATOM 2940 C C . CYS B 1 168 ? -1.572 4.18 -3.51 1 94.19 168 CYS B C 1
ATOM 2942 O O . CYS B 1 168 ? -0.627 3.488 -3.891 1 94.19 168 CYS B O 1
ATOM 2944 N N . GLU B 1 169 ? -2.514 3.764 -2.742 1 92.88 169 GLU B N 1
ATOM 2945 C CA . GLU B 1 169 ? -2.664 2.357 -2.377 1 92.88 169 GLU B CA 1
ATOM 2946 C C . GLU B 1 169 ? -3.984 1.792 -2.891 1 92.88 169 GLU B C 1
ATOM 2948 O O . GLU B 1 169 ? -5.055 2.168 -2.41 1 92.88 169 GLU B O 1
ATOM 2953 N N . SER B 1 170 ? -3.846 0.95 -3.855 1 93.88 170 SER B N 1
ATOM 2954 C CA . SER B 1 170 ? -5.023 0.364 -4.484 1 93.88 170 SER B CA 1
ATOM 2955 C C . SER B 1 170 ? -4.996 -1.158 -4.398 1 93.88 170 SER B C 1
ATOM 2957 O O . SER B 1 170 ? -3.969 -1.782 -4.664 1 93.88 170 SER B O 1
ATOM 2959 N N . GLU B 1 171 ? -6.137 -1.688 -3.973 1 90.19 171 GLU B N 1
ATOM 2960 C CA . GLU B 1 171 ? -6.262 -3.137 -3.848 1 90.19 171 GLU B CA 1
ATOM 2961 C C . GLU B 1 171 ? -7.574 -3.631 -4.449 1 90.19 171 GLU B C 1
ATOM 2963 O O . GLU B 1 171 ? -8.57 -2.902 -4.465 1 90.19 171 GLU B O 1
ATOM 2968 N N . GLY B 1 172 ? -7.566 -4.945 -4.922 1 90.31 172 GLY B N 1
ATOM 2969 C CA . GLY B 1 172 ? -8.727 -5.531 -5.578 1 90.31 172 GLY B CA 1
ATOM 2970 C C . GLY B 1 172 ? -8.617 -5.523 -7.09 1 90.31 172 GLY B C 1
ATOM 2971 O O . GLY B 1 172 ? -7.516 -5.469 -7.641 1 90.31 172 GLY B O 1
ATOM 2972 N N . GLU B 1 173 ? -9.805 -5.723 -7.707 1 89.94 173 GLU B N 1
ATOM 2973 C CA . GLU B 1 173 ? -9.828 -5.734 -9.164 1 89.94 173 GLU B CA 1
ATOM 2974 C C . GLU B 1 173 ? -10.359 -4.414 -9.719 1 89.94 173 GLU B C 1
ATOM 2976 O O . GLU B 1 173 ? -11.43 -3.953 -9.328 1 89.94 173 GLU B O 1
ATOM 2981 N N . PHE B 1 174 ? -9.539 -3.744 -10.641 1 93.69 174 PHE B N 1
ATOM 2982 C CA . PHE B 1 174 ? -9.914 -2.48 -11.258 1 93.69 174 PHE B CA 1
ATOM 2983 C C . PHE B 1 174 ? -9.18 -2.281 -12.578 1 93.69 174 PHE B C 1
ATOM 2985 O O . PHE B 1 174 ? -8.195 -2.977 -12.859 1 93.69 174 PHE B O 1
ATOM 2992 N N . THR B 1 175 ? -9.672 -1.375 -13.398 1 92.06 175 THR B N 1
ATOM 2993 C CA . THR B 1 175 ? -9.047 -1.087 -14.688 1 92.06 175 THR B CA 1
ATOM 2994 C C . THR B 1 175 ? -8.18 0.164 -14.602 1 92.06 175 THR B C 1
ATOM 2996 O O . THR B 1 175 ? -8.273 0.922 -13.633 1 92.06 175 THR B O 1
ATOM 2999 N N . GLU B 1 176 ? -7.383 0.371 -15.602 1 91.38 176 GLU B N 1
ATOM 3000 C CA . GLU B 1 176 ? -6.586 1.591 -15.672 1 91.38 176 GLU B CA 1
ATOM 3001 C C . GLU B 1 176 ? -7.473 2.83 -15.719 1 91.38 176 GLU B C 1
ATOM 3003 O O . GLU B 1 176 ? -7.184 3.834 -15.062 1 91.38 176 GLU B O 1
ATOM 3008 N N . ASN B 1 177 ? -8.523 2.662 -16.484 1 93.38 177 ASN B N 1
ATOM 3009 C CA . ASN B 1 177 ? -9.461 3.777 -16.578 1 93.38 177 ASN B CA 1
ATOM 3010 C C . ASN B 1 177 ? -10.086 4.098 -15.227 1 93.38 177 ASN B C 1
ATOM 3012 O O . ASN B 1 177 ? -10.227 5.27 -14.867 1 93.38 177 ASN B O 1
ATOM 3016 N N . GLN B 1 178 ? -10.438 3.09 -14.508 1 94.62 178 GLN B N 1
ATOM 3017 C CA . GLN B 1 178 ? -11.008 3.283 -13.18 1 94.62 178 GLN B CA 1
ATOM 3018 C C . GLN B 1 178 ? -10 3.955 -12.242 1 94.62 178 GLN B C 1
ATOM 3020 O O . GLN B 1 178 ? -10.375 4.812 -11.438 1 94.62 178 GLN B O 1
ATOM 3025 N N . LEU B 1 179 ? -8.742 3.594 -12.352 1 95.06 179 LEU B N 1
ATOM 3026 C CA . LEU B 1 179 ? -7.715 4.211 -11.516 1 95.06 179 LEU B CA 1
ATOM 3027 C C . LEU B 1 179 ? -7.559 5.688 -11.852 1 95.06 179 LEU B C 1
ATOM 3029 O O . LEU B 1 179 ? -7.406 6.52 -10.953 1 95.06 179 LEU B O 1
ATOM 3033 N N . PHE B 1 180 ? -7.668 5.977 -13.117 1 93.19 180 PHE B N 1
ATOM 3034 C CA . PHE B 1 180 ? -7.586 7.371 -13.531 1 93.19 180 PHE B CA 1
ATOM 3035 C C . PHE B 1 180 ? -8.734 8.18 -12.945 1 93.19 180 PHE B C 1
ATOM 3037 O O . PHE B 1 180 ? -8.539 9.297 -12.461 1 93.19 180 PHE B O 1
ATOM 3044 N N . GLU B 1 181 ? -9.883 7.637 -12.992 1 96.38 181 GLU B N 1
ATOM 3045 C CA . GLU B 1 181 ? -11.047 8.305 -12.414 1 96.38 181 GLU B CA 1
ATOM 3046 C C . GLU B 1 181 ? -10.898 8.477 -10.906 1 96.38 181 GLU B C 1
ATOM 3048 O O . GLU B 1 181 ? -11.281 9.508 -10.352 1 96.38 181 GLU B O 1
ATOM 3053 N N . VAL B 1 182 ? -10.344 7.441 -10.289 1 97.5 182 VAL B N 1
ATOM 3054 C CA . VAL B 1 182 ? -10.086 7.48 -8.859 1 97.5 182 VAL B CA 1
ATOM 3055 C C . VAL B 1 182 ? -9.148 8.641 -8.531 1 97.5 182 VAL B C 1
ATOM 3057 O O . VAL B 1 182 ? -9.414 9.422 -7.609 1 97.5 182 VAL B O 1
ATOM 3060 N N . LEU B 1 183 ? -8.125 8.828 -9.312 1 96.56 183 LEU B N 1
ATOM 3061 C CA . LEU B 1 183 ? -7.129 9.859 -9.062 1 96.56 183 LEU B CA 1
ATOM 3062 C C . LEU B 1 183 ? -7.727 11.25 -9.266 1 96.56 183 LEU B C 1
ATOM 3064 O O . LEU B 1 183 ? -7.461 12.164 -8.484 1 96.56 183 LEU B O 1
ATOM 3068 N N . GLU B 1 184 ? -8.547 11.359 -10.25 1 95.75 184 GLU B N 1
ATOM 3069 C CA . GLU B 1 184 ? -9.188 12.641 -10.516 1 95.75 184 GLU B CA 1
ATOM 3070 C C . GLU B 1 184 ? -10.133 13.031 -9.383 1 95.75 184 GLU B C 1
ATOM 3072 O O . GLU B 1 184 ? -10.102 14.164 -8.906 1 95.75 184 GLU B O 1
ATOM 3077 N N . GLN B 1 185 ? -10.906 12.094 -9.016 1 97.5 185 GLN B N 1
ATOM 3078 C CA . GLN B 1 185 ? -11.844 12.359 -7.926 1 97.5 185 GLN B CA 1
ATOM 3079 C C . GLN B 1 185 ? -11.109 12.602 -6.613 1 97.5 185 GLN B C 1
ATOM 3081 O O . GLN B 1 185 ? -11.516 13.453 -5.82 1 97.5 185 GLN B O 1
ATOM 3086 N N . ALA B 1 186 ? -10.062 11.836 -6.406 1 98 186 ALA B N 1
ATOM 3087 C CA . ALA B 1 186 ? -9.281 11.977 -5.18 1 98 186 ALA B CA 1
ATOM 3088 C C . ALA B 1 186 ? -8.633 13.359 -5.094 1 98 186 ALA B C 1
ATOM 3090 O O . ALA B 1 186 ? -8.578 13.961 -4.02 1 98 186 ALA B O 1
ATOM 3091 N N . ALA B 1 187 ? -8.156 13.914 -6.219 1 96.81 187 ALA B N 1
ATOM 3092 C CA . ALA B 1 187 ? -7.547 15.242 -6.242 1 96.81 187 ALA B CA 1
ATOM 3093 C C . ALA B 1 187 ? -8.523 16.297 -5.754 1 96.81 187 ALA B C 1
ATOM 3095 O O . ALA B 1 187 ? -8.203 17.078 -4.852 1 96.81 187 ALA B O 1
ATOM 3096 N N . ARG B 1 188 ? -9.68 16.25 -6.277 1 97.31 188 ARG B N 1
ATOM 3097 C CA . ARG B 1 188 ? -10.695 17.219 -5.895 1 97.31 188 ARG B CA 1
ATOM 3098 C C . ARG B 1 188 ? -11.102 17.031 -4.434 1 97.31 188 ARG B C 1
ATOM 3100 O O . ARG B 1 188 ? -11.25 18.016 -3.703 1 97.31 188 ARG B O 1
ATOM 3107 N N . ALA B 1 189 ? -11.281 15.812 -4.074 1 97.88 189 ALA B N 1
ATOM 3108 C CA . ALA B 1 189 ? -11.695 15.516 -2.705 1 97.88 189 ALA B CA 1
ATOM 3109 C C . ALA B 1 189 ? -10.633 15.953 -1.703 1 97.88 189 ALA B C 1
ATOM 3111 O O . ALA B 1 189 ? -10.953 16.438 -0.615 1 97.88 189 ALA B O 1
ATOM 3112 N N . CYS B 1 190 ? -9.359 15.75 -2.057 1 97.62 190 CYS B N 1
ATOM 3113 C CA . CYS B 1 190 ? -8.258 16.156 -1.189 1 97.62 190 CYS B CA 1
ATOM 3114 C C . CYS B 1 190 ? -8.234 17.672 -1.018 1 97.62 190 CYS B C 1
ATOM 3116 O O . CYS B 1 190 ? -7.922 18.172 0.064 1 97.62 190 CYS B O 1
ATOM 3118 N N . GLU B 1 191 ? -8.547 18.359 -2.074 1 97.12 191 GLU B N 1
ATOM 3119 C CA . GLU B 1 191 ? -8.656 19.812 -1.981 1 97.12 191 GLU B CA 1
ATOM 3120 C C . GLU B 1 191 ? -9.75 20.219 -1 1 97.12 191 GLU B C 1
ATOM 3122 O O . GLU B 1 191 ? -9.562 21.141 -0.198 1 97.12 191 GLU B O 1
ATOM 3127 N N . ASP B 1 192 ? -10.875 19.531 -1.046 1 96.94 192 ASP B N 1
ATOM 3128 C CA . ASP B 1 192 ? -11.984 19.812 -0.142 1 96.94 192 ASP B CA 1
ATOM 3129 C C . ASP B 1 192 ? -11.602 19.531 1.309 1 96.94 192 ASP B C 1
ATOM 3131 O O . ASP B 1 192 ? -11.961 20.297 2.211 1 96.94 192 ASP B O 1
ATOM 3135 N N . VAL B 1 193 ? -10.875 18.438 1.501 1 96.38 193 VAL B N 1
ATOM 3136 C CA . VAL B 1 193 ? -10.438 18.094 2.846 1 96.38 193 VAL B CA 1
ATOM 3137 C C . VAL B 1 193 ? -9.492 19.156 3.381 1 96.38 193 VAL B C 1
ATOM 3139 O O . VAL B 1 193 ? -9.57 19.547 4.551 1 96.38 193 VAL B O 1
ATOM 3142 N N . ALA B 1 194 ? -8.625 19.656 2.52 1 95.06 194 ALA B N 1
ATOM 3143 C CA . ALA B 1 194 ? -7.691 20.719 2.908 1 95.06 194 ALA B CA 1
ATOM 3144 C C . ALA B 1 194 ? -8.438 21.969 3.33 1 95.06 194 ALA B C 1
ATOM 3146 O O . ALA B 1 194 ? -8.07 22.625 4.312 1 95.06 194 ALA B O 1
ATOM 3147 N N . LEU B 1 195 ? -9.461 22.281 2.6 1 93.75 195 LEU B N 1
ATOM 3148 C CA . LEU B 1 195 ? -10.273 23.453 2.926 1 93.75 195 LEU B CA 1
ATOM 3149 C C . LEU B 1 195 ? -10.953 23.281 4.281 1 93.75 195 LEU B C 1
ATOM 3151 O O . LEU B 1 195 ? -11 24.203 5.082 1 93.75 195 LEU B O 1
ATOM 3155 N N . ASP B 1 196 ? -11.453 22.094 4.477 1 91.31 196 ASP B N 1
ATOM 3156 C CA . ASP B 1 196 ? -12.078 21.781 5.758 1 91.31 196 ASP B CA 1
ATOM 3157 C C . ASP B 1 196 ? -11.078 21.922 6.906 1 91.31 196 ASP B C 1
ATOM 3159 O O . ASP B 1 196 ? -11.422 22.438 7.969 1 91.31 196 ASP B O 1
ATOM 3163 N N . MET B 1 197 ? -9.859 21.453 6.684 1 91.38 197 MET B N 1
ATOM 3164 C CA . MET B 1 197 ? -8.812 21.547 7.695 1 91.38 197 MET B CA 1
ATOM 3165 C C . MET B 1 197 ? -8.492 23 8.016 1 91.38 197 MET B C 1
ATOM 3167 O O . MET B 1 197 ? -8.367 23.375 9.188 1 91.38 197 MET B O 1
ATOM 3171 N N . ARG B 1 198 ? -8.43 23.797 7.035 1 88.75 198 ARG B N 1
ATOM 3172 C CA . ARG B 1 198 ? -8.133 25.203 7.23 1 88.75 198 ARG B CA 1
ATOM 3173 C C . ARG B 1 198 ? -9.234 25.891 8.031 1 88.75 198 ARG B C 1
ATOM 3175 O O . ARG B 1 198 ? -8.953 26.734 8.891 1 88.75 198 ARG B O 1
ATOM 3182 N N . GLU B 1 199 ? -10.414 25.531 7.727 1 88.31 199 GLU B N 1
ATOM 3183 C CA . GLU B 1 199 ? -11.539 26.109 8.453 1 88.31 199 GLU B CA 1
ATOM 3184 C C . GLU B 1 199 ? -11.508 25.719 9.93 1 88.31 199 GLU B C 1
ATOM 3186 O O . GLU B 1 199 ? -11.805 26.531 10.805 1 88.31 199 GLU B O 1
ATOM 3191 N N . ARG B 1 200 ? -11.195 24.469 10.102 1 84.69 200 ARG B N 1
ATOM 3192 C CA . ARG B 1 200 ? -11.102 23.984 11.477 1 84.69 200 ARG B CA 1
ATOM 3193 C C . ARG B 1 200 ? -10 24.703 12.242 1 84.69 200 ARG B C 1
ATOM 3195 O O . ARG B 1 200 ? -10.148 25 13.43 1 84.69 200 ARG B O 1
ATOM 3202 N N . ILE B 1 201 ? -8.93 24.969 11.594 1 84.31 201 ILE B N 1
ATOM 3203 C CA . ILE B 1 201 ? -7.789 25.656 12.188 1 84.31 201 ILE B CA 1
ATOM 3204 C C . ILE B 1 201 ? -8.18 27.094 12.539 1 84.31 201 ILE B C 1
ATOM 3206 O O . ILE B 1 201 ? -7.871 27.578 13.633 1 84.31 201 ILE B O 1
ATOM 3210 N N . GLU B 1 202 ? -8.773 27.703 11.602 1 82.25 202 GLU B N 1
ATOM 3211 C CA . GLU B 1 202 ? -9.195 29.078 11.82 1 82.25 202 GLU B CA 1
ATOM 3212 C C . GLU B 1 202 ? -10.164 29.172 12.992 1 82.25 202 GLU B C 1
ATOM 3214 O O . GLU B 1 202 ? -10.078 30.109 13.805 1 82.25 202 GLU B O 1
ATOM 3219 N N . LYS B 1 203 ? -11.008 28.219 13.031 1 78.69 203 LYS B N 1
ATOM 3220 C CA . LYS B 1 203 ? -11.977 28.203 14.117 1 78.69 203 LYS B CA 1
ATOM 3221 C C . LYS B 1 203 ? -11.305 27.922 15.461 1 78.69 203 LYS B C 1
ATOM 3223 O O . LYS B 1 203 ? -11.672 28.5 16.484 1 78.69 203 LYS B O 1
ATOM 3228 N N . GLY B 1 204 ? -10.383 26.891 15.406 1 71.12 204 GLY B N 1
ATOM 3229 C CA . GLY B 1 204 ? -9.641 26.578 16.625 1 71.12 204 GLY B CA 1
ATOM 3230 C C . GLY B 1 204 ? -8.812 27.75 17.125 1 71.12 204 GLY B C 1
ATOM 3231 O O . GLY B 1 204 ? -8.734 27.984 18.328 1 71.12 204 GLY B O 1
ATOM 3232 N N . VAL B 1 205 ? -8.18 28.469 16.219 1 61.44 205 VAL B N 1
ATOM 3233 C CA . VAL B 1 205 ? -7.383 29.641 16.547 1 61.44 205 VAL B CA 1
ATOM 3234 C C . VAL B 1 205 ? -8.289 30.734 17.125 1 61.44 205 VAL B C 1
ATOM 3236 O O . VAL B 1 205 ? -7.934 31.391 18.109 1 61.44 205 VAL B O 1
ATOM 3239 N N . LYS B 1 206 ? -9.445 30.797 16.547 1 59.56 206 LYS B N 1
ATOM 3240 C CA . LYS B 1 206 ? -10.383 31.812 17.016 1 59.56 206 LYS B CA 1
ATOM 3241 C C . LYS B 1 206 ? -10.883 31.484 18.422 1 59.56 206 LYS B C 1
ATOM 3243 O O . LYS B 1 206 ? -11.023 32.375 19.25 1 59.56 206 LYS B O 1
ATOM 3248 N N . GLU B 1 207 ? -11.117 30.172 18.547 1 58.72 207 GLU B N 1
ATOM 3249 C CA . GLU B 1 207 ? -11.586 29.766 19.859 1 58.72 207 GLU B CA 1
ATOM 3250 C C . GLU B 1 207 ? -10.477 29.891 20.906 1 58.72 207 GLU B C 1
ATOM 3252 O O . GLU B 1 207 ? -10.734 30.25 22.062 1 58.72 207 GLU B O 1
ATOM 3257 N N . GLY B 1 208 ? -9.289 29.562 20.453 1 56.06 208 GLY B N 1
ATOM 3258 C CA . GLY B 1 208 ? -8.156 29.75 21.344 1 56.06 208 GLY B CA 1
ATOM 3259 C C . GLY B 1 208 ? -7.898 31.203 21.688 1 56.06 208 GLY B C 1
ATOM 3260 O O . GLY B 1 208 ? -7.594 31.531 22.828 1 56.06 208 GLY B O 1
ATOM 3261 N N . LEU B 1 209 ? -8.078 32.094 20.656 1 49.41 209 LEU B N 1
ATOM 3262 C CA . LEU B 1 209 ? -7.926 33.531 20.844 1 49.41 209 LEU B CA 1
ATOM 3263 C C . LEU B 1 209 ? -9.047 34.062 21.719 1 49.41 209 LEU B C 1
ATOM 3265 O O . LEU B 1 209 ? -8.812 34.969 22.531 1 49.41 209 LEU B O 1
ATOM 3269 N N . ARG B 1 210 ? -10.242 33.625 21.578 1 50.78 210 ARG B N 1
ATOM 3270 C CA . ARG B 1 210 ? -11.367 34.094 22.375 1 50.78 210 ARG B CA 1
ATOM 3271 C C . ARG B 1 210 ? -11.164 33.75 23.844 1 50.78 210 ARG B C 1
ATOM 3273 O O . ARG B 1 210 ? -11.477 34.562 24.719 1 50.78 210 ARG B O 1
ATOM 3280 N N . ILE B 1 211 ? -10.625 32.562 24.047 1 49.38 211 ILE B N 1
ATOM 3281 C CA . ILE B 1 211 ? -10.375 32.188 25.422 1 49.38 211 ILE B CA 1
ATOM 3282 C C . ILE B 1 211 ? -9.297 33.062 26.031 1 49.38 211 ILE B C 1
ATOM 3284 O O . ILE B 1 211 ? -9.414 33.5 27.188 1 49.38 211 ILE B O 1
ATOM 3288 N N . ASP B 1 212 ? -8.25 33.281 25.312 1 50.28 212 ASP B N 1
ATOM 3289 C CA . ASP B 1 212 ? -7.203 34.156 25.812 1 50.28 212 ASP B CA 1
ATOM 3290 C C . ASP B 1 212 ? -7.746 35.562 26.078 1 50.28 212 ASP B C 1
ATOM 3292 O O . ASP B 1 212 ? -7.367 36.219 27.062 1 50.28 212 ASP B O 1
ATOM 3296 N N . ALA B 1 213 ? -8.672 36.094 25.281 1 52.09 213 ALA B N 1
ATOM 3297 C CA . ALA B 1 213 ? -9.25 37.406 25.469 1 52.09 213 ALA B CA 1
ATOM 3298 C C . ALA B 1 213 ? -10.211 37.438 26.641 1 52.09 213 ALA B C 1
ATOM 3300 O O . ALA B 1 213 ? -10.344 38.469 27.328 1 52.09 213 ALA B O 1
ATOM 3301 N N . GLY B 1 214 ? -10.898 36.312 26.781 1 47.97 214 GLY B N 1
ATOM 3302 C CA . GLY B 1 214 ? -11.828 36.312 27.891 1 47.97 214 GLY B CA 1
ATOM 3303 C C . GLY B 1 214 ? -11.141 36.219 29.25 1 47.97 214 GLY B C 1
ATOM 3304 O O . GLY B 1 214 ? -11.781 36.375 30.281 1 47.97 214 GLY B O 1
ATOM 3305 N N . GLN B 1 215 ? -10 35.594 29.234 1 47.31 215 GLN B N 1
ATOM 3306 C CA . GLN B 1 215 ? -9.297 35.5 30.5 1 47.31 215 GLN B CA 1
ATOM 3307 C C . GLN B 1 215 ? -8.594 36.812 30.859 1 47.31 215 GLN B C 1
ATOM 3309 O O . GLN B 1 215 ? -8.023 36.938 31.938 1 47.31 215 GLN B O 1
ATOM 3314 N N . GLU B 1 216 ? -8.602 37.75 29.938 1 37.66 216 GLU B N 1
ATOM 3315 C CA . GLU B 1 216 ? -8.219 39.062 30.453 1 37.66 216 GLU B CA 1
ATOM 3316 C C . GLU B 1 216 ? -9.414 39.812 31.062 1 37.66 216 GLU B C 1
ATOM 3318 O O . GLU B 1 216 ? -10.547 39.625 30.594 1 37.66 216 GLU B O 1
#

Radius of gyration: 22.99 Å; Cα contacts (8 Å, |Δi|>4): 953; chains: 2; bounding box: 51×85×53 Å

Secondary structure (DSSP, 8-state):
----TTSSEEEEEESSSEEEEEEEEEEE-----SS----EEEEEEE-SSSS--HHHHHHHHHHHHHHHHHTGGGSPTTEEEEEEEEEEE--S-TT--HHHHHHHHHHHHHHHHHTT---SSEEEEEEEEEETTEEEES--HHHHHT-SEEEEEEEEEETTEEEEEEEEEEEEEE-HHHHHHHHHHHHHHHHHHHHHHHHHHHHHHHHHHHHHHHT-/----TTSSEEEEEESSSEEEEEEEEEEE-----SS----EEEEEEE-SSSS--HHHHHHHHHHHHHHHHHTGGGSPTTEEEEEEEEEEE--S-TT--HHHHHHHHHHHHHHHHHTT---SSEEEEEEEEEETTEEEES--HHHHHT-SEEEEEEEEEETTEEEEEEEEEEEEEE-HHHHHHHHHHHHHHHHHHHHHHHHHHHHHHHHHHHHHHHT-

Solvent-accessible surface area (backbone atoms only — not comparable to full-atom values): 21652 Å² total; per-residue (Å²): 102,63,79,46,88,89,41,54,7,6,16,70,28,75,61,62,30,35,32,37,19,36,25,39,55,73,38,76,56,76,66,81,62,84,61,89,41,69,44,41,75,47,80,46,71,42,47,57,66,78,65,65,51,52,66,53,33,36,42,48,53,54,46,47,40,42,38,53,72,34,30,51,80,62,44,56,67,35,24,34,34,37,35,41,33,40,34,70,40,66,43,48,57,92,92,54,56,39,48,48,42,16,36,47,45,35,11,46,43,48,5,35,55,56,36,66,50,66,52,81,59,45,52,27,37,38,28,36,24,30,40,93,91,34,82,33,74,68,46,47,45,68,47,56,74,64,28,51,24,42,32,26,39,25,33,33,34,53,95,74,32,56,75,33,39,30,33,38,44,38,42,26,58,47,46,72,68,55,51,52,51,49,51,55,54,44,38,55,51,28,25,52,51,46,51,51,50,50,52,50,48,54,48,47,50,46,51,53,48,48,50,58,57,64,74,96,102,63,79,45,88,90,41,54,7,6,16,71,27,75,62,62,30,34,34,36,19,38,25,38,56,72,38,76,55,77,68,82,62,84,61,88,41,69,45,41,76,47,80,46,71,41,48,58,64,76,65,65,50,52,65,53,34,36,40,49,53,54,47,48,41,42,38,54,71,35,30,52,82,63,46,54,67,36,24,34,33,38,36,41,34,40,33,70,42,66,44,49,56,92,90,54,56,37,49,49,41,17,36,47,45,35,12,46,42,49,5,35,55,55,36,66,52,66,53,81,58,47,52,28,38,37,28,37,23,30,40,95,90,34,83,32,75,68,45,47,44,69,48,56,75,63,27,51,23,43,30,25,39,26,31,33,34,52,96,74,32,58,76,33,38,29,34,38,42,36,40,27,57,47,45,69,67,55,51,52,51,49,52,55,52,45,39,55,49,27,27,52,51,48,51,52,50,51,51,50,48,53,48,48,50,46,52,54,48,49,49,60,56,65,73,97

Foldseek 3Di:
DCPDPPALFKDWFDFLFIKIKGKHDQDADPPPDPDQAQEEEAEEEAEQDDGDDPLVVVLVVLLVQLCVVKARVVDGGRTYMYMYMYTNGCSADPVDCQLVSQRRNLRRQLRCVSSVRDIPAGKHKWKWFQAPNDIDTRDGRVRNVRGQKMKIWMAGADPLFGDGTRDIDMDGDDDPVVVVVVVVVGRNVRSVSVVVSVVVVVVVVVVVVVVVVVVD/DCPDPPALFKDWFDFLFIKIKGKHDQDADPPPDPDQAQEEEAEEEAEQDDGDDPLVVVLVVLLVQLCVVKARVVDGGRTYMYMYMYTNGCSADPVDCQLVSQRRNLRRQLRCVSSVRDIPAGKHKWKWFQAPNDIDTRDGRVRNVRGQKMKMWMAGADPLFGDGTRDIDMDGDDDPVVVVVVVVVGRNVRSVSVVVSVVVVVVVVVVVVVVVVVVD